Protein 8RHE (pdb70)

Structure (mmCIF, N/CA/C/O backbone):
data_8RHE
#
_entry.id   8RHE
#
_cell.length_a   45.224
_cell.length_b   113.408
_cell.length_c   116.858
_cell.angle_alpha   90.000
_cell.angle_beta   90.000
_cell.angle_gamma   90.000
#
_symmetry.space_group_name_H-M   'P 21 21 21'
#
loop_
_entity.id
_entity.type
_entity.pdbx_description
1 polymer 'LysM peptidoglycan-binding domain-containing protein'
2 non-polymer 4-O-(4-O-SULFONYL-N-ACETYLGLUCOSAMININYL)-5-METHYLHYDROXY-L-PROLINE-TAURINE
3 non-polymer 'ZINC ION'
4 water water
#
loop_
_atom_site.group_PDB
_atom_site.id
_atom_site.type_symbol
_atom_site.label_atom_id
_atom_site.label_alt_id
_atom_site.label_comp_id
_atom_site.label_asym_id
_atom_site.label_entity_id
_atom_site.label_seq_id
_atom_site.pdbx_PDB_ins_code
_atom_site.Cartn_x
_atom_site.Cartn_y
_atom_site.Cartn_z
_atom_site.occupancy
_atom_site.B_iso_or_equiv
_atom_site.auth_seq_id
_atom_site.auth_comp_id
_atom_site.auth_asym_id
_atom_site.auth_atom_id
_atom_site.pdbx_PDB_model_num
ATOM 1 N N . HIS A 1 7 ? -2.949 13.679 21.478 1.000 54.454 62 HIS A N 1
ATOM 2 C CA . HIS A 1 7 ? -2.060 12.928 20.547 1.000 51.595 62 HIS A CA 1
ATOM 3 C C . HIS A 1 7 ? -2.672 11.570 20.212 1.000 47.177 62 HIS A C 1
ATOM 4 O O . HIS A 1 7 ? -3.506 11.057 20.952 1.000 50.129 62 HIS A O 1
ATOM 11 N N . HIS A 1 8 ? -2.249 11.007 19.077 1.000 41.234 63 HIS A N 1
ATOM 12 C CA . HIS A 1 8 ? -2.447 9.598 18.785 1.000 39.645 63 HIS A CA 1
ATOM 13 C C . HIS A 1 8 ? -1.113 9.034 18.308 1.000 36.110 63 HIS A C 1
ATOM 14 O O . HIS A 1 8 ? -0.148 9.773 18.111 1.000 35.911 63 HIS A O 1
ATOM 21 N N . HIS A 1 9 ? -1.084 7.715 18.125 1.000 35.201 64 HIS A N 1
ATOM 22 C CA . HIS A 1 9 ? 0.088 7.003 17.654 1.000 35.338 64 HIS A CA 1
ATOM 23 C C . HIS A 1 9 ? -0.324 6.165 16.449 1.000 35.844 64 HIS A C 1
ATOM 24 O O . HIS A 1 9 ? -1.480 5.760 16.343 1.000 34.788 64 HIS A O 1
ATOM 31 N N . HIS A 1 10 ? 0.626 5.911 15.550 1.000 35.593 65 HIS A N 1
ATOM 32 C CA . HIS A 1 10 ? 0.473 4.914 14.504 1.000 38.363 65 HIS A CA 1
ATOM 33 C C . HIS A 1 10 ? 1.657 3.962 14.598 1.000 42.759 65 HIS A C 1
ATOM 34 O O . HIS A 1 10 ? 2.781 4.418 14.795 1.000 41.392 65 HIS A O 1
ATOM 41 N N . SER A 1 11 ? 1.395 2.663 14.398 1.000 47.335 66 SER A N 1
ATOM 42 C CA . SER A 1 11 ? 2.434 1.645 14.350 1.000 53.912 66 SER A CA 1
ATOM 43 C C . SER A 1 11 ? 3.145 1.682 13.000 1.000 57.717 66 SER A C 1
ATOM 44 O O . SER A 1 11 ? 2.693 2.358 12.076 1.000 61.713 66 SER A O 1
ATOM 47 N N . SER A 1 12 ? 4.241 0.915 12.908 1.000 59.408 67 SER A N 1
ATOM 48 C CA . SER A 1 12 ? 4.997 0.739 11.678 1.000 63.808 67 SER A CA 1
ATOM 49 C C . SER A 1 12 ? 4.060 0.436 10.513 1.000 64.757 67 SER A C 1
ATOM 50 O O . SER A 1 12 ? 4.165 1.062 9.460 1.000 69.665 67 SER A O 1
ATOM 53 N N . GLY A 1 13 ? 3.162 -0.535 10.719 1.000 60.474 68 GLY A N 1
ATOM 54 C CA . GLY A 1 13 ? 2.243 -0.975 9.684 1.000 61.120 68 GLY A CA 1
ATOM 55 C C . GLY A 1 13 ? 1.404 0.174 9.128 1.000 59.519 68 GLY A C 1
ATOM 56 O O . GLY A 1 13 ? 1.357 0.370 7.909 1.000 58.419 68 GLY A O 1
ATOM 57 N N . GLU A 1 14 ? 0.750 0.920 10.032 1.000 51.448 69 GLU A N 1
ATOM 58 C CA . GLU A 1 14 ? -0.163 1.977 9.623 1.000 49.552 69 GLU A CA 1
ATOM 59 C C . GLU A 1 14 ? 0.604 3.100 8.924 1.000 44.789 69 GLU A C 1
ATOM 60 O O . GLU A 1 14 ? 0.099 3.685 7.969 1.000 42.670 69 GLU A O 1
ATOM 66 N N . ASN A 1 15 ? 1.827 3.381 9.397 1.000 43.585 70 ASN A N 1
ATOM 67 C CA . ASN A 1 15 ? 2.610 4.499 8.887 1.000 44.104 70 ASN A CA 1
ATOM 68 C C . ASN A 1 15 ? 2.922 4.321 7.402 1.000 42.727 70 ASN A C 1
ATOM 69 O O . ASN A 1 15 ? 3.114 5.312 6.706 1.000 38.379 70 ASN A O 1
ATOM 74 N N . LEU A 1 16 ? 2.977 3.061 6.944 1.000 42.564 71 LEU A N 1
ATOM 75 C CA . LEU A 1 16 ? 3.281 2.727 5.559 1.000 43.901 71 LEU A CA 1
ATOM 76 C C . LEU A 1 16 ? 2.205 3.262 4.619 1.000 41.357 71 LEU A C 1
ATOM 77 O O . LEU A 1 16 ? 2.476 3.425 3.431 1.000 39.932 71 LEU A O 1
ATOM 82 N N . TYR A 1 17 ? 0.987 3.489 5.142 1.000 39.606 72 TYR A N 1
ATOM 83 C CA . TYR A 1 17 ? -0.176 3.737 4.303 1.000 40.736 72 TYR A CA 1
ATOM 84 C C . TYR A 1 17 ? -0.316 5.211 3.921 1.000 37.178 72 TYR A C 1
ATOM 85 O O . TYR A 1 17 ? -1.104 5.524 3.039 1.000 35.350 72 TYR A O 1
ATOM 94 N N . PHE A 1 18 ? 0.442 6.117 4.558 1.000 32.913 73 PHE A N 1
ATOM 95 C CA . PHE A 1 18 ? 0.469 7.507 4.122 1.000 33.150 73 PHE A CA 1
ATOM 96 C C . PHE A 1 18 ? 1.010 7.578 2.692 1.000 32.914 73 PHE A C 1
ATOM 97 O O . PHE A 1 18 ? 1.960 6.880 2.359 1.000 32.606 73 PHE A O 1
ATOM 105 N N . GLN A 1 19 ? 0.406 8.440 1.869 1.000 36.380 74 GLN A N 1
ATOM 106 C CA . GLN A 1 19 ? 0.665 8.450 0.439 1.000 43.708 74 GLN A CA 1
ATOM 107 C C . GLN A 1 19 ? 2.052 9.028 0.173 1.000 41.733 74 GLN A C 1
ATOM 108 O O . GLN A 1 19 ? 2.788 8.532 -0.672 1.000 52.682 74 GLN A O 1
ATOM 114 N N . GLY A 1 20 ? 2.407 10.072 0.919 1.000 33.966 75 GLY A N 1
ATOM 115 C CA . GLY A 1 20 ? 3.696 10.731 0.795 1.000 30.483 75 GLY A CA 1
ATOM 116 C C . GLY A 1 20 ? 4.178 11.247 2.148 1.000 28.579 75 GLY A C 1
ATOM 117 O O . GLY A 1 20 ? 3.423 11.233 3.106 1.000 26.459 75 GLY A O 1
ATOM 118 N N . ILE A 1 21 ? 5.426 11.722 2.209 1.000 26.922 76 ILE A N 1
ATOM 119 C CA . ILE A 1 21 ? 6.031 12.131 3.461 1.000 28.397 76 ILE A CA 1
ATOM 120 C C . ILE A 1 21 ? 5.314 13.349 4.043 1.000 24.969 76 ILE A C 1
ATOM 121 O O . ILE A 1 21 ? 5.272 13.505 5.260 1.000 24.020 76 ILE A O 1
ATOM 126 N N . TRP A 1 22 ? 4.779 14.229 3.187 1.000 23.938 77 TRP A N 1
ATOM 127 C CA . TRP A 1 22 ? 4.131 15.443 3.664 1.000 24.752 77 TRP A CA 1
ATOM 128 C C . TRP A 1 22 ? 2.883 15.112 4.487 1.000 24.042 77 TRP A C 1
ATOM 129 O O . TRP A 1 22 ? 2.678 15.671 5.558 1.000 22.444 77 TRP A O 1
ATOM 140 N N . ASP A 1 23 ? 2.047 14.212 3.974 1.000 23.844 78 ASP A N 1
ATOM 141 C CA . ASP A 1 23 ? 0.872 13.746 4.701 1.000 24.960 78 ASP A CA 1
ATOM 142 C C . ASP A 1 23 ? 1.281 13.050 5.997 1.000 24.571 78 ASP A C 1
ATOM 143 O O . ASP A 1 23 ? 0.662 13.265 7.028 1.000 23.200 78 ASP A O 1
ATOM 148 N N . ARG A 1 24 ? 2.340 12.245 5.951 1.000 22.982 79 ARG A N 1
ATOM 149 C CA . ARG A 1 24 ? 2.795 11.537 7.137 1.000 23.757 79 ARG A CA 1
ATOM 150 C C . ARG A 1 24 ? 3.249 12.527 8.200 1.000 23.640 79 ARG A C 1
ATOM 151 O O . ARG A 1 24 ? 2.899 12.406 9.372 1.000 23.064 79 ARG A O 1
ATOM 159 N N . MET A 1 25 ? 3.987 13.540 7.757 1.000 24.093 80 MET A N 1
ATOM 160 C CA . MET A 1 25 ? 4.450 14.591 8.645 1.000 26.217 80 MET A CA 1
ATOM 161 C C . MET A 1 25 ? 3.262 15.364 9.236 1.000 25.149 80 MET A C 1
ATOM 162 O O . MET A 1 25 ? 3.185 15.567 10.450 1.000 25.722 80 MET A O 1
ATOM 167 N N . ARG A 1 26 ? 2.311 15.772 8.386 1.000 24.553 81 ARG A N 1
ATOM 168 C CA . ARG A 1 26 ? 1.154 16.547 8.827 1.000 25.265 81 ARG A CA 1
ATOM 169 C C . ARG A 1 26 ? 0.356 15.799 9.896 1.000 24.497 81 ARG A C 1
ATOM 170 O O . ARG A 1 26 ? -0.168 16.415 10.821 1.000 23.968 81 ARG A O 1
ATOM 178 N N . ASP A 1 27 ? 0.277 14.472 9.765 1.000 24.005 82 ASP A N 1
ATOM 179 C CA . ASP A 1 27 ? -0.479 13.650 10.695 1.000 24.491 82 ASP A CA 1
ATOM 180 C C . ASP A 1 27 ? -0.009 13.891 12.130 1.000 24.655 82 ASP A C 1
ATOM 181 O O . ASP A 1 27 ? -0.830 13.899 13.046 1.000 25.449 82 ASP A O 1
ATOM 186 N N . GLY A 1 28 ? 1.308 14.077 12.322 1.000 24.845 83 GLY A N 1
ATOM 187 C CA . GLY A 1 28 ? 1.880 14.186 13.656 1.000 24.541 83 GLY A CA 1
ATOM 188 C C . GLY A 1 28 ? 2.139 15.618 14.123 1.000 25.301 83 GLY A C 1
ATOM 189 O O . GLY A 1 28 ? 2.802 15.808 15.141 1.000 26.183 83 GLY A O 1
ATOM 190 N N . PHE A 1 29 ? 1.643 16.633 13.403 1.000 25.601 84 PHE A N 1
ATOM 191 C CA . PHE A 1 29 ? 1.753 18.006 13.877 1.000 26.680 84 PHE A CA 1
ATOM 192 C C . PHE A 1 29 ? 1.026 18.128 15.219 1.000 29.416 84 PHE A C 1
ATOM 193 O O . PHE A 1 29 ? -0.042 17.551 15.399 1.000 31.473 84 PHE A O 1
ATOM 201 N N . GLN A 1 30 ? 1.626 18.849 16.174 1.000 29.138 85 GLN A N 1
ATOM 202 C CA . GLN A 1 30 ? 1.095 18.952 17.530 1.000 30.615 85 GLN A CA 1
ATOM 203 C C . GLN A 1 30 ? 0.957 20.410 17.972 1.000 31.027 85 GLN A C 1
ATOM 204 O O . GLN A 1 30 ? 0.460 20.652 19.062 1.000 34.037 85 GLN A O 1
ATOM 210 N N . LEU A 1 31 ? 1.401 21.378 17.158 1.000 32.357 86 LEU A N 1
ATOM 211 C CA . LEU A 1 31 ? 1.530 22.759 17.609 1.000 35.112 86 LEU A CA 1
ATOM 212 C C . LEU A 1 31 ? 0.526 23.680 16.911 1.000 37.291 86 LEU A C 1
ATOM 213 O O . LEU A 1 31 ? 0.507 24.878 17.189 1.000 41.491 86 LEU A O 1
ATOM 218 N N . GLN A 1 32 ? -0.292 23.145 15.999 1.000 41.226 87 GLN A N 1
ATOM 219 C CA . GLN A 1 32 ? -1.099 23.977 15.113 1.000 44.984 87 GLN A CA 1
ATOM 220 C C . GLN A 1 32 ? -2.254 24.618 15.880 1.000 53.108 87 GLN A C 1
ATOM 221 O O . GLN A 1 32 ? -2.539 25.792 15.686 1.000 55.598 87 GLN A O 1
ATOM 227 N N . ASP A 1 33 ? -2.911 23.842 16.749 1.000 62.094 88 ASP A N 1
ATOM 228 C CA . ASP A 1 33 ? -4.088 24.304 17.471 1.000 72.356 88 ASP A CA 1
ATOM 229 C C . ASP A 1 33 ? -3.714 25.434 18.431 1.000 74.430 88 ASP A C 1
ATOM 230 O O . ASP A 1 33 ? -4.569 26.246 18.778 1.000 79.598 88 ASP A O 1
ATOM 235 N N . ALA A 1 34 ? -2.442 25.479 18.851 1.000 75.885 89 ALA A N 1
ATOM 236 C CA . ALA A 1 34 ? -1.973 26.469 19.808 1.000 78.343 89 ALA A CA 1
ATOM 237 C C . ALA A 1 34 ? -1.669 27.808 19.132 1.000 79.856 89 ALA A C 1
ATOM 238 O O . ALA A 1 34 ? -1.714 28.843 19.790 1.000 83.584 89 ALA A O 1
ATOM 240 N N . ILE A 1 35 ? -1.366 27.794 17.826 1.000 80.189 90 ILE A N 1
ATOM 241 C CA . ILE A 1 35 ? -0.987 29.004 17.102 1.000 79.032 90 ILE A CA 1
ATOM 242 C C . ILE A 1 35 ? -2.162 29.980 17.108 1.000 81.046 90 ILE A C 1
ATOM 243 O O . ILE A 1 35 ? -3.311 29.566 16.970 1.000 84.757 90 ILE A O 1
ATOM 248 N N . SER A 1 36 ? -1.865 31.274 17.271 1.000 82.371 91 SER A N 1
ATOM 249 C CA . SER A 1 36 ? -2.859 32.329 17.119 1.000 85.565 91 SER A CA 1
ATOM 250 C C . SER A 1 36 ? -2.393 33.294 16.030 1.000 84.250 91 SER A C 1
ATOM 251 O O . SER A 1 36 ? -1.351 33.082 15.407 1.000 82.897 91 SER A O 1
ATOM 254 N N . THR A 1 37 ? -3.201 34.333 15.796 1.000 82.904 92 THR A N 1
ATOM 255 C CA . THR A 1 37 ? -2.834 35.427 14.914 1.000 78.908 92 THR A CA 1
ATOM 256 C C . THR A 1 37 ? -1.806 36.303 15.623 1.000 70.815 92 THR A C 1
ATOM 257 O O . THR A 1 37 ? -2.166 37.114 16.471 1.000 74.402 92 THR A O 1
ATOM 261 N N . ASN A 1 38 ? -0.525 36.097 15.300 1.000 63.344 93 ASN A N 1
ATOM 262 C CA . ASN A 1 38 ? 0.544 36.962 15.770 1.000 56.143 93 ASN A CA 1
ATOM 263 C C . ASN A 1 38 ? 1.142 37.666 14.555 1.000 49.521 93 ASN A C 1
ATOM 264 O O . ASN A 1 38 ? 1.369 37.035 13.523 1.000 50.402 93 ASN A O 1
ATOM 269 N N . PRO A 1 39 ? 1.415 38.987 14.624 1.000 45.562 94 PRO A N 1
ATOM 270 C CA . PRO A 1 39 ? 2.155 39.677 13.564 1.000 43.472 94 PRO A CA 1
ATOM 271 C C . PRO A 1 39 ? 3.530 39.070 13.282 1.000 39.852 94 PRO A C 1
ATOM 272 O O . PRO A 1 39 ? 4.014 39.105 12.153 1.000 36.698 94 PRO A O 1
ATOM 276 N N . ARG A 1 40 ? 4.149 38.509 14.325 1.000 35.425 95 ARG A N 1
ATOM 277 C CA . ARG A 1 40 ? 5.482 37.937 14.217 1.000 34.124 95 ARG A CA 1
ATOM 278 C C . ARG A 1 40 ? 5.447 36.709 13.310 1.000 32.341 95 ARG A C 1
ATOM 279 O O . ARG A 1 40 ? 6.391 36.454 12.575 1.000 30.441 95 ARG A O 1
ATOM 287 N N . ILE A 1 41 ? 4.340 35.963 13.353 1.000 33.802 96 ILE A N 1
ATOM 288 C CA . ILE A 1 41 ? 4.184 34.770 12.535 1.000 34.108 96 ILE A CA 1
ATOM 289 C C . ILE A 1 41 ? 3.906 35.194 11.093 1.000 33.447 96 ILE A C 1
ATOM 290 O O . ILE A 1 41 ? 4.479 34.642 10.155 1.000 30.805 96 ILE A O 1
ATOM 295 N N . GLU A 1 42 ? 3.028 36.187 10.923 1.000 33.692 97 GLU A N 1
ATOM 296 C CA . GLU A 1 42 ? 2.680 36.700 9.609 1.000 35.342 97 GLU A CA 1
ATOM 297 C C . GLU A 1 42 ? 3.922 37.178 8.862 1.000 33.041 97 GLU A C 1
ATOM 298 O O . GLU A 1 42 ? 4.097 36.894 7.681 1.000 34.519 97 GLU A O 1
ATOM 304 N N . ARG A 1 43 ? 4.797 37.901 9.556 1.000 34.111 98 ARG A N 1
ATOM 305 C CA . ARG A 1 43 ? 6.016 38.423 8.957 1.000 35.999 98 ARG A CA 1
ATOM 306 C C . ARG A 1 43 ? 6.845 37.277 8.381 1.000 32.130 98 ARG A C 1
ATOM 307 O O . ARG A 1 43 ? 7.387 37.384 7.284 1.000 29.117 98 ARG A O 1
ATOM 315 N N . GLN A 1 44 ? 6.941 36.170 9.122 1.000 29.949 99 GLN A N 1
ATOM 316 C CA . GLN A 1 44 ? 7.754 35.052 8.676 1.000 29.205 99 GLN A CA 1
ATOM 317 C C . GLN A 1 44 ? 7.058 34.311 7.533 1.000 28.618 99 GLN A C 1
ATOM 318 O O . GLN A 1 44 ? 7.709 33.835 6.612 1.000 29.031 99 GLN A O 1
ATOM 324 N N . ARG A 1 45 ? 5.731 34.236 7.580 1.000 30.998 100 ARG A N 1
ATOM 325 C CA . ARG A 1 45 ? 4.960 33.612 6.517 1.000 32.470 100 ARG A CA 1
ATOM 326 C C . ARG A 1 45 ? 5.193 34.373 5.209 1.000 32.237 100 ARG A C 1
ATOM 327 O O . ARG A 1 45 ? 5.411 33.760 4.167 1.000 29.951 100 ARG A O 1
ATOM 335 N N . LEU A 1 46 ? 5.211 35.715 5.268 1.000 31.066 101 LEU A N 1
ATOM 336 C CA . LEU A 1 46 ? 5.469 36.511 4.075 1.000 31.282 101 LEU A CA 1
ATOM 337 C C . LEU A 1 46 ? 6.848 36.204 3.493 1.000 31.130 101 LEU A C 1
ATOM 338 O O . LEU A 1 46 ? 7.013 36.182 2.273 1.000 31.858 101 LEU A O 1
ATOM 343 N N . TRP A 1 47 ? 7.858 36.006 4.348 1.000 28.972 102 TRP A N 1
ATOM 344 C CA . TRP A 1 47 ? 9.207 35.735 3.871 1.000 29.143 102 TRP A CA 1
ATOM 345 C C . TRP A 1 47 ? 9.225 34.450 3.038 1.000 27.844 102 TRP A C 1
ATOM 346 O O . TRP A 1 47 ? 9.811 34.423 1.952 1.000 27.947 102 TRP A O 1
ATOM 357 N N . PHE A 1 48 ? 8.569 33.399 3.539 1.000 27.779 103 PHE A N 1
ATOM 358 C CA . PHE A 1 48 ? 8.543 32.122 2.835 1.000 28.692 103 PHE A CA 1
ATOM 359 C C . PHE A 1 48 ? 7.861 32.274 1.473 1.000 31.032 103 PHE A C 1
ATOM 360 O O . PHE A 1 48 ? 8.330 31.708 0.499 1.000 33.694 103 PHE A O 1
ATOM 368 N N . LEU A 1 49 ? 6.776 33.054 1.390 1.000 33.694 104 LEU A N 1
ATOM 369 C CA . LEU A 1 49 ? 6.037 33.208 0.138 1.000 34.878 104 LEU A CA 1
ATOM 370 C C . LEU A 1 49 ? 6.876 33.949 -0.896 1.000 34.495 104 LEU A C 1
ATOM 371 O O . LEU A 1 49 ? 6.878 33.587 -2.072 1.000 36.988 104 LEU A O 1
ATOM 376 N N . SER A 1 50 ? 7.600 34.974 -0.450 1.000 33.507 105 SER A N 1
ATOM 377 C CA . SER A 1 50 ? 8.367 35.816 -1.354 1.000 35.621 105 SER A CA 1
ATOM 378 C C . SER A 1 50 ? 9.754 35.228 -1.626 1.000 35.025 105 SER A C 1
ATOM 379 O O . SER A 1 50 ? 10.519 35.800 -2.396 1.000 37.795 105 SER A O 1
ATOM 382 N N . ASN A 1 51 ? 10.099 34.109 -0.977 1.000 35.927 106 ASN A N 1
ATOM 383 C CA . ASN A 1 51 ? 11.344 33.401 -1.254 1.000 35.848 106 ASN A CA 1
ATOM 384 C C . ASN A 1 51 ? 11.038 31.921 -1.449 1.000 36.619 106 ASN A C 1
ATOM 385 O O . ASN A 1 51 ? 11.511 31.086 -0.682 1.000 36.333 106 ASN A O 1
ATOM 390 N N . GLN A 1 52 ? 10.251 31.599 -2.483 1.000 35.510 107 GLN A N 1
ATOM 391 C CA . GLN A 1 52 ? 9.633 30.285 -2.611 1.000 36.828 107 GLN A CA 1
ATOM 392 C C . GLN A 1 52 ? 10.652 29.206 -2.991 1.000 35.845 107 GLN A C 1
ATOM 393 O O . GLN A 1 52 ? 10.437 28.011 -2.736 1.000 34.999 107 GLN A O 1
ATOM 399 N N . SER A 1 53 ? 11.759 29.625 -3.611 1.000 33.833 108 SER A N 1
ATOM 400 C CA . SER A 1 53 ? 12.805 28.706 -4.025 1.000 34.188 108 SER A CA 1
ATOM 401 C C . SER A 1 53 ? 13.511 28.127 -2.805 1.000 33.155 108 SER A C 1
ATOM 402 O O . SER A 1 53 ? 14.094 27.055 -2.888 1.000 33.847 108 SER A O 1
ATOM 405 N N . PHE A 1 54 ? 13.466 28.851 -1.684 1.000 28.483 109 PHE A N 1
ATOM 406 C CA . PHE A 1 54 ? 14.069 28.416 -0.448 1.000 32.193 109 PHE A CA 1
ATOM 407 C C . PHE A 1 54 ? 13.500 27.065 0.006 1.000 31.568 109 PHE A C 1
ATOM 408 O O . PHE A 1 54 ? 14.258 26.133 0.253 1.000 31.425 109 PHE A O 1
ATOM 416 N N . LEU A 1 55 ? 12.173 26.966 0.140 1.000 31.347 110 LEU A N 1
ATOM 417 C CA . LEU A 1 55 ? 11.551 25.731 0.596 1.000 32.321 110 LEU A CA 1
ATOM 418 C C . LEU A 1 55 ? 11.718 24.632 -0.458 1.000 29.356 110 LEU A C 1
ATOM 419 O O . LEU A 1 55 ? 11.930 23.479 -0.106 1.000 29.688 110 LEU A O 1
ATOM 424 N N A GLU A 1 56 ? 11.639 25.000 -1.738 0.500 29.780 111 GLU A N 1
ATOM 425 N N B GLU A 1 56 ? 11.639 25.002 -1.740 0.500 30.698 111 GLU A N 1
ATOM 426 C CA A GLU A 1 56 ? 11.758 24.036 -2.821 0.500 30.046 111 GLU A CA 1
ATOM 427 C CA B GLU A 1 56 ? 11.752 24.041 -2.828 0.500 31.698 111 GLU A CA 1
ATOM 428 C C A GLU A 1 56 ? 13.135 23.375 -2.797 0.500 28.166 111 GLU A C 1
ATOM 429 C C B GLU A 1 56 ? 13.132 23.378 -2.800 0.500 28.994 111 GLU A C 1
ATOM 430 O O A GLU A 1 56 ? 13.228 22.155 -2.886 0.500 27.181 111 GLU A O 1
ATOM 431 O O B GLU A 1 56 ? 13.225 22.157 -2.886 0.500 27.906 111 GLU A O 1
ATOM 442 N N . GLN A 1 57 ? 14.191 24.189 -2.666 1.000 27.308 112 GLN A N 1
ATOM 443 C CA . GLN A 1 57 ? 15.554 23.685 -2.598 1.000 28.966 112 GLN A CA 1
ATOM 444 C C . GLN A 1 57 ? 15.762 22.890 -1.311 1.000 27.207 112 GLN A C 1
ATOM 445 O O . GLN A 1 57 ? 16.431 21.857 -1.331 1.000 25.782 112 GLN A O 1
ATOM 451 N N . SER A 1 58 ? 15.212 23.386 -0.192 1.000 25.727 113 SER A N 1
ATOM 452 C CA . SER A 1 58 ? 15.335 22.704 1.087 1.000 25.435 113 SER A CA 1
ATOM 453 C C . SER A 1 58 ? 14.664 21.340 1.011 1.000 24.817 113 SER A C 1
ATOM 454 O O . SER A 1 58 ? 15.192 20.377 1.545 1.000 24.394 113 SER A O 1
ATOM 457 N N . SER A 1 59 ? 13.497 21.280 0.358 1.000 25.171 114 SER A N 1
ATOM 458 C CA . SER A 1 59 ? 12.725 20.053 0.239 1.000 26.864 114 SER A CA 1
ATOM 459 C C . SER A 1 59 ? 13.432 19.041 -0.655 1.000 27.563 114 SER A C 1
ATOM 460 O O . SER A 1 59 ? 13.375 17.844 -0.377 1.000 27.427 114 SER A O 1
ATOM 463 N N . ALA A 1 60 ? 14.069 19.511 -1.736 1.000 26.739 115 ALA A N 1
ATOM 464 C CA . ALA A 1 60 ? 14.775 18.610 -2.640 1.000 26.537 115 ALA A CA 1
ATOM 465 C C . ALA A 1 60 ? 15.945 17.936 -1.915 1.000 26.272 115 ALA A C 1
ATOM 466 O O . ALA A 1 60 ? 16.089 16.722 -1.977 1.000 27.139 115 ALA A O 1
ATOM 468 N N . ARG A 1 61 ? 16.754 18.716 -1.195 1.000 26.487 116 ARG A N 1
ATOM 469 C CA . ARG A 1 61 ? 17.843 18.184 -0.387 1.000 29.293 116 ARG A CA 1
ATOM 470 C C . ARG A 1 61 ? 17.288 17.321 0.735 1.000 27.201 116 ARG A C 1
ATOM 471 O O . ARG A 1 61 ? 17.817 16.253 1.012 1.000 28.170 116 ARG A O 1
ATOM 479 N N . GLY A 1 62 ? 16.228 17.811 1.374 1.000 27.533 117 GLY A N 1
ATOM 480 C CA . GLY A 1 62 ? 15.631 17.160 2.528 1.000 28.553 117 GLY A CA 1
ATOM 481 C C . GLY A 1 62 ? 15.046 15.790 2.199 1.000 27.499 117 GLY A C 1
ATOM 482 O O . GLY A 1 62 ? 14.881 14.960 3.088 1.000 25.800 117 GLY A O 1
ATOM 483 N N . SER A 1 63 ? 14.764 15.549 0.915 1.000 25.934 118 SER A N 1
ATOM 484 C CA . SER A 1 63 ? 14.198 14.278 0.498 1.000 26.553 118 SER A CA 1
ATOM 485 C C . SER A 1 63 ? 15.124 13.105 0.829 1.000 25.869 118 SER A C 1
ATOM 486 O O . SER A 1 63 ? 14.634 11.983 0.957 1.000 26.278 118 SER A O 1
ATOM 489 N N . LEU A 1 64 ? 16.433 13.357 0.984 1.000 23.936 119 LEU A N 1
ATOM 490 C CA . LEU A 1 64 ? 17.384 12.321 1.383 1.000 25.944 119 LEU A CA 1
ATOM 491 C C . LEU A 1 64 ? 17.184 11.909 2.839 1.000 22.817 119 LEU A C 1
ATOM 492 O O . LEU A 1 64 ? 17.529 10.787 3.201 1.000 23.172 119 LEU A O 1
ATOM 497 N N . TYR A 1 65 ? 16.697 12.832 3.678 1.000 21.297 120 TYR A N 1
ATOM 498 C CA . TYR A 1 65 ? 16.800 12.693 5.121 1.000 22.358 120 TYR A CA 1
ATOM 499 C C . TYR A 1 65 ? 15.433 12.670 5.805 1.000 23.084 120 TYR A C 1
ATOM 500 O O . TYR A 1 65 ? 15.337 12.208 6.937 1.000 23.224 120 TYR A O 1
ATOM 509 N N . MET A 1 66 ? 14.387 13.174 5.136 1.000 22.349 121 MET A N 1
ATOM 510 C CA . MET A 1 66 ? 13.150 13.485 5.831 1.000 25.170 121 MET A CA 1
ATOM 511 C C . MET A 1 66 ? 12.457 12.235 6.367 1.000 22.724 121 MET A C 1
ATOM 512 O O . MET A 1 66 ? 11.924 12.278 7.463 1.000 20.518 121 MET A O 1
ATOM 517 N N . HIS A 1 67 ? 12.496 11.127 5.631 1.000 22.844 122 HIS A N 1
ATOM 518 C CA . HIS A 1 67 ? 11.874 9.901 6.105 1.000 23.508 122 HIS A CA 1
ATOM 519 C C . HIS A 1 67 ? 12.470 9.480 7.451 1.000 22.703 122 HIS A C 1
ATOM 520 O O . HIS A 1 67 ? 11.732 9.126 8.370 1.000 22.180 122 HIS A O 1
ATOM 527 N N . TYR A 1 68 ? 13.804 9.501 7.555 1.000 22.489 123 TYR A N 1
ATOM 528 C CA . TYR A 1 68 ? 14.505 9.107 8.768 1.000 22.849 123 TYR A CA 1
ATOM 529 C C . TYR A 1 68 ? 14.105 10.022 9.928 1.000 22.060 123 TYR A C 1
ATOM 530 O O . TYR A 1 68 ? 13.814 9.548 11.020 1.000 22.870 123 TYR A O 1
ATOM 539 N N . VAL A 1 69 ? 14.126 11.336 9.695 1.000 21.927 124 VAL A N 1
ATOM 540 C CA . VAL A 1 69 ? 13.818 12.320 10.725 1.000 22.132 124 VAL A CA 1
ATOM 541 C C . VAL A 1 69 ? 12.386 12.092 11.210 1.000 21.959 124 VAL A C 1
ATOM 542 O O . VAL A 1 69 ? 12.132 12.040 12.409 1.000 21.844 124 VAL A O 1
ATOM 546 N N . VAL A 1 70 ? 11.457 11.927 10.269 1.000 21.665 125 VAL A N 1
ATOM 547 C CA . VAL A 1 70 ? 10.054 11.722 10.594 1.000 22.764 125 VAL A CA 1
ATOM 548 C C . VAL A 1 70 ? 9.888 10.460 11.441 1.000 23.071 125 VAL A C 1
ATOM 549 O O . VAL A 1 70 ? 9.145 10.481 12.423 1.000 23.194 125 VAL A O 1
ATOM 553 N N . GLU A 1 71 ? 10.593 9.379 11.082 1.000 23.370 126 GLU A N 1
ATOM 554 C CA . GLU A 1 71 ? 10.451 8.125 11.812 1.000 26.078 126 GLU A CA 1
ATOM 555 C C . GLU A 1 71 ? 10.949 8.288 13.243 1.000 24.863 126 GLU A C 1
ATOM 556 O O . GLU A 1 71 ? 10.326 7.749 14.150 1.000 24.201 126 GLU A O 1
ATOM 562 N N . ARG A 1 72 ? 12.054 9.025 13.446 1.000 23.977 127 ARG A N 1
ATOM 563 C CA . ARG A 1 72 ? 12.599 9.208 14.784 1.000 25.425 127 ARG A CA 1
ATOM 564 C C . ARG A 1 72 ? 11.640 10.038 15.626 1.000 25.499 127 ARG A C 1
ATOM 565 O O . ARG A 1 72 ? 11.436 9.746 16.803 1.000 26.238 127 ARG A O 1
ATOM 573 N N . LEU A 1 73 ? 11.034 11.063 15.019 1.000 24.658 128 LEU A N 1
ATOM 574 C CA . LEU A 1 73 ? 10.096 11.906 15.740 1.000 23.827 128 LEU A CA 1
ATOM 575 C C . LEU A 1 73 ? 8.871 11.092 16.150 1.000 25.322 128 LEU A C 1
ATOM 576 O O . LEU A 1 73 ? 8.416 11.213 17.291 1.000 24.046 128 LEU A O 1
ATOM 581 N N . GLU A 1 74 ? 8.363 10.263 15.231 1.000 24.017 129 GLU A N 1
ATOM 582 C CA . GLU A 1 74 ? 7.190 9.443 15.507 1.000 26.390 129 GLU A CA 1
ATOM 583 C C . GLU A 1 74 ? 7.443 8.497 16.684 1.000 27.317 129 GLU A C 1
ATOM 584 O O . GLU A 1 74 ? 6.614 8.424 17.579 1.000 28.097 129 GLU A O 1
ATOM 590 N N . GLU A 1 75 ? 8.575 7.779 16.674 1.000 28.772 130 GLU A N 1
ATOM 591 C CA . GLU A 1 75 ? 8.949 6.842 17.731 1.000 31.245 130 GLU A CA 1
ATOM 592 C C . GLU A 1 75 ? 8.939 7.476 19.123 1.000 30.143 130 GLU A C 1
ATOM 593 O O . GLU A 1 75 ? 8.684 6.791 20.117 1.000 29.328 130 GLU A O 1
ATOM 599 N N . ARG A 1 76 ? 9.286 8.767 19.189 1.000 27.182 131 ARG A N 1
ATOM 600 C CA . ARG A 1 76 ? 9.373 9.476 20.460 1.000 27.758 131 ARG A CA 1
ATOM 601 C C . ARG A 1 76 ? 8.108 10.286 20.742 1.000 26.567 131 ARG A C 1
ATOM 602 O O . ARG A 1 76 ? 8.010 10.932 21.781 1.000 26.679 131 ARG A O 1
ATOM 610 N N . ASN A 1 77 ? 7.152 10.244 19.816 1.000 26.231 132 ASN A N 1
ATOM 611 C CA . ASN A 1 77 ? 5.903 10.976 19.934 1.000 28.645 132 ASN A CA 1
ATOM 612 C C . ASN A 1 77 ? 6.176 12.469 20.095 1.000 26.951 132 ASN A C 1
ATOM 613 O O . ASN A 1 77 ? 5.516 13.139 20.876 1.000 27.590 132 ASN A O 1
ATOM 618 N N . MET A 1 78 ? 7.142 12.987 19.334 1.000 25.025 133 MET A N 1
ATOM 619 C CA . MET A 1 78 ? 7.471 14.397 19.383 1.000 25.561 133 MET A CA 1
ATOM 620 C C . MET A 1 78 ? 6.758 15.125 18.241 1.000 24.922 133 MET A C 1
ATOM 621 O O . MET A 1 78 ? 6.382 14.502 17.254 1.000 24.815 133 MET A O 1
ATOM 626 N N . PRO A 1 79 ? 6.541 16.456 18.348 1.000 24.388 134 PRO A N 1
ATOM 627 C CA . PRO A 1 79 ? 5.846 17.218 17.303 1.000 24.505 134 PRO A CA 1
ATOM 628 C C . PRO A 1 79 ? 6.520 17.061 15.940 1.000 23.494 134 PRO A C 1
ATOM 629 O O . PRO A 1 79 ? 7.719 17.287 15.810 1.000 24.130 134 PRO A O 1
ATOM 633 N N . LEU A 1 80 ? 5.755 16.666 14.920 1.000 23.576 135 LEU A N 1
ATOM 634 C CA . LEU A 1 80 ? 6.343 16.429 13.605 1.000 23.946 135 LEU A CA 1
ATOM 635 C C . LEU A 1 80 ? 6.720 17.740 12.923 1.000 22.301 135 LEU A C 1
ATOM 636 O O . LEU A 1 80 ? 7.394 17.709 11.903 1.000 24.619 135 LEU A O 1
ATOM 641 N N . GLU A 1 81 ? 6.286 18.881 13.463 1.000 23.135 136 GLU A N 1
ATOM 642 C CA . GLU A 1 81 ? 6.754 20.169 12.970 1.000 22.861 136 GLU A CA 1
ATOM 643 C C . GLU A 1 81 ? 8.272 20.257 13.086 1.000 22.793 136 GLU A C 1
ATOM 644 O O . GLU A 1 81 ? 8.895 21.021 12.342 1.000 22.517 136 GLU A O 1
ATOM 650 N N . LEU A 1 82 ? 8.866 19.480 14.012 1.000 21.222 137 LEU A N 1
ATOM 651 C CA . LEU A 1 82 ? 10.310 19.498 14.195 1.000 21.957 137 LEU A CA 1
ATOM 652 C C . LEU A 1 82 ? 11.039 18.912 12.987 1.000 21.166 137 LEU A C 1
ATOM 653 O O . LEU A 1 82 ? 12.228 19.175 12.827 1.000 20.794 137 LEU A O 1
ATOM 658 N N . ALA A 1 83 ? 10.350 18.155 12.129 1.000 21.676 138 ALA A N 1
ATOM 659 C CA . ALA A 1 83 ? 10.958 17.675 10.893 1.000 21.986 138 ALA A CA 1
ATOM 660 C C . ALA A 1 83 ? 11.248 18.828 9.925 1.000 22.523 138 ALA A C 1
ATOM 661 O O . ALA A 1 83 ? 11.958 18.650 8.934 1.000 24.008 138 ALA A O 1
ATOM 663 N N . LEU A 1 84 ? 10.663 20.002 10.188 1.000 22.380 139 LEU A N 1
ATOM 664 C CA . LEU A 1 84 ? 10.931 21.205 9.410 1.000 22.228 139 LEU A CA 1
ATOM 665 C C . LEU A 1 84 ? 12.042 22.041 10.040 1.000 21.581 139 LEU A C 1
ATOM 666 O O . LEU A 1 84 ? 12.479 23.018 9.432 1.000 20.513 139 LEU A O 1
ATOM 671 N N . LEU A 1 85 ? 12.498 21.690 11.253 1.000 21.761 140 LEU A N 1
ATOM 672 C CA . LEU A 1 85 ? 13.500 22.517 11.920 1.000 23.782 140 LEU A CA 1
ATOM 673 C C . LEU A 1 85 ? 14.783 22.601 11.084 1.000 23.274 140 LEU A C 1
ATOM 674 O O . LEU A 1 85 ? 15.389 23.669 11.018 1.000 24.124 140 LEU A O 1
ATOM 679 N N . PRO A 1 86 ? 15.276 21.522 10.436 1.000 21.716 141 PRO A N 1
ATOM 680 C CA . PRO A 1 86 ? 16.477 21.631 9.600 1.000 21.726 141 PRO A CA 1
ATOM 681 C C . PRO A 1 86 ? 16.306 22.553 8.394 1.000 22.638 141 PRO A C 1
ATOM 682 O O . PRO A 1 86 ? 17.291 23.095 7.880 1.000 23.174 141 PRO A O 1
ATOM 686 N N . VAL A 1 87 ? 15.058 22.760 7.955 1.000 22.204 142 VAL A N 1
ATOM 687 C CA . VAL A 1 87 ? 14.803 23.751 6.917 1.000 23.244 142 VAL A CA 1
ATOM 688 C C . VAL A 1 87 ? 15.255 25.113 7.433 1.000 23.512 142 VAL A C 1
ATOM 689 O O . VAL A 1 87 ? 16.029 25.780 6.762 1.000 23.951 142 VAL A O 1
ATOM 693 N N A ILE A 1 88 ? 14.765 25.499 8.619 0.500 23.702 143 ILE A N 1
ATOM 694 N N B ILE A 1 88 ? 14.788 25.514 8.617 0.500 24.362 143 ILE A N 1
ATOM 695 C CA A ILE A 1 88 ? 15.069 26.782 9.241 0.500 25.498 143 ILE A CA 1
ATOM 696 C CA B ILE A 1 88 ? 15.116 26.847 9.098 0.500 26.704 143 ILE A CA 1
ATOM 697 C C A ILE A 1 88 ? 16.557 26.871 9.577 0.500 26.076 143 ILE A C 1
ATOM 698 C C B ILE A 1 88 ? 16.564 26.891 9.594 0.500 26.714 143 ILE A C 1
ATOM 699 O O A ILE A 1 88 ? 17.190 27.906 9.379 0.500 26.049 143 ILE A O 1
ATOM 700 O O B ILE A 1 88 ? 17.212 27.920 9.440 0.500 26.544 143 ILE A O 1
ATOM 709 N N . GLU A 1 89 ? 17.097 25.777 10.122 1.000 24.940 144 GLU A N 1
ATOM 710 C CA . GLU A 1 89 ? 18.459 25.767 10.645 1.000 25.954 144 GLU A CA 1
ATOM 711 C C . GLU A 1 89 ? 19.513 25.750 9.531 1.000 25.085 144 GLU A C 1
ATOM 712 O O . GLU A 1 89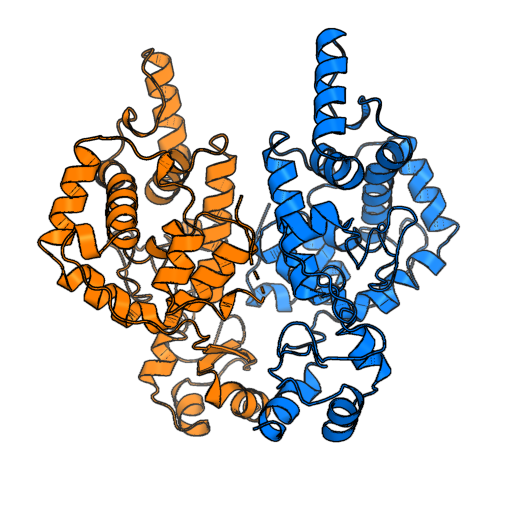 ? 20.515 26.447 9.629 1.000 23.203 144 GLU A O 1
ATOM 718 N N . SER A 1 90 ? 19.326 24.898 8.517 1.000 24.390 145 SER A N 1
ATOM 719 C CA . SER A 1 90 ? 20.392 24.581 7.580 1.000 23.162 145 SER A CA 1
ATOM 720 C C . SER A 1 90 ? 19.920 24.464 6.129 1.000 22.532 145 SER A C 1
ATOM 721 O O . SER A 1 90 ? 20.725 24.138 5.269 1.000 21.621 145 SER A O 1
ATOM 724 N N . ALA A 1 91 ? 18.642 24.731 5.842 1.000 23.014 146 ALA A N 1
ATOM 725 C CA . ALA A 1 91 ? 18.054 24.444 4.537 1.000 22.772 146 ALA A CA 1
ATOM 726 C C . ALA A 1 91 ? 18.265 22.977 4.153 1.000 21.686 146 ALA A C 1
ATOM 727 O O . ALA A 1 91 ? 18.374 22.633 2.971 1.000 21.627 146 ALA A O 1
ATOM 729 N N . TYR A 1 92 ? 18.286 22.102 5.163 1.000 20.872 147 TYR A N 1
ATOM 730 C CA . TYR A 1 92 ? 18.539 20.676 4.994 1.000 21.062 147 TYR A CA 1
ATOM 731 C C . TYR A 1 92 ? 19.874 20.416 4.295 1.000 21.194 147 TYR A C 1
ATOM 732 O O . TYR A 1 92 ? 20.043 19.373 3.671 1.000 21.607 147 TYR A O 1
ATOM 741 N N . ASN A 1 93 ? 20.841 21.336 4.462 1.000 22.716 148 ASN A N 1
ATOM 742 C CA . ASN A 1 93 ? 22.200 21.166 3.975 1.000 21.936 148 ASN A CA 1
ATOM 743 C C . ASN A 1 93 ? 23.087 20.774 5.150 1.000 21.495 148 ASN A C 1
ATOM 744 O O . ASN A 1 93 ? 23.394 21.611 5.995 1.000 21.545 148 ASN A O 1
ATOM 749 N N . PRO A 1 94 ? 23.530 19.503 5.258 1.000 22.196 149 PRO A N 1
ATOM 750 C CA . PRO A 1 94 ? 24.309 19.075 6.427 1.000 22.716 149 PRO A CA 1
ATOM 751 C C . PRO A 1 94 ? 25.723 19.651 6.461 1.000 22.015 149 PRO A C 1
ATOM 752 O O . PRO A 1 94 ? 26.396 19.537 7.477 1.000 22.232 149 PRO A O 1
ATOM 756 N N . PHE A 1 95 ? 26.155 20.285 5.359 1.000 21.679 150 PHE A N 1
ATOM 757 C CA . PHE A 1 95 ? 27.457 20.936 5.296 1.000 22.695 150 PHE A CA 1
ATOM 758 C C . PHE A 1 95 ? 27.379 22.394 5.753 1.000 23.324 150 PHE A C 1
ATOM 759 O O . PHE A 1 95 ? 28.404 23.067 5.802 1.000 23.656 150 PHE A O 1
ATOM 767 N N . ALA A 1 96 ? 26.177 22.900 6.067 1.000 22.816 151 ALA A N 1
ATOM 768 C CA . ALA A 1 96 ? 26.040 24.296 6.451 1.000 24.137 151 ALA A CA 1
ATOM 769 C C . ALA A 1 96 ? 26.828 24.559 7.728 1.000 26.348 151 ALA A C 1
ATOM 770 O O . ALA A 1 96 ? 26.772 23.764 8.657 1.000 25.934 151 ALA A O 1
ATOM 772 N N . LEU A 1 97 ? 27.563 25.679 7.757 1.000 26.981 152 LEU A N 1
ATOM 773 C CA . LEU A 1 97 ? 28.306 26.089 8.938 1.000 29.449 152 LEU A CA 1
ATOM 774 C C . LEU A 1 97 ? 28.049 27.569 9.213 1.000 29.770 152 LEU A C 1
ATOM 775 O O . LEU A 1 97 ? 28.352 28.407 8.378 1.000 28.616 152 LEU A O 1
ATOM 780 N N . SER A 1 98 ? 27.470 27.875 10.380 1.000 29.580 153 SER A N 1
ATOM 781 C CA . SER A 1 98 ? 27.098 29.236 10.735 1.000 29.576 153 SER A CA 1
ATOM 782 C C . SER A 1 98 ? 28.327 30.011 11.203 1.000 31.501 153 SER A C 1
ATOM 783 O O . SER A 1 98 ? 29.377 29.421 11.451 1.000 30.316 153 SER A O 1
ATOM 786 N N . ARG A 1 99 ? 28.142 31.318 11.439 1.000 36.761 154 ARG A N 1
ATOM 787 C CA . ARG A 1 99 ? 29.191 32.182 11.963 1.000 40.270 154 ARG A CA 1
ATOM 788 C C . ARG A 1 99 ? 29.545 31.823 13.407 1.000 41.907 154 ARG A C 1
ATOM 789 O O . ARG A 1 99 ? 30.615 32.200 13.887 1.000 41.253 154 ARG A O 1
ATOM 797 N N . SER A 1 100 ? 28.652 31.089 14.089 1.000 38.431 155 SER A N 1
ATOM 798 C CA . SER A 1 100 ? 28.910 30.595 15.434 1.000 39.484 155 SER A CA 1
ATOM 799 C C . SER A 1 100 ? 29.504 29.187 15.403 1.000 35.606 155 SER A C 1
ATOM 800 O O . SER A 1 100 ? 29.611 28.543 16.443 1.000 35.624 155 SER A O 1
ATOM 803 N N . ASN A 1 101 ? 29.850 28.704 14.205 1.000 33.525 156 ASN A N 1
ATOM 804 C CA . ASN A 1 101 ? 30.361 27.359 14.005 1.000 33.503 156 ASN A CA 1
ATOM 805 C C . ASN A 1 101 ? 29.312 26.304 14.365 1.000 30.437 156 ASN A C 1
ATOM 806 O O . ASN A 1 101 ? 29.682 25.216 14.780 1.000 32.182 156 ASN A O 1
ATOM 811 N N . ALA A 1 102 ? 28.021 26.599 14.173 1.000 28.302 157 ALA A N 1
ATOM 812 C CA . ALA A 1 102 ? 26.981 25.580 14.263 1.000 27.058 157 ALA A CA 1
ATOM 813 C C . ALA A 1 102 ? 27.018 24.717 13.003 1.000 26.334 157 ALA A C 1
ATOM 814 O O . ALA A 1 102 ? 27.111 25.261 11.903 1.000 26.586 157 ALA A O 1
ATOM 816 N N . ALA A 1 103 ? 26.957 23.386 13.165 1.000 23.275 158 ALA A N 1
ATOM 817 C CA . ALA A 1 103 ? 27.176 22.469 12.055 1.000 23.269 158 ALA A CA 1
ATOM 818 C C . ALA A 1 103 ? 26.065 21.423 11.944 1.000 22.052 158 ALA A C 1
ATOM 819 O O . ALA A 1 103 ? 25.418 21.069 12.932 1.000 22.332 158 ALA A O 1
ATOM 821 N N . GLY A 1 104 ? 25.887 20.921 10.715 1.000 22.835 159 GLY A N 1
ATOM 822 C CA . GLY A 1 104 ? 24.964 19.840 10.398 1.000 22.541 159 GLY A CA 1
ATOM 823 C C . GLY A 1 104 ? 23.527 20.322 10.198 1.000 22.370 159 GLY A C 1
ATOM 824 O O . GLY A 1 104 ? 23.221 21.500 10.384 1.000 21.892 159 GLY A O 1
ATOM 825 N N . LEU A 1 105 ? 22.645 19.372 9.862 1.000 21.936 160 LEU A N 1
ATOM 826 C CA . LEU A 1 105 ? 21.222 19.627 9.693 1.000 21.399 160 LEU A CA 1
ATOM 827 C C . LEU A 1 105 ? 20.652 20.424 10.865 1.000 21.549 160 LEU A C 1
ATOM 828 O O . LEU A 1 105 ? 19.818 21.308 10.654 1.000 21.705 160 LEU A O 1
ATOM 833 N N . TRP A 1 106 ? 21.094 20.077 12.082 1.000 21.434 161 TRP A N 1
ATOM 834 C CA . TRP A 1 106 ? 20.493 20.534 13.324 1.000 21.289 161 TRP A CA 1
ATOM 835 C C . TRP A 1 106 ? 21.270 21.697 13.945 1.000 23.032 161 TRP A C 1
ATOM 836 O O . TRP A 1 106 ? 20.847 22.249 14.952 1.000 23.766 161 TRP A O 1
ATOM 847 N N . GLN A 1 107 ? 22.393 22.080 13.326 1.000 24.047 162 GLN A N 1
ATOM 848 C CA . GLN A 1 107 ? 23.155 23.265 13.698 1.000 23.543 162 GLN A CA 1
ATOM 849 C C . GLN A 1 107 ? 23.564 23.223 15.178 1.000 24.633 162 GLN A C 1
ATOM 850 O O . GLN A 1 107 ? 23.243 24.111 15.965 1.000 23.736 162 GLN A O 1
ATOM 856 N N . PHE A 1 108 ? 24.347 22.202 15.530 1.000 24.570 163 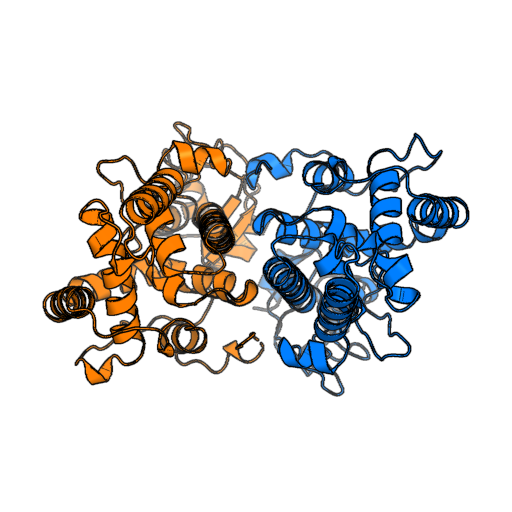PHE A N 1
ATOM 857 C CA . PHE A 1 108 ? 24.989 22.112 16.832 1.000 25.223 163 PHE A CA 1
ATOM 858 C C . PHE A 1 108 ? 26.250 22.970 16.851 1.000 25.732 163 PHE A C 1
ATOM 859 O O . PHE A 1 108 ? 27.088 22.824 15.968 1.000 25.081 163 PHE A O 1
ATOM 867 N N . ILE A 1 109 ? 26.403 23.821 17.874 1.000 25.906 164 ILE A N 1
ATOM 868 C CA . ILE A 1 109 ? 27.681 24.492 18.081 1.000 27.919 164 ILE A CA 1
ATOM 869 C C . ILE A 1 109 ? 28.658 23.480 18.682 1.000 27.951 164 ILE A C 1
ATOM 870 O O . ILE A 1 109 ? 28.239 22.423 19.147 1.000 27.176 164 ILE A O 1
ATOM 875 N N . PRO A 1 110 ? 29.991 23.712 18.627 1.000 28.695 165 PRO A N 1
ATOM 876 C CA . PRO A 1 110 ? 30.963 22.712 19.081 1.000 30.169 165 PRO A CA 1
ATOM 877 C C . PRO A 1 110 ? 30.730 22.216 20.507 1.000 30.370 165 PRO A C 1
ATOM 878 O O . PRO A 1 110 ? 30.751 21.010 20.750 1.000 30.425 165 PRO A O 1
ATOM 882 N N . ALA A 1 111 ? 30.470 23.149 21.432 1.000 32.258 166 ALA A N 1
ATOM 883 C CA . ALA A 1 111 ? 30.333 22.820 22.846 1.000 34.250 166 ALA A CA 1
ATOM 884 C C . ALA A 1 111 ? 29.101 21.948 23.083 1.000 32.893 166 ALA A C 1
ATOM 885 O O . ALA A 1 111 ? 29.166 20.967 23.818 1.000 31.075 166 ALA A O 1
ATOM 887 N N . THR A 1 112 ? 27.979 22.291 22.444 1.000 31.617 167 THR A N 1
ATOM 888 C CA . THR A 1 112 ? 26.764 21.502 22.585 1.000 30.395 167 THR A CA 1
ATOM 889 C C . THR A 1 112 ? 26.976 20.140 21.929 1.000 29.950 167 THR A C 1
ATOM 890 O O . T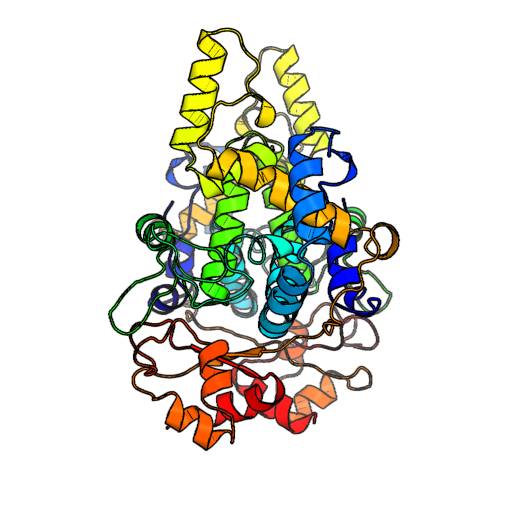HR A 1 112 ? 26.535 19.133 22.463 1.000 28.486 167 THR A O 1
ATOM 894 N N . GLY A 1 113 ? 27.649 20.120 20.769 1.000 30.738 168 GLY A N 1
ATOM 895 C CA . GLY A 1 113 ? 28.030 18.879 20.117 1.000 30.953 168 GLY A CA 1
ATOM 896 C C . GLY A 1 113 ? 28.828 17.970 21.049 1.000 33.759 168 GLY A C 1
ATOM 897 O O . GLY A 1 113 ? 28.547 16.781 21.129 1.000 34.099 168 GLY A O 1
ATOM 898 N N . GLN A 1 114 ? 29.814 18.541 21.751 1.000 35.787 169 GLN A N 1
ATOM 899 C CA . GLN A 1 114 ? 30.659 17.776 22.657 1.000 40.111 169 GLN A CA 1
ATOM 900 C C . GLN A 1 114 ? 29.831 17.227 23.820 1.000 37.554 169 GLN A C 1
ATOM 901 O O . GLN A 1 114 ? 30.037 16.093 24.237 1.000 37.856 169 GLN A O 1
ATOM 907 N N . HIS A 1 115 ? 28.882 18.024 24.325 1.000 37.545 170 HIS A N 1
ATOM 908 C CA . HIS A 1 115 ? 27.993 17.582 25.391 1.000 38.871 170 HIS A CA 1
ATOM 909 C C . HIS A 1 115 ? 27.301 16.282 24.998 1.000 36.560 170 HIS A C 1
ATOM 910 O O . HIS A 1 115 ? 27.151 15.394 25.826 1.000 37.671 170 HIS A O 1
ATOM 917 N N . PHE A 1 116 ? 26.890 16.179 23.728 1.000 35.167 171 PHE A N 1
ATOM 918 C CA . PHE A 1 116 ? 26.213 14.997 23.209 1.000 35.628 171 PHE A CA 1
ATOM 919 C C . PHE A 1 116 ? 27.198 13.979 22.632 1.000 36.212 171 PHE A C 1
ATOM 920 O O . PHE A 1 116 ? 26.773 13.077 21.920 1.000 36.360 171 PHE A O 1
ATOM 928 N N . ASN A 1 117 ? 28.500 14.136 22.916 1.000 40.452 172 ASN A N 1
ATOM 929 C CA . ASN A 1 117 ? 29.525 13.205 22.450 1.000 44.359 172 ASN A CA 1
ATOM 930 C C . ASN A 1 117 ? 29.509 13.055 20.925 1.000 40.901 172 ASN A C 1
ATOM 931 O O . ASN A 1 117 ? 29.787 11.979 20.397 1.000 41.159 172 ASN A O 1
ATOM 936 N N . LEU A 1 118 ? 29.196 14.142 20.215 1.000 36.561 173 LEU A N 1
ATOM 937 C CA . LEU A 1 118 ? 29.396 14.195 18.777 1.000 35.834 173 LEU A CA 1
ATOM 938 C C . LEU A 1 118 ? 30.846 14.607 18.525 1.000 36.724 173 LEU A C 1
ATOM 939 O O . LEU A 1 118 ? 31.198 15.777 18.663 1.000 37.648 173 LEU A O 1
ATOM 944 N N . ARG A 1 119 ? 31.674 13.615 18.191 1.000 37.455 174 ARG A N 1
ATOM 945 C CA . ARG A 1 119 ? 33.115 13.782 18.089 1.000 41.923 174 ARG A CA 1
ATOM 946 C C . ARG A 1 119 ? 33.469 14.658 16.889 1.000 38.089 174 ARG A C 1
ATOM 947 O O . ARG A 1 119 ? 32.847 14.560 15.834 1.000 32.550 174 ARG A O 1
ATOM 955 N N . GLN A 1 120 ? 34.481 15.509 17.076 1.000 37.055 175 GLN A N 1
ATOM 956 C CA . GLN A 1 120 ? 34.944 16.432 16.057 1.000 38.035 175 GLN A CA 1
ATOM 957 C C . GLN A 1 120 ? 36.451 16.223 15.908 1.000 39.662 175 GLN A C 1
ATOM 958 O O . GLN A 1 120 ? 37.215 16.667 16.761 1.000 41.547 175 GLN A O 1
ATOM 964 N N . THR A 1 121 ? 36.869 15.517 14.845 1.000 36.022 176 THR A N 1
ATOM 965 C CA . THR A 1 121 ? 38.284 15.390 14.515 1.000 35.533 176 THR A CA 1
ATOM 966 C C . THR A 1 121 ? 38.595 16.249 13.292 1.000 35.117 176 THR A C 1
ATOM 967 O O . THR A 1 121 ? 37.737 16.975 12.798 1.000 34.685 176 THR A O 1
ATOM 971 N N . ASN A 1 122 ? 39.813 16.109 12.767 1.000 34.683 177 ASN A N 1
ATOM 972 C CA . ASN A 1 122 ? 40.194 16.783 11.539 1.000 36.526 177 ASN A CA 1
ATOM 973 C C . ASN A 1 122 ? 39.466 16.166 10.343 1.000 34.955 177 ASN A C 1
ATOM 974 O O . ASN A 1 122 ? 39.371 16.823 9.310 1.000 40.198 177 ASN A O 1
ATOM 979 N N . PHE A 1 123 ? 38.974 14.919 10.457 1.000 33.757 178 PHE A N 1
ATOM 980 C CA . PHE A 1 123 ? 38.360 14.237 9.321 1.000 32.947 178 PHE A CA 1
ATOM 981 C C . PHE A 1 123 ? 36.922 13.770 9.572 1.000 33.624 178 PHE A C 1
ATOM 982 O O . PHE A 1 123 ? 36.270 13.263 8.650 1.000 34.310 178 PHE A O 1
ATOM 990 N N . TYR A 1 124 ? 36.416 13.906 10.804 1.000 32.760 179 TYR A N 1
ATOM 991 C CA . TYR A 1 124 ? 35.062 13.461 11.112 1.000 31.352 179 TYR A CA 1
ATOM 992 C C . TYR A 1 124 ? 34.401 14.480 12.030 1.000 30.708 179 TYR A C 1
ATOM 993 O O . TYR A 1 124 ? 34.990 14.919 13.020 1.000 29.684 179 TYR A O 1
ATOM 1002 N N . ASP A 1 125 ? 33.164 14.852 11.683 1.000 29.198 180 ASP A N 1
ATOM 1003 C CA . ASP A 1 125 ? 32.375 15.716 12.541 1.000 29.449 180 ASP A CA 1
ATOM 1004 C C . ASP A 1 125 ? 31.021 15.053 12.759 1.000 28.405 180 ASP A C 1
ATOM 1005 O O . ASP A 1 125 ? 30.206 14.997 11.855 1.000 27.387 180 ASP A O 1
ATOM 1010 N N . GLY A 1 126 ? 30.814 14.528 13.967 1.000 26.952 181 GLY A N 1
ATOM 1011 C CA . GLY A 1 126 ? 29.590 13.831 14.318 1.000 27.222 181 GLY A CA 1
ATOM 1012 C C . GLY A 1 126 ? 28.363 14.749 14.294 1.000 25.495 181 GLY A C 1
ATOM 1013 O O . GLY A 1 126 ? 27.240 14.267 14.218 1.000 25.834 181 GLY A O 1
ATOM 1014 N N . ARG A 1 127 ? 28.573 16.070 14.330 1.000 24.860 182 ARG A N 1
ATOM 1015 C CA . ARG A 1 127 ? 27.475 17.011 14.195 1.000 24.794 182 ARG A CA 1
ATOM 1016 C C . ARG A 1 127 ? 26.851 16.920 12.801 1.000 25.749 182 ARG A C 1
ATOM 1017 O O . ARG A 1 127 ? 25.667 17.181 12.651 1.000 24.428 182 ARG A O 1
ATOM 1025 N N A ARG A 1 128 ? 27.652 16.555 11.794 0.500 25.048 183 ARG A N 1
ATOM 1026 N N B ARG A 1 128 ? 27.649 16.554 11.794 0.500 26.010 183 ARG A N 1
ATOM 1027 C CA A ARG A 1 128 ? 27.164 16.432 10.429 0.500 25.188 183 ARG A CA 1
ATOM 1028 C CA B ARG A 1 128 ? 27.147 16.434 10.435 0.500 26.905 183 ARG A CA 1
ATOM 1029 C C A ARG A 1 128 ? 26.511 15.065 10.214 0.500 25.213 183 ARG A C 1
ATOM 1030 C C B ARG A 1 128 ? 26.504 15.065 10.217 0.500 26.129 183 ARG A C 1
ATOM 1031 O O A ARG A 1 128 ? 25.639 14.929 9.363 0.500 25.609 183 ARG A O 1
ATOM 1032 O O B ARG A 1 128 ? 25.636 14.926 9.362 0.500 26.476 183 ARG A O 1
ATOM 1047 N N . ASP A 1 129 ? 26.960 14.056 10.972 1.000 25.804 184 ASP A N 1
ATOM 1048 C CA . ASP A 1 129 ? 26.445 12.699 10.878 1.000 26.640 184 ASP A CA 1
ATOM 1049 C C . ASP A 1 129 ? 24.919 12.712 11.010 1.000 24.967 184 ASP A C 1
ATOM 1050 O O . ASP A 1 129 ? 24.389 13.187 12.010 1.000 24.609 184 ASP A O 1
ATOM 1055 N N . ILE A 1 130 ? 24.213 12.167 10.012 1.000 25.110 185 ILE A N 1
ATOM 1056 C CA . ILE A 1 130 ? 22.760 12.288 9.947 1.000 25.923 185 ILE A CA 1
ATOM 1057 C C . ILE A 1 130 ? 22.094 11.610 11.152 1.000 25.758 185 ILE A C 1
ATOM 1058 O O . ILE A 1 130 ? 21.236 12.207 11.793 1.000 27.338 185 ILE A O 1
ATOM 1063 N N . THR A 1 131 ? 22.458 10.361 11.449 1.000 27.568 186 THR A N 1
ATOM 1064 C CA . THR A 1 131 ? 21.774 9.593 12.481 1.000 27.542 186 THR A CA 1
ATOM 1065 C C . THR A 1 131 ? 22.165 10.075 13.884 1.000 26.054 186 THR A C 1
ATOM 1066 O O . THR A 1 131 ? 21.297 10.244 14.741 1.000 26.351 186 THR A O 1
ATOM 1070 N N . ALA A 1 132 ? 23.461 10.308 14.111 1.000 24.410 187 ALA A N 1
ATOM 1071 C CA . ALA A 1 132 ? 23.948 10.750 15.408 1.000 24.784 187 ALA A CA 1
ATOM 1072 C C . ALA A 1 132 ? 23.405 12.140 15.754 1.000 24.321 187 ALA A C 1
ATOM 1073 O O . ALA A 1 132 ? 22.997 12.377 16.889 1.000 23.939 187 ALA A O 1
ATOM 1075 N N . SER A 1 133 ? 23.454 13.079 14.800 1.000 22.828 188 SER A N 1
ATOM 1076 C CA . SER A 1 133 ? 23.024 14.440 15.074 1.000 22.633 188 SER A CA 1
ATOM 1077 C C . SER A 1 133 ? 21.504 14.490 15.262 1.000 22.366 188 SER A C 1
ATOM 1078 O O . SER A 1 133 ? 21.018 15.233 16.112 1.000 21.729 188 SER A O 1
ATOM 1081 N N . THR A 1 134 ? 20.754 13.683 14.496 1.000 22.688 189 THR A N 1
ATOM 1082 C CA . THR A 1 134 ? 19.298 13.658 14.616 1.000 22.637 189 THR A CA 1
ATOM 1083 C C . THR A 1 134 ? 18.877 13.176 16.003 1.000 23.034 189 THR A C 1
ATOM 1084 O O . THR A 1 134 ? 18.051 13.815 16.657 1.000 21.608 189 THR A O 1
ATOM 1088 N N . ASN A 1 135 ? 19.470 12.070 16.465 1.000 22.938 190 ASN A N 1
ATOM 1089 C CA . ASN A 1 135 ? 19.102 11.518 17.759 1.000 25.292 190 ASN A CA 1
ATOM 1090 C C . ASN A 1 135 ? 19.497 12.485 18.875 1.000 24.465 190 ASN A C 1
ATOM 1091 O O . ASN A 1 135 ? 18.751 12.659 19.828 1.000 23.886 190 ASN A O 1
ATOM 1096 N N . ALA A 1 136 ? 20.640 13.161 18.726 1.000 24.689 191 ALA A N 1
ATOM 1097 C CA . ALA A 1 136 ? 21.085 14.113 19.728 1.000 24.345 191 ALA A CA 1
ATOM 1098 C C . ALA A 1 136 ? 20.161 15.335 19.775 1.000 23.933 191 ALA A C 1
ATOM 1099 O O . ALA A 1 136 ? 19.824 15.818 20.855 1.000 22.360 191 ALA A O 1
ATOM 1101 N N . ALA A 1 137 ? 19.767 15.846 18.598 1.000 22.686 192 ALA A N 1
ATOM 1102 C CA . ALA A 1 137 ? 18.899 17.014 18.528 1.000 22.773 192 ALA A CA 1
ATOM 1103 C C . ALA A 1 137 ? 17.539 16.733 19.176 1.000 21.984 192 ALA A C 1
ATOM 1104 O O . ALA A 1 137 ? 17.027 17.566 19.928 1.000 21.423 192 ALA A O 1
ATOM 1106 N N . LEU A 1 138 ? 16.950 15.566 18.888 1.000 21.785 193 LEU A N 1
ATOM 1107 C CA . LEU A 1 138 ? 15.653 15.230 19.453 1.000 22.958 193 LEU A CA 1
ATOM 1108 C C . LEU A 1 138 ? 15.761 15.075 20.974 1.000 23.212 193 LEU A C 1
ATOM 1109 O O . LEU A 1 138 ? 14.869 15.495 21.695 1.000 23.297 193 LEU A O 1
ATOM 1114 N N . THR A 1 139 ? 16.837 14.457 21.460 1.000 23.118 194 THR A N 1
ATOM 1115 C CA . THR A 1 139 ? 17.054 14.346 22.895 1.000 24.414 194 THR A CA 1
ATOM 1116 C C . THR A 1 139 ? 17.183 15.727 23.535 1.000 23.557 194 THR A C 1
ATOM 1117 O O . THR A 1 139 ? 16.620 15.967 24.603 1.000 24.637 194 THR A O 1
ATOM 1121 N N . TYR A 1 140 ? 17.946 16.627 22.901 1.000 22.553 195 TYR A N 1
ATOM 1122 C CA . TYR A 1 140 ? 18.156 17.958 23.446 1.000 23.051 195 TYR A CA 1
ATOM 1123 C C . TYR A 1 140 ? 16.821 18.698 23.533 1.000 23.114 195 TYR A C 1
ATOM 1124 O O . TYR A 1 140 ? 16.490 19.282 24.570 1.000 22.394 195 TYR A O 1
ATOM 1133 N N . LEU A 1 141 ? 16.053 18.653 22.438 1.000 22.685 196 LEU A N 1
ATOM 1134 C CA . LEU A 1 141 ? 14.740 19.279 22.396 1.000 23.131 196 LEU A CA 1
ATOM 1135 C C . LEU A 1 141 ? 13.811 18.680 23.458 1.000 24.165 196 LEU A C 1
ATOM 1136 O O . LEU A 1 141 ? 13.125 19.420 24.153 1.000 23.574 196 LEU A O 1
ATOM 1141 N N . GLU A 1 142 ? 13.771 17.347 23.590 1.000 25.282 197 GLU A N 1
ATOM 1142 C CA . GLU A 1 142 ? 12.926 16.720 24.610 1.000 27.658 197 GLU A CA 1
ATOM 1143 C C . GLU A 1 142 ? 13.343 17.209 26.001 1.000 27.741 197 GLU A C 1
ATOM 1144 O O . GLU A 1 142 ? 12.494 17.545 26.823 1.000 26.981 197 GLU A O 1
ATOM 1150 N N . ARG A 1 143 ? 14.652 17.248 26.271 1.000 28.314 198 ARG A N 1
ATOM 1151 C CA . ARG A 1 143 ? 15.130 17.647 27.585 1.000 31.220 198 ARG A CA 1
ATOM 1152 C C . ARG A 1 143 ? 14.767 19.107 27.854 1.000 27.913 198 ARG A C 1
ATOM 1153 O O . ARG A 1 143 ? 14.403 19.453 28.973 1.000 27.059 198 ARG A O 1
ATOM 1161 N N . LEU A 1 144 ? 14.864 19.964 26.834 1.000 27.082 199 LEU A N 1
ATOM 1162 C CA . LEU A 1 144 ? 14.545 21.370 27.013 1.000 27.237 199 LEU A CA 1
ATOM 1163 C C . LEU A 1 144 ? 13.059 21.541 27.294 1.000 26.733 199 LEU A C 1
ATOM 1164 O O . LEU A 1 144 ? 12.681 22.307 28.176 1.000 27.461 199 LEU A O 1
ATOM 1169 N N . HIS A 1 145 ? 12.232 20.803 26.553 1.000 26.770 200 HIS A N 1
ATOM 1170 C CA . HIS A 1 145 ? 10.792 20.779 26.750 1.000 28.263 200 HIS A CA 1
ATOM 1171 C C . HIS A 1 145 ? 10.463 20.403 28.197 1.000 27.861 200 HIS A C 1
ATOM 1172 O O . HIS A 1 145 ? 9.597 21.030 28.800 1.000 26.578 200 HIS A O 1
ATOM 1179 N N . ASP A 1 146 ? 11.157 19.395 28.749 1.000 26.951 201 ASP A N 1
ATOM 1180 C CA . ASP A 1 146 ? 10.914 18.935 30.110 1.000 28.516 201 ASP A CA 1
ATOM 1181 C C . ASP A 1 146 ? 11.362 19.993 31.117 1.000 30.762 201 ASP A C 1
ATOM 1182 O O . ASP A 1 146 ? 10.729 20.189 32.150 1.000 32.306 201 ASP A O 1
ATOM 1187 N N . MET A 1 147 ? 12.443 20.701 30.790 1.000 32.707 202 MET A N 1
ATOM 1188 C CA . MET A 1 147 ? 12.978 21.728 31.662 1.000 36.100 202 MET A CA 1
ATOM 1189 C C . MET A 1 147 ? 12.023 22.924 31.749 1.000 36.399 202 MET A C 1
ATOM 1190 O O . MET A 1 147 ? 11.974 23.593 32.778 1.000 35.856 202 MET A O 1
ATOM 1195 N N . PHE A 1 148 ? 11.254 23.197 30.686 1.000 33.987 203 PHE A N 1
ATOM 1196 C CA . PHE A 1 148 ? 10.323 24.320 30.677 1.000 35.701 203 PHE A CA 1
ATOM 1197 C C . PHE A 1 148 ? 8.877 23.825 30.742 1.000 37.874 203 PHE A C 1
ATOM 1198 O O . PHE A 1 148 ? 8.005 24.336 30.034 1.000 37.339 203 PHE A O 1
ATOM 1206 N N . ASN A 1 149 ? 8.638 22.815 31.590 1.000 39.537 204 ASN A N 1
ATOM 1207 C CA . ASN A 1 149 ? 7.295 22.405 31.968 1.000 43.484 204 ASN A CA 1
ATOM 1208 C C . ASN A 1 149 ? 6.456 22.040 30.739 1.000 41.128 204 ASN A C 1
ATOM 1209 O O . ASN A 1 149 ? 5.271 22.357 30.679 1.000 38.925 204 ASN A O 1
ATOM 1214 N N . GLY A 1 150 ? 7.066 21.353 29.763 1.000 36.677 205 GLY A N 1
ATOM 1215 C CA . GLY A 1 150 ? 6.329 20.770 28.652 1.000 34.044 205 GLY A CA 1
ATOM 1216 C C . GLY A 1 150 ? 6.023 21.760 27.527 1.000 32.537 205 GLY A C 1
ATOM 1217 O O . GLY A 1 150 ? 5.244 21.449 26.637 1.000 34.301 205 GLY A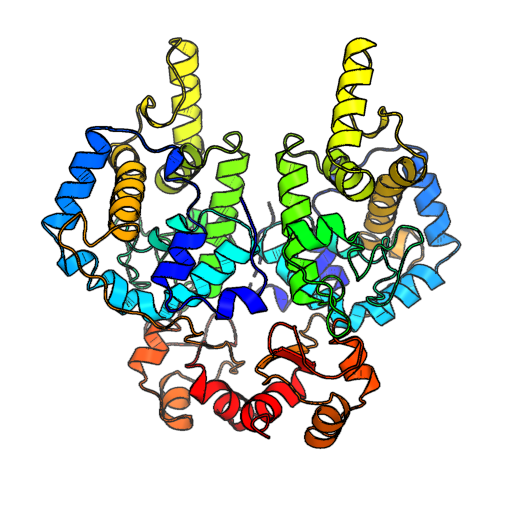 O 1
ATOM 1218 N N . ASP A 1 151 ? 6.665 22.933 27.533 1.000 31.854 206 ASP A N 1
ATOM 1219 C CA . ASP A 1 151 ? 6.341 23.990 26.588 1.000 31.224 206 ASP A CA 1
ATOM 1220 C C . ASP A 1 151 ? 7.328 23.944 25.423 1.000 28.273 206 ASP A C 1
ATOM 1221 O O . ASP A 1 151 ? 8.497 24.285 25.586 1.000 27.001 206 ASP A O 1
ATOM 1226 N N . TRP A 1 152 ? 6.846 23.552 24.243 1.000 27.460 207 TRP A N 1
ATOM 1227 C CA . TRP A 1 152 ? 7.699 23.388 23.070 1.000 28.239 207 TRP A CA 1
ATOM 1228 C C . TRP A 1 152 ? 8.232 24.725 22.553 1.000 28.750 207 TRP A C 1
ATOM 1229 O O . TRP A 1 152 ? 9.277 24.752 21.910 1.000 26.575 207 TRP A O 1
ATOM 1240 N N . MET A 1 153 ? 7.508 25.818 22.807 1.000 29.972 208 MET A N 1
ATOM 1241 C CA . MET A 1 153 ? 7.933 27.130 22.343 1.000 32.656 208 MET A CA 1
ATOM 1242 C C . MET A 1 153 ? 9.208 27.539 23.074 1.000 30.752 208 MET A C 1
ATOM 1243 O O . MET A 1 153 ? 10.162 28.003 22.461 1.000 30.475 208 MET A O 1
ATOM 1248 N N . LEU A 1 154 ? 9.195 27.377 24.400 1.000 29.506 209 LEU A N 1
ATOM 1249 C CA . LEU A 1 154 ? 10.340 27.695 25.230 1.000 29.727 209 LEU A CA 1
ATOM 1250 C C . LEU A 1 154 ? 11.485 26.739 24.910 1.000 27.873 209 LEU A C 1
ATOM 1251 O O . LEU A 1 154 ? 12.636 27.155 24.909 1.000 26.645 209 LEU A O 1
ATOM 1256 N N . ALA A 1 155 ? 11.159 25.476 24.607 1.000 25.633 210 ALA A N 1
ATOM 1257 C CA . ALA A 1 155 ? 12.168 24.490 24.260 1.000 25.639 210 ALA A CA 1
ATOM 1258 C C . ALA A 1 155 ? 12.914 24.924 22.995 1.000 25.768 210 ALA A C 1
ATOM 1259 O O . ALA A 1 155 ? 14.141 24.922 22.963 1.000 25.150 210 ALA A O 1
ATOM 1261 N N . LEU A 1 156 ? 12.153 25.326 21.971 1.000 24.982 211 LEU A N 1
ATOM 1262 C CA . LEU A 1 156 ? 12.718 25.840 20.734 1.000 25.542 211 LEU A CA 1
ATOM 1263 C C . LEU A 1 156 ? 13.571 27.082 20.992 1.000 25.735 211 LEU A C 1
ATOM 1264 O O . LEU A 1 156 ? 14.669 27.202 20.459 1.000 25.148 211 LEU A O 1
ATOM 1269 N N . ALA A 1 157 ? 13.069 28.012 21.807 1.000 27.623 212 ALA A N 1
ATOM 1270 C CA . ALA A 1 157 ? 13.817 29.218 22.116 1.000 28.117 212 ALA A CA 1
ATOM 1271 C C . ALA A 1 157 ? 15.155 28.852 22.762 1.000 27.418 212 ALA A C 1
ATOM 1272 O O . ALA A 1 157 ? 16.189 29.419 22.416 1.000 27.920 212 ALA A O 1
ATOM 1274 N N . ALA A 1 158 ? 15.132 27.900 23.698 1.000 25.976 213 ALA A N 1
ATOM 1275 C CA . ALA A 1 158 ? 16.338 27.494 24.397 1.000 26.429 213 ALA A CA 1
ATOM 1276 C C . ALA A 1 158 ? 17.280 26.742 23.455 1.000 25.858 213 ALA A C 1
ATOM 1277 O O . ALA A 1 158 ? 18.498 26.835 23.604 1.000 25.404 213 ALA A O 1
ATOM 1279 N N . TYR A 1 159 ? 16.724 25.998 22.491 1.000 24.409 214 TYR A N 1
ATOM 1280 C CA . TYR A 1 159 ? 17.549 25.323 21.500 1.000 25.222 214 TYR A CA 1
ATOM 1281 C C . TYR A 1 159 ? 18.404 26.353 20.759 1.000 23.663 214 TYR A C 1
ATOM 1282 O O . TYR A 1 159 ? 19.576 26.103 20.506 1.000 24.066 214 TYR A O 1
ATOM 1291 N N . ASN A 1 160 ? 17.814 27.513 20.461 1.000 24.617 215 ASN A N 1
ATOM 1292 C CA . ASN A 1 160 ? 18.466 28.546 19.668 1.000 25.671 215 ASN A CA 1
ATOM 1293 C C . ASN A 1 160 ? 19.368 29.414 20.555 1.000 26.202 215 ASN A C 1
ATOM 1294 O O . ASN A 1 160 ? 20.473 29.747 20.155 1.000 25.401 215 ASN A O 1
ATOM 1299 N N . ALA A 1 161 ? 18.902 29.771 21.758 1.000 27.882 216 ALA A N 1
ATOM 1300 C CA . ALA A 1 161 ? 19.542 30.802 22.568 1.000 30.151 216 ALA A CA 1
ATOM 1301 C C . ALA A 1 161 ? 20.272 30.232 23.780 1.000 32.511 216 ALA A C 1
ATOM 1302 O O . ALA A 1 161 ? 21.072 30.939 24.396 1.000 33.363 216 ALA A O 1
ATOM 1304 N N . GLY A 1 162 ? 19.967 28.979 24.154 1.000 32.197 217 GLY A N 1
ATOM 1305 C CA . GLY A 1 162 ? 20.515 28.376 25.357 1.000 31.370 217 GLY A CA 1
ATOM 1306 C C . GLY A 1 162 ? 19.522 28.454 26.514 1.000 33.348 217 GLY A C 1
ATOM 1307 O O . GLY A 1 162 ? 18.779 29.428 26.647 1.000 32.202 217 GLY A O 1
ATOM 1308 N N . GLU A 1 163 ? 19.519 27.407 27.343 1.000 35.816 218 GLU A N 1
ATOM 1309 C CA . GLU A 1 163 ? 18.566 27.280 28.433 1.000 39.090 218 GLU A CA 1
ATOM 1310 C C . GLU A 1 163 ? 18.796 28.381 29.470 1.000 38.625 218 GLU A C 1
ATOM 1311 O O . GLU A 1 163 ? 17.837 28.856 30.072 1.000 37.727 218 GLU A O 1
ATOM 1317 N N . GLY A 1 164 ? 20.051 28.806 29.643 1.000 39.485 219 GLY A N 1
ATOM 1318 C CA . GLY A 1 164 ? 20.391 29.879 30.567 1.000 39.856 219 GLY A CA 1
ATOM 1319 C C . GLY A 1 164 ? 19.733 31.202 30.182 1.000 40.750 219 GLY A C 1
ATOM 1320 O O . GLY A 1 164 ? 19.111 31.862 31.010 1.000 42.314 219 GLY A O 1
ATOM 1321 N N . THR A 1 165 ? 19.856 31.563 28.903 1.000 38.261 220 THR A N 1
ATOM 1322 C CA . THR A 1 165 ? 19.273 32.792 28.397 1.000 37.301 220 THR A CA 1
ATOM 1323 C C . THR A 1 165 ? 17.765 32.793 28.642 1.000 36.071 220 THR A C 1
ATOM 1324 O O . THR A 1 165 ? 17.203 33.784 29.104 1.000 35.913 220 THR A O 1
ATOM 1328 N N . VAL A 1 166 ? 17.099 31.678 28.339 1.000 35.149 221 VAL A N 1
ATOM 1329 C CA . VAL A 1 166 ? 15.651 31.634 28.444 1.000 33.998 221 VAL A CA 1
ATOM 1330 C C . VAL A 1 166 ? 15.241 31.680 29.919 1.000 36.389 221 VAL A C 1
ATOM 1331 O O . VAL A 1 166 ? 14.297 32.389 30.272 1.000 35.785 221 VAL A O 1
ATOM 1335 N N . SER A 1 167 ? 15.945 30.915 30.765 1.000 38.430 222 SER A N 1
ATOM 1336 C CA . SER A 1 167 ? 15.674 30.876 32.194 1.000 42.019 222 SER A CA 1
ATOM 1337 C C . SER A 1 167 ? 15.810 32.266 32.802 1.000 43.994 222 SER A C 1
ATOM 1338 O O . SER A 1 167 ? 14.947 32.682 33.565 1.000 43.767 222 SER A O 1
ATOM 1341 N N . ARG A 1 168 ? 16.895 32.969 32.460 1.000 47.084 223 ARG A N 1
ATOM 1342 C CA . ARG A 1 168 ? 17.136 34.296 32.998 1.000 49.649 223 ARG A CA 1
ATOM 1343 C C . ARG A 1 168 ? 16.041 35.254 32.536 1.000 48.790 223 ARG A C 1
ATOM 1344 O O . ARG A 1 168 ? 15.627 36.120 33.304 1.000 47.155 223 ARG A O 1
ATOM 1352 N N . ALA A 1 169 ? 15.558 35.089 31.295 1.000 44.285 224 ALA A N 1
ATOM 1353 C CA . ALA A 1 169 ? 14.501 35.945 30.775 1.000 43.036 224 ALA A CA 1
ATOM 1354 C C . ALA A 1 169 ? 13.194 35.689 31.528 1.000 43.507 224 ALA A C 1
ATOM 1355 O O . ALA A 1 169 ? 12.438 36.621 31.798 1.000 43.803 224 ALA A O 1
ATOM 1357 N N . ILE A 1 170 ? 12.938 34.421 31.872 1.000 40.955 225 ILE A N 1
ATOM 1358 C CA . ILE A 1 170 ? 11.761 34.061 32.645 1.000 42.264 225 ILE A CA 1
ATOM 1359 C C . ILE A 1 170 ? 11.858 34.698 34.033 1.000 46.416 225 ILE A C 1
ATOM 1360 O O . ILE A 1 170 ? 10.907 35.331 34.477 1.000 42.434 225 ILE A O 1
ATOM 1365 N N . GLU A 1 171 ? 13.007 34.531 34.699 1.000 50.252 226 GLU A N 1
ATOM 1366 C CA . GLU A 1 171 ? 13.217 35.058 36.042 1.000 58.509 226 GLU A CA 1
ATOM 1367 C C . GLU A 1 171 ? 13.036 36.571 36.038 1.000 59.514 226 GLU A C 1
ATOM 1368 O O . GLU A 1 171 ? 12.418 37.121 36.943 1.000 65.614 226 GLU A O 1
ATOM 1374 N N . ARG A 1 172 ? 13.562 37.220 34.993 1.000 59.985 227 ARG A N 1
ATOM 1375 C CA . ARG A 1 172 ? 13.518 38.664 34.858 1.000 61.558 227 ARG A CA 1
ATOM 1376 C C . ARG A 1 172 ? 12.068 39.134 34.750 1.000 61.780 227 ARG A C 1
ATOM 1377 O O . ARG A 1 172 ? 11.700 40.122 35.381 1.000 67.285 227 ARG A O 1
ATOM 1385 N N . ASN A 1 173 ? 11.244 38.438 33.958 1.000 56.333 228 ASN A N 1
ATOM 1386 C CA . ASN A 1 173 ? 9.857 38.845 33.795 1.000 55.931 228 ASN A CA 1
ATOM 1387 C C . ASN A 1 173 ? 9.078 38.587 35.084 1.000 59.859 228 ASN A C 1
ATOM 1388 O O . ASN A 1 173 ? 8.226 39.393 35.443 1.000 60.865 228 ASN A O 1
ATOM 1393 N N . GLU A 1 174 ? 9.377 37.472 35.767 1.000 60.201 229 GLU A N 1
ATOM 1394 C CA . GLU A 1 174 ? 8.720 37.122 37.018 1.000 64.845 229 GLU A CA 1
ATOM 1395 C C . GLU A 1 174 ? 8.875 38.243 38.042 1.000 66.605 229 GLU A C 1
ATOM 1396 O O . GLU A 1 174 ? 7.900 38.609 38.694 1.000 67.511 229 GLU A O 1
ATOM 1402 N N . LYS A 1 175 ? 10.093 38.790 38.169 1.000 68.962 230 LYS A N 1
ATOM 1403 C CA . LYS A 1 175 ? 10.358 39.810 39.173 1.000 73.364 230 LYS A CA 1
ATOM 1404 C C . LYS A 1 175 ? 9.598 41.092 38.828 1.000 73.421 230 LYS A C 1
ATOM 1405 O O . LYS A 1 175 ? 9.212 41.826 39.731 1.000 76.934 230 LYS A O 1
ATOM 1411 N N . LEU A 1 176 ? 9.375 41.345 37.531 1.000 68.063 231 LEU A N 1
ATOM 1412 C CA . LEU A 1 176 ? 8.645 42.519 37.073 1.000 67.377 231 LEU A CA 1
ATOM 1413 C C . LEU A 1 176 ? 7.135 42.265 37.082 1.000 67.563 231 LEU A C 1
ATOM 1414 O O . LEU A 1 176 ? 6.359 43.182 36.827 1.000 69.902 231 LEU A O 1
ATOM 1419 N N . GLY A 1 177 ? 6.720 41.024 37.361 1.000 67.483 232 GLY A N 1
ATOM 1420 C CA . GLY A 1 177 ? 5.311 40.660 37.359 1.000 66.309 232 GLY A CA 1
ATOM 1421 C C . GLY A 1 177 ? 4.725 40.595 35.948 1.000 66.004 232 GLY A C 1
ATOM 1422 O O . GLY A 1 177 ? 3.533 40.835 35.762 1.000 65.673 232 GLY A O 1
ATOM 1423 N N . LEU A 1 178 ? 5.574 40.259 34.966 1.000 63.361 233 LEU A N 1
ATOM 1424 C CA . LEU A 1 178 ? 5.160 40.105 33.579 1.000 61.682 233 LEU A CA 1
ATOM 1425 C C . LEU A 1 178 ? 4.972 38.623 33.264 1.000 56.548 233 LEU A C 1
ATOM 1426 O O . LEU A 1 178 ? 5.593 37.774 33.899 1.000 57.156 233 LEU A O 1
ATOM 1431 N N . PRO A 1 179 ? 4.137 38.266 32.260 1.000 56.332 234 PRO A N 1
ATOM 1432 C CA . PRO A 1 179 ? 3.983 36.875 31.831 1.000 55.160 234 PRO A CA 1
ATOM 1433 C C . PRO A 1 179 ? 5.293 36.285 31.316 1.000 50.520 234 PRO A C 1
ATOM 1434 O O . PRO A 1 179 ? 6.165 37.017 30.844 1.000 48.725 234 PRO A O 1
ATOM 1438 N N . THR A 1 180 ? 5.408 34.958 31.410 1.000 46.679 235 THR A N 1
ATOM 1439 C CA . THR A 1 180 ? 6.669 34.274 31.175 1.000 45.571 235 THR A CA 1
ATOM 1440 C C . THR A 1 180 ? 6.555 33.306 29.999 1.000 42.510 235 THR A C 1
ATOM 1441 O O . THR A 1 180 ? 7.449 32.489 29.792 1.000 42.116 235 THR A O 1
ATOM 1445 N N . ASP A 1 181 ? 5.464 33.401 29.232 1.000 41.888 236 ASP A N 1
ATOM 1446 C CA . ASP A 1 181 ? 5.325 32.621 28.015 1.000 40.971 236 ASP A CA 1
ATOM 1447 C C . ASP A 1 181 ? 6.340 33.140 26.998 1.000 37.583 236 ASP A C 1
ATOM 1448 O O . ASP A 1 181 ? 6.792 34.279 27.097 1.000 34.330 236 ASP A O 1
ATOM 1453 N N . TYR A 1 182 ? 6.664 32.293 26.012 1.000 32.953 237 TYR A N 1
ATOM 1454 C CA . TYR A 1 182 ? 7.689 32.584 25.024 1.000 30.971 237 TYR A CA 1
ATOM 1455 C C . TYR A 1 182 ? 7.534 33.976 24.411 1.000 30.463 237 TYR A C 1
ATOM 1456 O O . TYR A 1 182 ? 8.516 34.705 24.306 1.000 31.958 237 TYR A O 1
ATOM 1465 N N . TRP A 1 183 ? 6.305 34.312 24.004 1.000 32.358 238 TRP A N 1
ATOM 1466 C CA . TRP A 1 183 ? 6.010 35.498 23.214 1.000 35.284 238 TRP A CA 1
ATOM 1467 C C . TRP A 1 183 ? 6.329 36.784 23.976 1.000 37.981 238 TRP A C 1
ATOM 1468 O O . TRP A 1 183 ? 6.606 37.803 23.347 1.000 37.338 238 TRP A O 1
ATOM 1479 N N . ASN A 1 184 ? 6.316 36.723 25.316 1.000 37.590 239 ASN A N 1
ATOM 1480 C CA . ASN A 1 184 ? 6.518 37.895 26.156 1.000 40.133 239 ASN A CA 1
ATOM 1481 C C . ASN A 1 184 ? 7.963 38.015 26.645 1.000 40.560 239 ASN A C 1
ATOM 1482 O O . ASN A 1 184 ? 8.288 38.961 27.356 1.000 43.330 239 ASN A O 1
ATOM 1487 N N . LEU A 1 185 ? 8.833 37.059 26.295 1.000 38.451 240 LEU A N 1
ATOM 1488 C CA . LEU A 1 185 ? 10.198 37.073 26.793 1.000 38.483 240 LEU A CA 1
ATOM 1489 C C . LEU A 1 185 ? 11.057 37.995 25.934 1.000 39.170 240 LEU A C 1
ATOM 1490 O O . LEU A 1 185 ? 11.003 37.930 24.709 1.000 37.980 240 LEU A O 1
ATOM 1495 N N . PRO A 1 186 ? 11.894 38.856 26.558 1.000 43.518 241 PRO A N 1
ATOM 1496 C CA . PRO A 1 186 ? 12.839 39.698 25.826 1.000 44.643 241 PRO A CA 1
ATOM 1497 C C . PRO A 1 186 ? 14.112 38.926 25.478 1.000 44.585 241 PRO A C 1
ATOM 1498 O O . PRO A 1 186 ? 15.115 38.975 26.190 1.000 49.029 241 PRO A O 1
ATOM 1502 N N . LEU A 1 187 ? 14.055 38.210 24.354 1.000 39.743 242 LEU A N 1
ATOM 1503 C CA . LEU A 1 187 ? 15.139 37.341 23.927 1.000 36.332 242 LEU A CA 1
ATOM 1504 C C . LEU A 1 187 ? 15.900 38.032 22.803 1.000 33.163 242 LEU A C 1
ATOM 1505 O O . LEU A 1 187 ? 15.404 39.001 22.236 1.000 35.657 242 LEU A O 1
ATOM 1510 N N . PRO A 1 188 ? 17.114 37.565 22.430 1.000 32.462 243 PRO A N 1
ATOM 1511 C CA . PRO A 1 188 ? 17.807 38.069 21.242 1.000 33.064 243 PRO A CA 1
ATOM 1512 C C . PRO A 1 188 ? 16.920 37.956 20.005 1.000 32.209 243 PRO A C 1
ATOM 1513 O O . PRO A 1 188 ? 16.090 37.056 19.922 1.000 28.826 243 PRO A O 1
ATOM 1517 N N . GLN A 1 189 ? 17.091 38.879 19.054 1.000 31.684 244 GLN A N 1
ATOM 1518 C CA . GLN A 1 189 ? 16.199 38.981 17.907 1.000 33.640 244 GLN A CA 1
ATOM 1519 C C . GLN A 1 189 ? 16.162 37.662 17.131 1.000 31.822 244 GLN A C 1
ATOM 1520 O O . GLN A 1 189 ? 15.121 37.286 16.611 1.000 30.309 244 GLN A O 1
ATOM 1526 N N . GLU A 1 190 ? 17.308 36.983 17.025 1.000 32.436 245 GLU A N 1
ATOM 1527 C CA . GLU A 1 190 ? 17.366 35.717 16.310 1.000 34.437 245 GLU A CA 1
ATOM 1528 C C . GLU A 1 190 ? 16.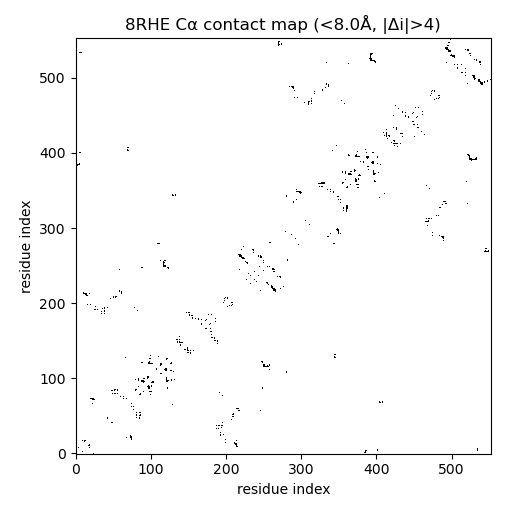386 34.730 16.950 1.000 31.553 245 GLU A C 1
ATOM 1529 O O . GLU A 1 190 ? 15.720 33.976 16.249 1.000 29.898 245 GLU A O 1
ATOM 1535 N N . THR A 1 191 ? 16.296 34.750 18.287 1.000 29.064 246 THR A N 1
ATOM 1536 C CA . THR A 1 191 ? 15.433 33.828 19.009 1.000 29.250 246 THR A CA 1
ATOM 1537 C C . THR A 1 191 ? 13.968 34.256 18.931 1.000 29.826 246 THR A C 1
ATOM 1538 O O . THR A 1 191 ? 13.068 33.417 18.939 1.000 28.421 246 THR A O 1
ATOM 1542 N N . GLN A 1 192 ? 13.741 35.570 18.862 1.000 30.905 247 GLN A N 1
ATOM 1543 C CA . GLN A 1 192 ? 12.411 36.131 18.681 1.000 32.262 247 GLN A CA 1
ATOM 1544 C C . GLN A 1 192 ? 11.812 35.717 17.341 1.000 29.980 247 GLN A C 1
ATOM 1545 O O . GLN A 1 192 ? 10.604 35.549 17.242 1.000 29.663 247 GLN A O 1
ATOM 1551 N N . ASP A 1 193 ? 12.657 35.576 16.319 1.000 28.903 248 ASP A N 1
ATOM 1552 C CA . ASP A 1 193 ? 12.212 35.217 14.978 1.000 29.664 248 ASP A CA 1
ATOM 1553 C C . ASP A 1 193 ? 12.147 33.692 14.807 1.000 27.929 248 ASP A C 1
ATOM 1554 O O . ASP A 1 193 ? 11.427 33.200 13.952 1.000 27.458 248 ASP A O 1
ATOM 1559 N N . TYR A 1 194 ? 12.901 32.956 15.625 1.000 27.806 249 TYR A N 1
ATOM 1560 C CA . TYR A 1 194 ? 13.109 31.523 15.453 1.000 28.032 249 TYR A CA 1
ATOM 1561 C C . TYR A 1 194 ? 11.792 30.749 15.507 1.000 27.190 249 TYR A C 1
ATOM 1562 O O . TYR A 1 194 ? 11.465 29.992 14.591 1.000 26.093 249 TYR A O 1
ATOM 1571 N N . VAL A 1 195 ? 11.036 30.936 16.591 1.000 26.059 250 VAL A N 1
ATOM 1572 C CA . VAL A 1 195 ? 9.820 30.172 16.814 1.000 27.328 250 VAL A CA 1
ATOM 1573 C C . VAL A 1 195 ? 8.767 30.532 15.769 1.000 27.064 250 VAL A C 1
ATOM 1574 O O . VAL A 1 195 ? 8.212 29.631 15.139 1.000 26.368 250 VAL A O 1
ATOM 1578 N N . PRO A 1 196 ? 8.443 31.826 15.538 1.000 27.148 251 PRO A N 1
ATOM 1579 C CA . PRO A 1 196 ? 7.504 32.191 14.478 1.000 27.606 251 PRO A CA 1
ATOM 1580 C C . PRO A 1 196 ? 7.896 31.686 13.089 1.000 27.081 251 PRO A C 1
ATOM 1581 O O . PRO A 1 196 ? 7.015 31.384 12.299 1.000 26.862 251 PRO A O 1
ATOM 1585 N N . LYS A 1 197 ? 9.197 31.606 12.782 1.000 28.173 252 LYS A N 1
ATOM 1586 C CA . LYS A 1 197 ? 9.641 31.022 11.521 1.000 29.441 252 LYS A CA 1
ATOM 1587 C C . LYS A 1 197 ? 9.142 29.583 11.385 1.000 26.217 252 LYS A C 1
ATOM 1588 O O . LYS A 1 197 ? 8.643 29.201 10.336 1.000 23.789 252 LYS A O 1
ATOM 1594 N N . LEU A 1 198 ? 9.291 28.778 12.443 1.000 26.421 253 LEU A N 1
ATOM 1595 C CA . LEU A 1 198 ? 8.905 27.378 12.364 1.000 25.761 253 LEU A CA 1
ATOM 1596 C C . LEU A 1 198 ? 7.387 27.257 12.276 1.000 25.632 253 LEU A C 1
ATOM 1597 O O . LEU A 1 198 ? 6.863 26.461 11.496 1.000 25.473 253 LEU A O 1
ATOM 1602 N N . LEU A 1 199 ? 6.682 28.031 13.097 1.000 25.588 254 LEU A N 1
ATOM 1603 C CA . LEU A 1 199 ? 5.233 28.024 13.078 1.000 27.481 254 LEU A CA 1
ATOM 1604 C C . LEU A 1 199 ? 4.729 28.445 11.698 1.000 26.877 254 LEU A C 1
ATOM 1605 O O . LEU A 1 199 ? 3.875 27.768 11.139 1.000 26.489 254 LEU A O 1
ATOM 1610 N N . ALA A 1 200 ? 5.279 29.538 11.146 1.000 26.196 255 ALA A N 1
ATOM 1611 C CA . ALA A 1 200 ? 4.865 30.017 9.836 1.000 26.649 255 ALA A CA 1
ATOM 1612 C C . ALA A 1 200 ? 5.064 28.917 8.793 1.000 26.447 255 ALA A C 1
ATOM 1613 O O . ALA A 1 200 ? 4.159 28.621 8.015 1.000 26.471 255 ALA A O 1
ATOM 1615 N N . LEU A 1 201 ? 6.256 28.307 8.791 1.000 25.892 256 LEU A N 1
ATOM 1616 C CA . LEU A 1 201 ? 6.572 27.275 7.819 1.000 25.557 256 LEU A CA 1
ATOM 1617 C C . LEU A 1 201 ? 5.606 26.103 7.965 1.000 24.847 256 LEU A C 1
ATOM 1618 O O . LEU A 1 201 ? 5.169 25.554 6.958 1.000 24.504 256 LEU A O 1
ATOM 1623 N N . SER A 1 202 ? 5.281 25.727 9.206 1.000 24.958 257 SER A N 1
ATOM 1624 C CA . SER A 1 202 ? 4.420 24.584 9.458 1.000 26.011 257 SER A CA 1
ATOM 1625 C C . SER A 1 202 ? 2.998 24.855 8.952 1.000 26.997 257 SER A C 1
ATOM 1626 O O . SER A 1 202 ? 2.325 23.941 8.470 1.000 26.148 257 SER A O 1
ATOM 1629 N N . GLN A 1 203 ? 2.548 26.116 9.034 1.000 26.900 258 GLN A N 1
ATOM 1630 C CA . GLN A 1 203 ? 1.236 26.485 8.524 1.000 28.907 258 GLN A CA 1
ATOM 1631 C C . GLN A 1 203 ? 1.185 26.338 7.004 1.000 26.572 258 GLN A C 1
ATOM 1632 O O . GLN A 1 203 ? 0.183 25.884 6.467 1.000 28.301 258 GLN A O 1
ATOM 1638 N N . ILE A 1 204 ? 2.262 26.721 6.316 1.000 26.185 259 ILE A N 1
ATOM 1639 C CA . ILE A 1 204 ? 2.329 26.596 4.869 1.000 27.836 259 ILE A CA 1
ATOM 1640 C C . ILE A 1 204 ? 2.361 25.118 4.474 1.000 27.418 259 ILE A C 1
ATOM 1641 O O . ILE A 1 204 ? 1.707 24.715 3.514 1.000 27.797 259 ILE A O 1
ATOM 1646 N N . VAL A 1 205 ? 3.117 24.312 5.215 1.000 25.751 260 VAL A N 1
ATOM 1647 C CA . VAL A 1 205 ? 3.229 22.899 4.910 1.000 27.170 260 VAL A CA 1
ATOM 1648 C C . VAL A 1 205 ? 1.887 22.212 5.153 1.000 27.358 260 VAL A C 1
ATOM 1649 O O . VAL A 1 205 ? 1.557 21.264 4.441 1.000 25.081 260 VAL A O 1
ATOM 1653 N N . MET A 1 206 ? 1.112 22.699 6.134 1.000 29.081 261 MET A N 1
ATOM 1654 C CA . MET A 1 206 ? -0.160 22.074 6.461 1.000 31.964 261 MET A CA 1
ATOM 1655 C C . MET A 1 206 ? -1.164 22.272 5.319 1.000 32.052 261 MET A C 1
ATOM 1656 O O . MET A 1 206 ? -1.902 21.348 4.999 1.000 31.991 261 MET A O 1
ATOM 1661 N N . ALA A 1 207 ? -1.199 23.471 4.725 1.000 29.802 262 ALA A N 1
ATOM 1662 C CA . ALA A 1 207 ? -2.193 23.820 3.720 1.000 28.025 262 ALA A CA 1
ATOM 1663 C C . ALA A 1 207 ? -1.551 24.667 2.626 1.000 27.556 262 ALA A C 1
ATOM 1664 O O . ALA A 1 207 ? -1.851 25.856 2.504 1.000 27.113 262 ALA A O 1
ATOM 1666 N N . PRO A 1 208 ? -0.672 24.092 1.781 1.000 27.859 263 PRO A N 1
ATOM 1667 C CA . PRO A 1 208 ? 0.101 24.894 0.827 1.000 29.072 263 PRO A CA 1
ATOM 1668 C C . PRO A 1 208 ? -0.754 25.581 -0.243 1.000 29.866 263 PRO A C 1
ATOM 1669 O O . PRO A 1 208 ? -0.461 26.716 -0.620 1.000 27.058 263 PRO A O 1
ATOM 1673 N N . ASP A 1 209 ? -1.820 24.909 -0.708 1.000 30.878 264 ASP A N 1
ATOM 1674 C CA . ASP A 1 209 ? -2.766 25.504 -1.647 1.000 33.530 264 ASP A CA 1
ATOM 1675 C C . ASP A 1 209 ? -3.264 26.867 -1.157 1.000 30.261 264 ASP A C 1
ATOM 1676 O O . ASP A 1 209 ? -3.392 27.795 -1.951 1.000 30.780 264 ASP A O 1
ATOM 1681 N N A SER A 1 210 ? -3.533 26.981 0.148 0.500 28.157 265 SER A N 1
ATOM 1682 N N B SER A 1 210 ? -3.533 26.984 0.147 0.500 28.421 265 SER A N 1
ATOM 1683 C CA A SER A 1 210 ? -4.106 28.192 0.714 0.500 29.441 265 SER A CA 1
ATOM 1684 C CA B SER A 1 210 ? -4.122 28.197 0.687 0.500 29.954 265 SER A CA 1
ATOM 1685 C C A SER A 1 210 ? -3.148 29.381 0.605 0.500 29.097 265 SER A C 1
ATOM 1686 C C B SER A 1 210 ? -3.151 29.380 0.605 0.500 29.354 265 SER A C 1
ATOM 1687 O O A SER A 1 210 ? -3.556 30.511 0.837 0.500 28.566 265 SER A O 1
ATOM 1688 O O B SER A 1 210 ? -3.555 30.509 0.844 0.500 28.801 265 SER A O 1
ATOM 1693 N N . TYR A 1 211 ? -1.877 29.115 0.267 1.000 28.637 266 TYR A N 1
ATOM 1694 C CA . TYR A 1 211 ? -0.859 30.149 0.128 1.000 29.271 266 TYR A CA 1
ATOM 1695 C C . TYR A 1 211 ? -0.353 30.234 -1.308 1.000 30.733 266 TYR A C 1
ATOM 1696 O O . TYR A 1 211 ? 0.559 31.004 -1.579 1.000 34.149 266 TYR A O 1
ATOM 1705 N N . GLY A 1 212 ? -0.950 29.462 -2.220 1.000 33.023 267 GLY A N 1
ATOM 1706 C CA . GLY A 1 212 ? -0.539 29.436 -3.617 1.000 36.160 267 GLY A CA 1
ATOM 1707 C C . GLY A 1 212 ? 0.799 28.721 -3.823 1.000 40.776 267 GLY A C 1
ATOM 1708 O O . GLY A 1 212 ? 1.553 29.081 -4.724 1.000 43.163 267 GLY A O 1
ATOM 1709 N N . ILE A 1 213 ? 1.089 27.731 -2.966 1.000 40.721 268 ILE A N 1
ATOM 1710 C CA . ILE A 1 213 ? 2.358 27.010 -2.956 1.000 40.731 268 ILE A CA 1
ATOM 1711 C C . ILE A 1 213 ? 2.074 25.562 -3.347 1.000 40.260 268 ILE A C 1
ATOM 1712 O O . ILE A 1 213 ? 1.036 25.018 -2.962 1.000 37.309 268 ILE A O 1
ATOM 1717 N N . SER A 1 214 ? 2.995 24.952 -4.109 1.000 40.042 269 SER A N 1
ATOM 1718 C CA . SER A 1 214 ? 3.004 23.518 -4.354 1.000 42.897 269 SER A CA 1
ATOM 1719 C C . SER A 1 214 ? 4.294 22.918 -3.801 1.000 40.065 269 SER A C 1
ATOM 1720 O O . SER A 1 214 ? 5.369 23.408 -4.116 1.000 45.412 269 SER A O 1
ATOM 1723 N N . LEU A 1 215 ? 4.178 21.848 -3.007 1.000 35.660 270 LEU A N 1
ATOM 1724 C CA . LEU A 1 215 ? 5.346 21.149 -2.493 1.000 35.282 270 LEU A CA 1
ATOM 1725 C C . LEU A 1 215 ? 5.714 20.021 -3.458 1.000 34.039 270 LEU A C 1
ATOM 1726 O O . LEU A 1 215 ? 4.834 19.341 -3.970 1.000 35.491 270 LEU A O 1
ATOM 1731 N N . ASN A 1 216 ? 7.018 19.807 -3.651 1.000 35.633 271 ASN A N 1
ATOM 1732 C CA . ASN A 1 216 ? 7.541 18.663 -4.384 1.000 39.057 271 ASN A CA 1
ATOM 1733 C C . ASN A 1 216 ? 7.062 17.376 -3.714 1.000 34.555 271 ASN A C 1
ATOM 1734 O O . ASN A 1 216 ? 7.317 17.164 -2.530 1.000 28.753 271 ASN A O 1
ATOM 1739 N N . PRO A 1 217 ? 6.361 16.465 -4.421 1.000 38.391 272 PRO A N 1
ATOM 1740 C CA . PRO A 1 217 ? 5.998 15.167 -3.846 1.000 40.596 272 PRO A CA 1
ATOM 1741 C C . PRO A 1 217 ? 7.227 14.350 -3.459 1.000 35.920 272 PRO A C 1
ATOM 1742 O O . PRO A 1 217 ? 8.208 14.305 -4.198 1.000 38.591 272 PRO A O 1
ATOM 1746 N N . ILE A 1 218 ? 7.174 13.745 -2.270 1.000 33.966 273 ILE A N 1
ATOM 1747 C CA . ILE A 1 218 ? 8.230 12.876 -1.769 1.000 33.394 273 ILE A CA 1
ATOM 1748 C C . ILE A 1 218 ? 7.582 11.572 -1.297 1.000 33.591 273 ILE A C 1
ATOM 1749 O O . ILE A 1 218 ? 6.695 11.604 -0.454 1.000 32.732 273 ILE A O 1
ATOM 1754 N N A ASN A 1 219 ? 8.039 10.440 -1.849 0.500 33.397 274 ASN A N 1
ATOM 1755 N N B ASN A 1 219 ? 8.027 10.439 -1.851 0.500 32.505 274 ASN A N 1
ATOM 1756 C CA A ASN A 1 219 ? 7.472 9.128 -1.568 0.500 34.396 274 ASN A CA 1
ATOM 1757 C CA B ASN A 1 219 ? 7.399 9.159 -1.560 0.500 32.807 274 ASN A CA 1
ATOM 1758 C C A ASN A 1 219 ? 7.649 8.833 -0.079 0.500 34.097 274 ASN A C 1
ATOM 1759 C C B ASN A 1 219 ? 7.639 8.831 -0.089 0.500 33.222 274 ASN A C 1
ATOM 1760 O O A ASN A 1 219 ? 8.641 9.245 0.519 0.500 34.327 274 ASN A O 1
ATOM 1761 O O B ASN A 1 219 ? 8.651 9.226 0.486 0.500 33.439 274 ASN A O 1
ATOM 1770 N N . ASN A 1 220 ? 6.671 8.139 0.513 1.000 32.321 275 ASN A N 1
ATOM 1771 C CA . ASN A 1 220 ? 6.752 7.714 1.904 1.000 31.801 275 ASN A CA 1
ATOM 1772 C C . ASN A 1 220 ? 7.450 6.360 1.962 1.000 31.036 275 ASN A C 1
ATOM 1773 O O . ASN A 1 220 ? 6.814 5.336 2.196 1.000 31.399 275 ASN A O 1
ATOM 1778 N N . GLU A 1 221 ? 8.762 6.382 1.722 1.000 29.340 276 GLU A N 1
ATOM 1779 C CA . GLU A 1 221 ? 9.584 5.184 1.700 1.000 31.101 276 GLU A CA 1
ATOM 1780 C C . GLU A 1 221 ? 10.939 5.538 2.299 1.000 27.914 276 GLU A C 1
ATOM 1781 O O . GLU A 1 221 ? 11.391 6.663 2.128 1.000 25.867 276 GLU A O 1
ATOM 1787 N N . PRO A 1 222 ? 11.663 4.586 2.925 1.000 28.252 277 PRO A N 1
ATOM 1788 C CA . PRO A 1 222 ? 13.048 4.831 3.311 1.000 29.228 277 PRO A CA 1
ATOM 1789 C C . PRO A 1 222 ? 13.905 5.204 2.106 1.000 28.320 277 PRO A C 1
ATOM 1790 O O . PRO A 1 222 ? 13.687 4.700 1.015 1.000 29.095 277 PRO A O 1
ATOM 1794 N N . TYR A 1 223 ? 14.859 6.115 2.321 1.000 28.452 278 TYR A N 1
ATOM 1795 C CA . TYR A 1 223 ? 15.817 6.481 1.292 1.000 28.672 278 TYR A CA 1
ATOM 1796 C C . TYR A 1 223 ? 17.094 5.655 1.449 1.000 27.667 278 TYR A C 1
ATOM 1797 O O . TYR A 1 223 ? 17.637 5.175 0.458 1.000 27.892 278 TYR A O 1
ATOM 1806 N N . PHE A 1 224 ? 17.574 5.497 2.692 1.000 25.741 279 PHE A N 1
ATOM 1807 C CA . PHE A 1 224 ? 18.859 4.869 2.934 1.000 25.029 279 PHE A CA 1
ATOM 1808 C C . PHE A 1 224 ? 18.755 3.765 3.979 1.000 26.265 279 PHE A C 1
ATOM 1809 O O . PHE A 1 224 ? 17.761 3.657 4.683 1.000 24.284 279 PHE A O 1
ATOM 1817 N N . GLN A 1 225 ? 19.839 2.985 4.079 1.000 29.868 280 GLN A N 1
ATOM 1818 C CA . GLN A 1 225 ? 20.032 1.989 5.117 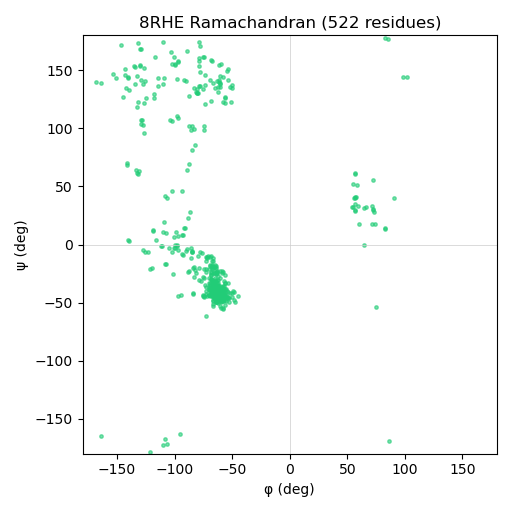1.000 31.593 280 GLN A CA 1
ATOM 1819 C C . GLN A 1 225 ? 21.497 2.021 5.544 1.000 31.149 280 GLN A C 1
ATOM 1820 O O . GLN A 1 225 ? 22.383 2.222 4.713 1.000 30.798 280 GLN A O 1
ATOM 1826 N N . ALA A 1 226 ? 21.749 1.808 6.843 1.000 31.065 281 ALA A N 1
ATOM 1827 C CA . ALA A 1 226 ? 23.108 1.738 7.356 1.000 31.435 281 ALA A CA 1
ATOM 1828 C C . ALA A 1 226 ? 23.707 0.376 7.010 1.000 31.765 281 ALA A C 1
ATOM 1829 O O . ALA A 1 226 ? 23.032 -0.639 7.136 1.000 33.431 281 ALA A O 1
ATOM 1831 N N A VAL A 1 227 ? 24.967 0.375 6.558 0.500 32.422 282 VAL A N 1
ATOM 1832 N N B VAL A 1 227 ? 24.969 0.376 6.562 0.500 32.268 282 VAL A N 1
ATOM 1833 C CA A VAL A 1 227 ? 25.698 -0.856 6.304 0.500 34.888 282 VAL A CA 1
ATOM 1834 C CA B VAL A 1 227 ? 25.702 -0.851 6.290 0.500 34.611 282 VAL A CA 1
ATOM 1835 C C A VAL A 1 227 ? 27.090 -0.719 6.911 0.500 35.815 282 VAL A C 1
ATOM 1836 C C B VAL A 1 227 ? 27.092 -0.720 6.905 0.500 35.662 282 VAL A C 1
ATOM 1837 O O A VAL A 1 227 ? 27.665 0.368 6.918 0.500 33.946 282 VAL A O 1
ATOM 1838 O O B VAL A 1 227 ? 27.667 0.368 6.917 0.500 33.809 282 VAL A O 1
ATOM 1845 N N . ARG A 1 228 ? 27.618 -1.837 7.421 1.000 38.464 283 ARG A N 1
ATOM 1846 C CA . ARG A 1 228 ? 28.947 -1.876 8.014 1.000 41.887 283 ARG A CA 1
ATOM 1847 C C . ARG A 1 228 ? 30.000 -1.789 6.912 1.000 40.639 283 ARG A C 1
ATOM 1848 O O . ARG A 1 228 ? 29.863 -2.430 5.879 1.000 38.890 283 ARG A O 1
ATOM 1856 N N . VAL A 1 229 ? 31.032 -0.966 7.135 1.000 39.692 284 VAL A N 1
ATOM 1857 C CA . VAL A 1 229 ? 32.128 -0.814 6.196 1.000 43.485 284 VAL A CA 1
ATOM 1858 C C . VAL A 1 229 ? 33.399 -0.597 7.009 1.000 48.347 284 VAL A C 1
ATOM 1859 O O . VAL A 1 229 ? 33.425 0.287 7.863 1.000 45.643 284 VAL A O 1
ATOM 1863 N N . LYS A 1 230 ? 34.429 -1.410 6.742 1.000 53.123 285 LYS A N 1
ATOM 1864 C CA . LYS A 1 230 ? 35.674 -1.359 7.495 1.000 59.235 285 LYS A CA 1
ATOM 1865 C C . LYS A 1 230 ? 36.517 -0.185 7.004 1.000 62.703 285 LYS A C 1
ATOM 1866 O O . LYS A 1 230 ? 36.352 0.280 5.878 1.000 61.543 285 LYS A O 1
ATOM 1872 N N . ARG A 1 231 ? 37.433 0.264 7.870 1.000 69.910 286 ARG A N 1
ATOM 1873 C CA . ARG A 1 231 ? 37.950 1.624 7.831 1.000 73.308 286 ARG A CA 1
ATOM 1874 C C . ARG A 1 231 ? 38.902 1.848 6.658 1.000 71.250 286 ARG A C 1
ATOM 1875 O O . ARG A 1 231 ? 39.194 2.997 6.320 1.000 71.573 286 ARG A O 1
ATOM 1883 N N . GLY A 1 232 ? 39.367 0.762 6.028 1.000 70.397 287 GLY A N 1
ATOM 1884 C CA . GLY A 1 232 ? 40.294 0.868 4.913 1.000 74.566 287 GLY A CA 1
ATOM 1885 C C . GLY A 1 232 ? 39.618 1.005 3.548 1.000 75.276 287 GLY A C 1
ATOM 1886 O O . GLY A 1 232 ? 40.251 0.693 2.542 1.000 77.911 287 GLY A O 1
ATOM 1887 N N . ILE A 1 233 ? 38.360 1.478 3.511 1.000 74.261 288 ILE A N 1
ATOM 1888 C CA . ILE A 1 233 ? 37.598 1.573 2.273 1.000 70.080 288 ILE A CA 1
ATOM 1889 C C . ILE A 1 233 ? 37.079 3.001 2.124 1.000 64.134 288 ILE A C 1
ATOM 1890 O O . ILE A 1 233 ? 36.357 3.487 2.984 1.000 66.075 288 ILE A O 1
ATOM 1895 N N . ASP A 1 234 ? 37.445 3.656 1.014 1.000 58.302 289 ASP A N 1
ATOM 1896 C CA . ASP A 1 234 ? 37.048 5.030 0.753 1.000 55.429 289 ASP A CA 1
ATOM 1897 C C . ASP A 1 234 ? 35.710 5.041 0.013 1.000 51.445 289 ASP A C 1
ATOM 1898 O O . ASP A 1 234 ? 35.247 4.010 -0.468 1.000 47.451 289 ASP A O 1
ATOM 1903 N N . LEU A 1 235 ? 35.094 6.229 -0.036 1.000 48.389 290 LEU A N 1
ATOM 1904 C CA . LEU A 1 235 ? 33.787 6.442 -0.637 1.000 47.186 290 LEU A CA 1
ATOM 1905 C C . LEU A 1 235 ? 33.779 6.069 -2.118 1.000 46.146 290 LEU A C 1
ATOM 1906 O O . LEU A 1 235 ? 32.801 5.493 -2.594 1.000 47.014 290 LEU A O 1
ATOM 1911 N N . SER A 1 236 ? 34.858 6.418 -2.834 1.000 44.979 291 SER A N 1
ATOM 1912 C CA . SER A 1 236 ? 34.967 6.147 -4.261 1.000 45.790 291 SER A CA 1
ATOM 1913 C C . SER A 1 236 ? 34.897 4.645 -4.542 1.000 43.257 291 SER A C 1
ATOM 1914 O O . SER A 1 236 ? 34.280 4.221 -5.519 1.000 44.711 291 SER A O 1
ATOM 1917 N N . SER A 1 237 ? 35.546 3.851 -3.682 1.000 42.679 292 SER A N 1
ATOM 1918 C CA . SER A 1 237 ? 35.598 2.405 -3.838 1.000 44.406 292 SER A CA 1
ATOM 1919 C C . SER A 1 237 ? 34.219 1.795 -3.610 1.000 41.716 292 SER A C 1
ATOM 1920 O O . SER A 1 237 ? 33.847 0.854 -4.305 1.000 38.194 292 SER A O 1
ATOM 1923 N N . VAL A 1 238 ? 33.488 2.326 -2.618 1.000 40.573 293 VAL A N 1
ATOM 1924 C CA . VAL A 1 238 ? 32.148 1.862 -2.295 1.000 39.092 293 VAL A CA 1
ATOM 1925 C C . VAL A 1 238 ? 31.211 2.184 -3.454 1.000 38.326 293 VAL A C 1
ATOM 1926 O O . VAL A 1 238 ? 30.387 1.352 -3.838 1.000 36.788 293 VAL A O 1
ATOM 1930 N N . ALA A 1 239 ? 31.347 3.399 -3.999 1.000 39.822 294 ALA A N 1
ATOM 1931 C CA . ALA A 1 239 ? 30.514 3.839 -5.104 1.000 39.748 294 ALA A CA 1
ATOM 1932 C C . ALA A 1 239 ? 30.745 2.950 -6.324 1.000 42.372 294 ALA A C 1
ATOM 1933 O O . ALA A 1 239 ? 29.793 2.589 -7.011 1.000 43.198 294 ALA A O 1
ATOM 1935 N N . ALA A 1 240 ? 32.013 2.607 -6.585 1.000 44.461 295 ALA A N 1
ATOM 1936 C CA . ALA A 1 240 ? 32.371 1.775 -7.724 1.000 45.755 295 ALA A CA 1
ATOM 1937 C C . ALA A 1 240 ? 31.773 0.375 -7.572 1.000 46.806 295 ALA A C 1
ATOM 1938 O O . ALA A 1 240 ? 31.158 -0.143 -8.503 1.000 48.548 295 ALA A O 1
ATOM 1940 N N . LEU A 1 241 ? 31.939 -0.202 -6.375 1.000 46.391 296 LEU A N 1
ATOM 1941 C CA . LEU A 1 241 ? 31.522 -1.561 -6.075 1.000 46.436 296 LEU A CA 1
ATOM 1942 C C . LEU A 1 241 ? 30.024 -1.747 -6.319 1.000 47.460 296 LEU A C 1
ATOM 1943 O O . LEU A 1 241 ? 29.620 -2.768 -6.867 1.000 47.042 296 LEU A O 1
ATOM 1948 N N . ALA A 1 242 ? 29.205 -0.754 -5.935 1.000 44.259 297 ALA A N 1
ATOM 1949 C CA . ALA A 1 242 ? 27.756 -0.895 -6.009 1.000 43.472 297 ALA A CA 1
ATOM 1950 C C . ALA A 1 242 ? 27.152 -0.007 -7.094 1.000 41.507 297 ALA A C 1
ATOM 1951 O O . ALA A 1 242 ? 25.931 0.145 -7.130 1.000 43.431 297 ALA A O 1
ATOM 1953 N N . ASN A 1 243 ? 27.992 0.585 -7.954 1.000 40.110 298 ASN A N 1
ATOM 1954 C CA . ASN A 1 243 ? 27.519 1.451 -9.024 1.000 41.387 298 ASN A CA 1
ATOM 1955 C C . ASN A 1 243 ? 26.644 2.570 -8.454 1.000 40.709 298 ASN A C 1
ATOM 1956 O O . ASN A 1 243 ? 25.521 2.786 -8.909 1.000 39.391 298 ASN A O 1
ATOM 1961 N N . LEU A 1 244 ? 27.180 3.278 -7.451 1.000 40.221 299 LEU A N 1
ATOM 1962 C CA . LEU A 1 244 ? 26.502 4.411 -6.834 1.000 43.721 299 LEU A CA 1
ATOM 1963 C C . LEU A 1 244 ? 27.116 5.703 -7.359 1.000 44.224 299 LEU A C 1
ATOM 1964 O O . LEU A 1 244 ? 28.274 5.731 -7.769 1.000 44.345 299 LEU A O 1
ATOM 1969 N N . ASP A 1 245 ? 26.326 6.778 -7.320 1.000 45.128 300 ASP A N 1
ATOM 1970 C CA . ASP A 1 245 ? 26.849 8.122 -7.489 1.000 45.679 300 ASP A CA 1
ATOM 1971 C C . ASP A 1 245 ? 27.597 8.501 -6.215 1.000 41.919 300 ASP A C 1
ATOM 1972 O O . ASP A 1 245 ? 27.000 8.472 -5.143 1.000 38.169 300 ASP A O 1
ATOM 1977 N N . GLU A 1 246 ? 28.893 8.822 -6.345 1.000 40.779 301 GLU A N 1
ATOM 1978 C CA . GLU A 1 246 ? 29.734 9.164 -5.208 1.000 41.299 301 GLU A CA 1
ATOM 1979 C C . GLU A 1 246 ? 29.194 10.399 -4.489 1.000 36.840 301 GLU A C 1
ATOM 1980 O O . GLU A 1 246 ? 29.287 10.492 -3.271 1.000 35.235 301 GLU A O 1
ATOM 1986 N N . ASP A 1 247 ? 28.643 11.344 -5.253 1.000 35.235 302 ASP A N 1
ATOM 1987 C CA . ASP A 1 247 ? 28.156 12.600 -4.700 1.000 36.201 302 ASP A CA 1
ATOM 1988 C C . ASP A 1 247 ? 26.977 12.343 -3.759 1.000 32.875 302 ASP A C 1
ATOM 1989 O O . ASP A 1 247 ? 26.909 12.924 -2.677 1.000 31.345 302 ASP A O 1
ATOM 1994 N N . GLU A 1 248 ? 26.050 11.477 -4.179 1.000 31.275 303 GLU A N 1
ATOM 1995 C CA . GLU A 1 248 ? 24.893 11.132 -3.369 1.000 32.659 303 GLU A CA 1
ATOM 1996 C C . GLU A 1 248 ? 25.359 10.447 -2.088 1.000 30.024 303 GLU A C 1
ATOM 1997 O O . GLU A 1 248 ? 24.837 10.719 -1.019 1.000 29.003 303 GLU A O 1
ATOM 2003 N N . LEU A 1 249 ? 26.346 9.559 -2.219 1.000 29.129 304 LEU A N 1
ATOM 2004 C CA . LEU A 1 249 ? 26.907 8.857 -1.081 1.000 30.471 304 LEU A CA 1
ATOM 2005 C C . LEU A 1 249 ? 27.543 9.840 -0.099 1.000 28.701 304 LEU A C 1
ATOM 2006 O O . LEU A 1 249 ? 27.485 9.629 1.108 1.000 26.560 304 LEU A O 1
ATOM 2011 N N . TYR A 1 250 ? 28.167 10.910 -0.611 1.000 28.370 305 TYR A N 1
ATOM 2012 C CA . TYR A 1 250 ? 28.744 11.922 0.267 1.000 28.176 305 TYR A CA 1
ATOM 2013 C C . TYR A 1 250 ? 27.629 12.695 0.982 1.000 25.669 305 TYR A C 1
ATOM 2014 O O . TYR A 1 250 ? 27.733 13.030 2.164 1.000 24.577 305 TYR A O 1
ATOM 2023 N N . GLN A 1 251 ? 26.556 12.988 0.248 1.000 26.256 306 GLN A N 1
ATOM 2024 C CA . GLN A 1 251 ? 25.412 13.681 0.823 1.000 26.949 306 GLN A CA 1
ATOM 2025 C C . GLN A 1 251 ? 24.765 12.855 1.936 1.000 24.362 306 GLN A C 1
ATOM 2026 O O . GLN A 1 251 ? 24.246 13.430 2.878 1.000 22.867 306 GLN A O 1
ATOM 2032 N N . LEU A 1 252 ? 24.840 11.525 1.845 1.000 24.410 307 LEU A N 1
ATOM 2033 C CA . LEU A 1 252 ? 24.298 10.636 2.868 1.000 24.569 307 LEU A CA 1
ATOM 2034 C C . LEU A 1 252 ? 25.279 10.464 4.029 1.000 24.215 307 LEU A C 1
ATOM 2035 O O . LEU A 1 252 ? 24.875 10.042 5.110 1.000 25.264 307 LEU A O 1
ATOM 2040 N N . ASN A 1 253 ? 26.567 10.768 3.810 1.000 24.647 308 ASN A N 1
ATOM 2041 C CA . ASN A 1 253 ? 27.587 10.571 4.827 1.000 24.309 308 ASN A CA 1
ATOM 2042 C C . ASN A 1 253 ? 28.439 11.830 4.962 1.000 24.620 308 ASN A C 1
ATOM 2043 O O . ASN A 1 253 ? 29.652 11.796 4.745 1.000 23.343 308 ASN A O 1
ATOM 2048 N N . PRO A 1 254 ? 27.836 12.982 5.334 1.000 24.337 309 PRO A N 1
ATOM 2049 C CA . PRO A 1 254 ? 28.554 14.257 5.311 1.000 24.823 309 PRO A CA 1
ATOM 2050 C C . PRO A 1 254 ? 29.543 14.490 6.450 1.000 25.199 309 PRO A C 1
ATOM 2051 O O . PRO A 1 254 ? 30.315 15.439 6.383 1.000 25.180 309 PRO A O 1
ATOM 2055 N N . ALA A 1 255 ? 29.568 13.592 7.444 1.000 24.664 310 ALA A N 1
ATOM 2056 C CA . ALA A 1 255 ? 30.484 13.721 8.569 1.000 26.555 310 ALA A CA 1
ATOM 2057 C C . ALA A 1 255 ? 31.949 13.636 8.117 1.000 28.392 310 ALA A C 1
ATOM 2058 O O . ALA A 1 255 ? 32.837 14.116 8.810 1.000 28.113 310 ALA A O 1
ATOM 2060 N N . TYR A 1 256 ? 32.191 13.003 6.969 1.000 30.625 311 TYR A N 1
ATOM 2061 C CA . TYR A 1 256 ? 33.541 12.715 6.497 1.000 34.832 311 TYR A CA 1
ATOM 2062 C C . TYR A 1 256 ? 34.079 13.897 5.692 1.000 36.500 311 TYR A C 1
ATOM 2063 O O . TYR A 1 256 ? 33.723 14.051 4.527 1.000 38.598 311 TYR A O 1
ATOM 2072 N N . LYS A 1 257 ? 34.953 14.708 6.306 1.000 38.877 312 LYS A N 1
ATOM 2073 C CA . LYS A 1 257 ? 35.525 15.871 5.630 1.000 44.402 312 LYS A CA 1
ATOM 2074 C C . LYS A 1 257 ? 36.408 15.453 4.457 1.000 44.380 312 LYS A C 1
ATOM 2075 O O . LYS A 1 257 ? 37.217 14.538 4.580 1.000 43.614 312 LYS A O 1
ATOM 2081 N N . ARG A 1 258 ? 36.233 16.144 3.323 1.000 47.449 313 ARG A N 1
ATOM 2082 C CA . ARG A 1 258 ? 36.962 15.878 2.090 1.000 53.134 313 ARG A CA 1
ATOM 2083 C C . ARG A 1 258 ? 36.708 14.455 1.590 1.000 48.811 313 ARG A C 1
ATOM 2084 O O . ARG A 1 258 ? 37.470 13.945 0.770 1.000 49.376 313 ARG A O 1
ATOM 2092 N N . ARG A 1 259 ? 35.640 13.822 2.095 1.000 45.658 314 ARG A N 1
ATOM 2093 C CA . ARG A 1 259 ? 35.264 12.461 1.732 1.000 43.895 314 ARG A CA 1
ATOM 2094 C C . ARG A 1 259 ? 36.241 11.444 2.322 1.000 42.957 314 ARG A C 1
ATOM 2095 O O . ARG A 1 259 ? 36.255 10.286 1.909 1.000 46.035 314 ARG A O 1
ATOM 2103 N N . VAL A 1 260 ? 37.021 11.864 3.318 1.000 41.491 315 VAL A N 1
ATOM 2104 C CA . VAL A 1 260 ? 37.961 10.966 3.969 1.000 41.920 315 VAL A CA 1
ATOM 2105 C C . VAL A 1 260 ? 37.233 10.256 5.107 1.000 38.519 315 VAL A C 1
ATOM 2106 O O . VAL A 1 260 ? 36.643 10.913 5.964 1.000 35.146 315 VAL A O 1
ATOM 2110 N N . THR A 1 261 ? 37.330 8.918 5.113 1.000 38.360 316 THR A N 1
ATOM 2111 C CA . THR A 1 261 ? 36.531 8.069 5.981 1.000 40.293 316 THR A CA 1
ATOM 2112 C C . THR A 1 261 ? 37.367 7.399 7.074 1.000 41.075 316 THR A C 1
ATOM 2113 O O . THR A 1 261 ? 36.953 6.383 7.624 1.000 40.950 316 THR A O 1
ATOM 2117 N N A MET A 1 262 ? 38.540 7.967 7.381 0.500 40.581 317 MET A N 1
ATOM 2118 N N B MET A 1 262 ? 38.512 7.999 7.403 0.500 42.274 317 MET A N 1
ATOM 2119 C CA A MET A 1 262 ? 39.481 7.340 8.297 0.500 39.692 317 MET A CA 1
ATOM 2120 C CA B MET A 1 262 ? 39.478 7.367 8.282 0.500 42.481 317 MET A CA 1
ATOM 2121 C C A MET A 1 262 ? 39.018 7.449 9.749 0.500 38.874 317 MET A C 1
ATOM 2122 C C B MET A 1 262 ? 39.029 7.459 9.740 0.500 40.352 317 MET A C 1
ATOM 2123 O O A MET A 1 262 ? 39.454 6.651 10.578 0.500 38.413 317 MET A O 1
ATOM 2124 O O B MET A 1 262 ? 39.471 6.657 10.561 0.500 39.855 317 MET A O 1
ATOM 2133 N N . ASP A 1 263 ? 38.180 8.443 10.063 1.000 35.891 318 ASP A N 1
ATOM 2134 C CA . ASP A 1 263 ? 37.717 8.639 11.434 1.000 36.230 318 ASP A CA 1
ATOM 2135 C C . ASP A 1 263 ? 36.236 8.277 11.470 1.000 38.518 318 ASP A C 1
ATOM 2136 O O . ASP A 1 263 ? 35.644 8.025 10.425 1.000 45.331 318 ASP A O 1
ATOM 2141 N N . GLY A 1 264 ? 35.650 8.199 12.667 1.000 38.220 319 GLY A N 1
ATOM 2142 C CA . GLY A 1 264 ? 34.211 8.006 12.794 1.000 41.327 319 GLY A CA 1
ATOM 2143 C C . GLY A 1 264 ? 33.805 6.532 12.754 1.000 40.779 319 GLY A C 1
ATOM 2144 O O . GLY A 1 264 ? 34.654 5.646 12.774 1.000 37.329 319 GLY A O 1
ATOM 2145 N N . PRO A 1 265 ? 32.492 6.226 12.633 1.000 41.176 320 PRO A N 1
ATOM 2146 C CA . PRO A 1 265 ? 31.997 4.859 12.785 1.000 41.924 320 PRO A CA 1
ATOM 2147 C C . PRO A 1 265 ? 32.247 4.031 11.524 1.000 41.716 320 PRO A C 1
ATOM 2148 O O . PRO A 1 265 ? 32.377 4.572 10.431 1.000 46.249 320 PRO A O 1
ATOM 2152 N N . GLN A 1 266 ? 32.350 2.720 11.691 1.000 44.558 321 GLN A N 1
ATOM 2153 C CA . GLN A 1 266 ? 32.647 1.840 10.580 1.000 46.353 321 GLN A CA 1
ATOM 2154 C C . GLN A 1 266 ? 31.318 1.477 9.940 1.000 45.751 321 GLN A C 1
ATOM 2155 O O . GLN A 1 266 ? 30.873 0.335 10.012 1.000 42.286 321 GLN A O 1
ATOM 2161 N N . GLN A 1 267 ? 30.704 2.482 9.313 1.000 45.473 322 GLN A N 1
ATOM 2162 C CA . GLN A 1 267 ? 29.333 2.381 8.853 1.000 45.666 322 GLN A CA 1
ATOM 2163 C C . GLN A 1 267 ? 29.052 3.504 7.854 1.000 41.161 322 GLN A C 1
ATOM 2164 O O . GLN A 1 267 ? 29.514 4.630 8.047 1.000 42.186 322 GLN A O 1
ATOM 2170 N N . LEU A 1 268 ? 28.321 3.173 6.785 1.000 35.003 323 LEU A N 1
ATOM 2171 C CA . LEU A 1 268 ? 27.894 4.146 5.794 1.000 33.613 323 LEU A CA 1
ATOM 2172 C C . LEU A 1 268 ? 26.391 3.996 5.582 1.000 30.248 323 LEU A C 1
ATOM 2173 O O . LEU A 1 268 ? 25.870 2.878 5.571 1.000 28.443 323 LEU A O 1
ATOM 2178 N N . LEU A 1 269 ? 25.715 5.137 5.404 1.000 27.470 324 LEU A N 1
ATOM 2179 C CA . LEU A 1 269 ? 24.358 5.167 4.887 1.000 27.331 324 LEU A CA 1
ATOM 2180 C C . LEU A 1 269 ? 24.428 5.017 3.370 1.000 26.754 324 LEU A C 1
ATOM 2181 O O . LEU A 1 269 ? 25.208 5.706 2.715 1.000 26.477 324 LEU A O 1
ATOM 2186 N N . VAL A 1 270 ? 23.630 4.100 2.820 1.000 26.727 325 VAL A N 1
ATOM 2187 C CA . VAL A 1 270 ? 23.659 3.848 1.390 1.000 28.402 325 VAL A CA 1
ATOM 2188 C C . VAL A 1 270 ? 22.221 3.768 0.894 1.000 28.791 325 VAL A C 1
ATOM 2189 O O . VAL A 1 270 ? 21.320 3.448 1.668 1.000 28.106 325 VAL A O 1
ATOM 2193 N N . PRO A 1 271 ? 21.962 4.075 -0.397 1.000 28.150 326 PRO A N 1
ATOM 2194 C CA . PRO A 1 271 ? 20.624 3.926 -0.954 1.000 27.939 326 PRO A CA 1
ATOM 2195 C C . PRO A 1 271 ? 20.086 2.538 -0.642 1.000 28.363 326 PRO A C 1
ATOM 2196 O O . PRO A 1 271 ? 20.799 1.550 -0.786 1.000 28.114 326 PRO A O 1
ATOM 2200 N N . MET A 1 272 ? 18.826 2.501 -0.203 1.000 30.505 327 MET A N 1
ATOM 2201 C CA . MET A 1 272 ? 18.139 1.297 0.243 1.000 35.211 327 MET A CA 1
ATOM 2202 C C . MET A 1 272 ? 18.282 0.187 -0.796 1.000 33.787 327 MET A C 1
ATOM 2203 O O . MET A 1 272 ? 18.536 -0.957 -0.435 1.000 35.210 327 MET A O 1
ATOM 2208 N N . GLU A 1 273 ? 18.149 0.540 -2.080 1.000 33.862 328 GLU A N 1
ATOM 2209 C CA . GLU A 1 273 ? 18.090 -0.440 -3.156 1.000 37.487 328 GLU A CA 1
ATOM 2210 C C . GLU A 1 273 ? 19.417 -1.175 -3.344 1.000 37.581 328 GLU A C 1
ATOM 2211 O O . GLU A 1 273 ? 19.423 -2.258 -3.929 1.000 38.615 328 GLU A O 1
ATOM 2217 N N . LYS A 1 274 ? 20.529 -0.598 -2.867 1.000 35.788 329 LYS A N 1
ATOM 2218 C CA . LYS A 1 274 ? 21.842 -1.200 -3.053 1.000 36.439 329 LYS A CA 1
ATOM 2219 C C . LYS A 1 274 ? 22.369 -1.850 -1.772 1.000 35.952 329 LYS A C 1
ATOM 2220 O O . LYS A 1 274 ? 23.439 -2.457 -1.792 1.000 33.705 329 LYS A O 1
ATOM 2226 N N . ALA A 1 275 ? 21.630 -1.741 -0.663 1.000 35.388 330 ALA A N 1
ATOM 2227 C CA . ALA A 1 275 ? 22.187 -2.052 0.652 1.000 36.936 330 ALA A CA 1
ATOM 2228 C C . ALA A 1 275 ? 22.488 -3.546 0.771 1.000 36.557 330 ALA A C 1
ATOM 2229 O O . ALA A 1 275 ? 23.544 -3.932 1.267 1.000 37.769 330 ALA A O 1
ATOM 2231 N N . ALA A 1 276 ? 21.547 -4.378 0.311 1.000 38.497 331 ALA A N 1
ATOM 2232 C CA . ALA A 1 276 ? 21.693 -5.823 0.399 1.000 39.819 331 ALA A CA 1
ATOM 2233 C C . ALA A 1 276 ? 22.938 -6.266 -0.365 1.000 39.353 331 ALA A C 1
ATOM 2234 O O . ALA A 1 276 ? 23.756 -7.002 0.176 1.000 40.676 331 ALA A O 1
ATOM 2236 N N . PHE A 1 277 ? 23.085 -5.787 -1.606 1.000 38.111 332 PHE A N 1
ATOM 2237 C CA . PHE A 1 277 ? 24.219 -6.144 -2.441 1.000 37.952 332 PHE A CA 1
ATOM 2238 C C . PHE A 1 277 ? 25.532 -5.721 -1.788 1.000 38.139 332 PHE A C 1
ATOM 2239 O O . PHE A 1 277 ? 26.501 -6.474 -1.819 1.000 35.795 332 PHE A O 1
ATOM 2247 N N . LEU A 1 278 ? 25.577 -4.496 -1.246 1.000 36.665 333 LEU A N 1
ATOM 2248 C CA . LEU A 1 278 ? 26.796 -3.983 -0.642 1.000 39.382 333 LEU A CA 1
ATOM 2249 C C . LEU A 1 278 ? 27.172 -4.817 0.583 1.000 38.518 333 LEU A C 1
ATOM 2250 O O . LEU A 1 278 ? 28.345 -5.149 0.776 1.000 41.550 333 LEU A O 1
ATOM 2255 N N . THR A 1 279 ? 26.172 -5.149 1.402 1.000 37.617 334 THR A N 1
ATOM 2256 C CA . THR A 1 279 ? 26.410 -5.954 2.588 1.000 41.007 334 THR A CA 1
ATOM 2257 C C . THR A 1 279 ? 27.081 -7.264 2.180 1.000 43.119 334 THR A C 1
ATOM 2258 O O . THR A 1 279 ? 28.082 -7.660 2.764 1.000 45.616 334 THR A O 1
ATOM 2262 N N . ALA A 1 280 ? 26.529 -7.913 1.153 1.000 44.349 335 ALA A N 1
ATOM 2263 C CA . ALA A 1 280 ? 27.011 -9.209 0.697 1.000 46.544 335 ALA A CA 1
ATOM 2264 C C . ALA A 1 280 ? 28.413 -9.102 0.100 1.000 48.743 335 ALA A C 1
ATOM 2265 O O . ALA A 1 280 ? 29.234 -9.982 0.331 1.000 48.615 335 ALA A O 1
ATOM 2267 N N . SER A 1 281 ? 28.685 -8.027 -0.653 1.000 50.392 336 SER A N 1
ATOM 2268 C CA . SER A 1 281 ? 29.934 -7.866 -1.384 1.000 55.468 336 SER A CA 1
ATOM 2269 C C . SER A 1 281 ? 31.099 -7.505 -0.465 1.000 59.348 336 SER A C 1
ATOM 2270 O O . SER A 1 281 ? 32.248 -7.761 -0.809 1.000 63.356 336 SER A O 1
ATOM 2273 N N . LEU A 1 282 ? 30.800 -6.841 0.655 1.000 61.863 337 LEU A N 1
ATOM 2274 C CA . LEU A 1 282 ? 31.820 -6.418 1.598 1.000 63.418 337 LEU A CA 1
ATOM 2275 C C . LEU A 1 282 ? 32.268 -7.581 2.484 1.000 68.981 337 LEU A C 1
ATOM 2276 O O . LEU A 1 282 ? 33.368 -7.532 3.029 1.000 71.961 337 LEU A O 1
ATOM 2281 N N . ASP A 1 283 ? 31.449 -8.635 2.599 1.000 71.586 338 ASP A N 1
ATOM 2282 C CA . ASP A 1 283 ? 31.887 -9.862 3.248 1.000 76.250 338 ASP A CA 1
ATOM 2283 C C . ASP A 1 283 ? 32.999 -10.489 2.398 1.000 76.934 338 ASP A C 1
ATOM 2284 O O . ASP A 1 283 ? 33.115 -11.722 2.430 1.000 79.236 338 ASP A O 1
ATOM 2289 N N . HIS B 1 7 ? 25.136 14.512 33.222 1.000 86.859 62 HIS B N 1
ATOM 2290 C CA . HIS B 1 7 ? 24.621 13.717 32.072 1.000 85.770 62 HIS B CA 1
ATOM 2291 C C . HIS B 1 7 ? 25.725 12.812 31.533 1.000 84.861 62 HIS B C 1
ATOM 2292 O O . HIS B 1 7 ? 26.912 13.111 31.653 1.000 85.153 62 HIS B O 1
ATOM 2299 N N . HIS B 1 8 ? 25.304 11.689 30.948 1.000 80.435 63 HIS B N 1
ATOM 2300 C CA . HIS B 1 8 ? 26.152 10.882 30.090 1.000 78.837 63 HIS B CA 1
ATOM 2301 C C . HIS B 1 8 ? 25.378 10.646 28.797 1.000 70.461 63 HIS B C 1
ATOM 2302 O O . HIS B 1 8 ? 24.431 9.868 28.779 1.000 69.871 63 HIS B O 1
ATOM 2309 N N . HIS B 1 9 ? 25.754 11.375 27.743 1.000 63.927 64 HIS B N 1
ATOM 2310 C CA . HIS B 1 9 ? 25.235 11.122 26.411 1.000 58.811 64 HIS B CA 1
ATOM 2311 C C . HIS B 1 9 ? 26.259 10.284 25.655 1.000 64.207 64 HIS B C 1
ATOM 2312 O O . HIS B 1 9 ? 27.461 10.497 25.801 1.000 66.288 64 HIS B O 1
ATOM 2319 N N . HIS B 1 10 ? 25.768 9.342 24.839 1.000 67.112 65 HIS B N 1
ATOM 2320 C CA . HIS B 1 10 ? 26.619 8.404 24.124 1.000 69.622 65 HIS B CA 1
ATOM 2321 C C . HIS B 1 10 ? 26.607 8.721 22.622 1.000 66.756 65 HIS B C 1
ATOM 2322 O O . HIS B 1 10 ? 25.479 8.882 22.124 1.000 64.371 65 HIS B O 1
ATOM 2329 N N . GLY B 1 13 ? 30.571 5.415 18.841 1.000 96.691 68 GLY B N 1
ATOM 2330 C CA . GLY B 1 13 ? 32.041 5.554 18.838 1.000 99.223 68 GLY B CA 1
ATOM 2331 C C . GLY B 1 13 ? 32.671 4.882 20.053 1.000 101.543 68 GLY B C 1
ATOM 2332 O O . GLY B 1 13 ? 33.549 4.034 19.917 1.000 101.473 68 GLY B O 1
ATOM 2333 N N . GLU B 1 14 ? 32.185 5.258 21.242 1.000 104.007 69 GLU B N 1
ATOM 2334 C CA . GLU B 1 14 ? 32.697 4.729 22.497 1.000 107.370 69 GLU B CA 1
ATOM 2335 C C . GLU B 1 14 ? 32.119 3.342 22.790 1.000 106.996 69 GLU B C 1
ATOM 2336 O O . GLU B 1 14 ? 32.597 2.681 23.708 1.000 103.358 69 GLU B O 1
ATOM 2342 N N . ASN B 1 15 ? 31.117 2.895 22.017 1.000 106.608 70 ASN B N 1
ATOM 2343 C CA . ASN B 1 15 ? 30.444 1.623 22.252 1.000 107.603 70 ASN B CA 1
ATOM 2344 C C . ASN B 1 15 ? 31.427 0.457 22.164 1.000 109.757 70 ASN B C 1
ATOM 2345 O O . ASN B 1 15 ? 31.224 -0.568 22.816 1.000 109.820 70 ASN B O 1
ATOM 2350 N N . LEU B 1 16 ? 32.484 0.630 21.360 1.000 109.987 71 LEU B N 1
ATOM 2351 C CA . LEU B 1 16 ? 33.487 -0.398 21.128 1.000 112.264 71 LEU B CA 1
ATOM 2352 C C . LEU B 1 16 ? 34.273 -0.694 22.407 1.000 110.452 71 LEU B C 1
ATOM 2353 O O . LEU B 1 16 ? 34.884 -1.751 22.515 1.000 110.208 71 LEU B O 1
ATOM 2358 N N . TYR B 1 17 ? 34.245 0.234 23.374 1.000 104.266 72 TYR B N 1
ATOM 2359 C CA . TYR B 1 17 ? 34.976 0.103 24.626 1.000 98.924 72 TYR B CA 1
ATOM 2360 C C . TYR B 1 17 ? 34.103 -0.508 25.723 1.000 91.809 72 TYR B C 1
ATOM 2361 O O . TYR B 1 17 ? 34.097 -0.002 26.846 1.000 94.370 72 TYR B O 1
ATOM 2370 N N . PHE B 1 18 ? 33.368 -1.588 25.428 1.000 82.985 73 PHE B N 1
ATOM 2371 C CA . PHE B 1 18 ? 32.629 -2.287 26.471 1.000 77.128 73 PHE B CA 1
ATOM 2372 C C . PHE B 1 18 ? 32.830 -3.791 26.336 1.000 78.158 73 PHE B C 1
ATOM 2373 O O . PHE B 1 18 ? 32.784 -4.323 25.232 1.000 75.669 73 PHE B O 1
ATOM 2381 N N . GLN B 1 19 ? 33.028 -4.457 27.485 1.000 83.139 74 GLN B N 1
ATOM 2382 C CA . GLN B 1 19 ? 33.267 -5.893 27.548 1.000 89.094 74 GLN B CA 1
ATOM 2383 C C . GLN B 1 19 ? 32.025 -6.644 27.070 1.000 85.976 74 GLN B C 1
ATOM 2384 O O . GLN B 1 19 ? 32.126 -7.629 26.339 1.000 89.780 74 GLN B O 1
ATOM 2390 N N . GLY B 1 20 ? 30.860 -6.173 27.519 1.000 77.093 75 GLY B N 1
ATOM 2391 C CA . GLY B 1 20 ? 29.583 -6.654 27.031 1.000 71.301 75 GLY B CA 1
ATOM 2392 C C . GLY B 1 20 ? 28.475 -5.679 27.414 1.000 63.955 75 GLY B C 1
ATOM 2393 O O . GLY B 1 20 ? 28.737 -4.539 27.823 1.000 61.086 75 GLY B O 1
ATOM 2394 N N . ILE B 1 21 ? 27.235 -6.166 27.308 1.000 59.378 76 ILE B N 1
ATOM 2395 C CA . ILE B 1 21 ? 26.062 -5.328 27.481 1.000 55.643 76 ILE B CA 1
ATOM 2396 C C . ILE B 1 21 ? 25.980 -4.789 28.908 1.000 52.171 76 ILE B C 1
ATOM 2397 O O . ILE B 1 21 ? 25.454 -3.704 29.109 1.000 49.159 76 ILE B O 1
ATOM 2402 N N . TRP B 1 22 ? 26.473 -5.545 29.896 1.000 51.057 77 TRP B N 1
ATOM 2403 C CA . TRP B 1 22 ? 26.321 -5.166 31.296 1.000 51.748 77 TRP B CA 1
ATOM 2404 C C . TRP B 1 22 ? 27.113 -3.900 31.600 1.000 50.209 77 TRP B C 1
ATOM 2405 O O . TRP B 1 22 ? 26.605 -2.992 32.255 1.000 48.598 77 TRP B O 1
ATOM 2416 N N . ASP B 1 23 ? 28.357 -3.851 31.120 1.000 52.466 78 ASP B N 1
ATOM 2417 C CA . ASP B 1 23 ? 29.198 -2.679 31.295 1.000 56.636 78 ASP B CA 1
ATOM 2418 C C . ASP B 1 23 ? 28.562 -1.483 30.582 1.000 51.781 78 ASP B C 1
ATOM 2419 O O . ASP B 1 23 ? 28.537 -0.367 31.112 1.000 49.656 78 ASP B O 1
ATOM 2424 N N . ARG B 1 24 ? 28.050 -1.723 29.369 1.000 51.246 79 ARG B N 1
ATOM 2425 C CA . ARG B 1 24 ? 27.464 -0.652 28.578 1.000 50.877 79 ARG B CA 1
ATOM 2426 C C . ARG B 1 24 ? 26.242 -0.102 29.317 1.000 50.525 79 ARG B C 1
ATOM 2427 O O . ARG B 1 24 ? 26.047 1.106 29.421 1.000 48.538 79 ARG B O 1
ATOM 2435 N N . MET B 1 25 ? 25.435 -1.020 29.853 1.000 50.697 80 MET B N 1
ATOM 2436 C CA . MET B 1 25 ? 24.219 -0.683 30.566 1.000 48.676 80 MET B CA 1
ATOM 2437 C C . MET B 1 25 ? 24.564 0.118 31.822 1.000 48.999 80 MET B C 1
ATOM 2438 O O . MET B 1 25 ? 23.966 1.166 32.057 1.000 48.049 80 MET B O 1
ATOM 2443 N N . ARG B 1 26 ? 25.544 -0.351 32.606 1.000 50.177 81 ARG B N 1
ATOM 2444 C CA . ARG B 1 26 ? 25.946 0.318 33.838 1.000 52.915 81 ARG B CA 1
ATOM 2445 C C . ARG B 1 26 ? 26.345 1.770 33.583 1.000 52.634 81 ARG B C 1
ATOM 2446 O O . ARG B 1 26 ? 26.076 2.645 34.403 1.000 53.732 81 ARG B O 1
ATOM 2454 N N . ASP B 1 27 ? 27.012 2.016 32.456 1.000 53.525 82 ASP B N 1
ATOM 2455 C CA . ASP B 1 27 ? 27.499 3.347 32.139 1.000 56.364 82 ASP B CA 1
ATOM 2456 C C . ASP B 1 27 ? 26.344 4.356 32.118 1.000 53.799 82 ASP B C 1
ATOM 2457 O O . ASP B 1 27 ? 26.530 5.499 32.523 1.000 53.606 82 ASP B O 1
ATOM 2462 N N . GLY B 1 28 ? 25.158 3.928 31.660 1.000 51.041 83 GLY B N 1
ATOM 2463 C CA . GLY B 1 28 ? 24.008 4.808 31.478 1.000 48.284 83 GLY B CA 1
ATOM 2464 C C . GLY B 1 28 ? 23.006 4.791 32.639 1.000 46.183 83 GLY B C 1
ATOM 2465 O O . GLY B 1 28 ? 21.931 5.373 32.523 1.000 43.931 83 GLY B O 1
ATOM 2466 N N . PHE B 1 29 ? 23.335 4.121 33.754 1.000 44.010 84 PHE B N 1
ATOM 2467 C CA . PHE B 1 29 ? 22.483 4.165 34.933 1.000 43.872 84 PHE B CA 1
ATOM 2468 C C . PHE B 1 29 ? 22.375 5.612 35.412 1.000 43.119 84 PHE B C 1
ATOM 2469 O O . PHE B 1 29 ? 23.367 6.332 35.401 1.000 44.145 84 PHE B O 1
ATOM 2477 N N . GLN B 1 30 ? 21.166 6.028 35.816 1.000 41.264 85 GLN B N 1
ATOM 2478 C CA . GLN B 1 30 ? 20.923 7.401 36.236 1.000 41.009 85 GLN B CA 1
ATOM 2479 C C . GLN B 1 30 ? 20.303 7.489 37.629 1.000 41.388 85 GLN B C 1
ATOM 2480 O O . GLN B 1 30 ? 20.150 8.592 38.140 1.000 42.357 85 GLN B O 1
ATOM 2486 N N . LEU B 1 31 ? 19.931 6.353 38.235 1.000 43.539 86 LEU B N 1
ATOM 2487 C CA . LEU B 1 31 ? 19.068 6.376 39.407 1.000 45.554 86 LEU B CA 1
ATOM 2488 C C . LEU B 1 31 ? 19.805 5.945 40.675 1.000 48.221 86 LEU B C 1
ATOM 2489 O O . LEU B 1 31 ? 19.190 5.922 41.730 1.000 48.984 86 LEU B O 1
ATOM 2494 N N . GLN B 1 32 ? 21.089 5.586 40.580 1.000 51.993 87 GLN B N 1
ATOM 2495 C CA . GLN B 1 32 ? 21.770 4.902 41.672 1.000 55.974 87 GLN B CA 1
ATOM 2496 C C . GLN B 1 32 ? 22.031 5.844 42.847 1.000 60.710 87 GLN B C 1
ATOM 2497 O O . GLN B 1 32 ? 21.797 5.469 43.997 1.000 62.376 87 GLN B O 1
ATOM 2503 N N . ASP B 1 33 ? 22.503 7.063 42.556 1.000 62.091 88 ASP B N 1
ATOM 2504 C CA . ASP B 1 33 ? 22.869 8.011 43.601 1.000 67.579 88 ASP B CA 1
ATOM 2505 C C . ASP B 1 33 ? 21.638 8.448 44.393 1.000 66.985 88 ASP B C 1
ATOM 2506 O O . ASP B 1 33 ? 21.760 8.865 45.541 1.000 69.719 88 ASP B O 1
ATOM 2511 N N . ALA B 1 34 ? 20.458 8.354 43.772 1.000 67.315 89 ALA B N 1
ATOM 2512 C CA . ALA B 1 34 ? 19.219 8.804 44.384 1.000 69.635 89 ALA B CA 1
ATOM 2513 C C . ALA B 1 34 ? 18.646 7.751 45.337 1.000 69.501 89 ALA B C 1
ATOM 2514 O O . ALA B 1 34 ? 17.856 8.110 46.205 1.000 72.118 89 ALA B O 1
ATOM 2516 N N . ILE B 1 35 ? 19.030 6.471 45.175 1.000 68.585 90 ILE B N 1
ATOM 2517 C CA . ILE B 1 35 ? 18.408 5.374 45.905 1.000 68.191 90 ILE B CA 1
ATOM 2518 C C . ILE B 1 35 ? 18.617 5.569 47.405 1.000 72.973 90 ILE B C 1
ATOM 2519 O O . ILE B 1 35 ? 19.685 5.986 47.843 1.000 73.647 90 ILE B O 1
ATOM 2524 N N . SER B 1 36 ? 17.574 5.224 48.171 1.000 79.288 91 SER B N 1
ATOM 2525 C CA . SER B 1 36 ? 17.554 5.368 49.615 1.000 81.215 91 SER B CA 1
ATOM 2526 C C . SER B 1 36 ? 17.642 3.992 50.276 1.000 79.065 91 SER B C 1
ATOM 2527 O O . SER B 1 36 ? 17.943 3.007 49.612 1.000 78.964 91 SER B O 1
ATOM 2530 N N . THR B 1 37 ? 17.378 3.935 51.587 1.000 79.259 92 THR B N 1
ATOM 2531 C CA . THR B 1 37 ? 17.719 2.774 52.394 1.000 79.338 92 THR B CA 1
ATOM 2532 C C . THR B 1 37 ? 16.466 2.005 52.811 1.000 74.274 92 THR B C 1
ATOM 2533 O O . THR B 1 37 ? 16.517 1.195 53.733 1.000 78.626 92 THR B O 1
ATOM 2537 N N . ASN B 1 38 ? 15.357 2.228 52.103 1.000 69.952 93 ASN B N 1
ATOM 2538 C CA . ASN B 1 38 ? 14.075 1.648 52.469 1.000 66.672 93 ASN B CA 1
ATOM 2539 C C . ASN B 1 38 ? 14.238 0.136 52.647 1.000 62.752 93 ASN B C 1
ATOM 2540 O O . ASN B 1 38 ? 14.912 -0.517 51.855 1.000 61.939 93 ASN B O 1
ATOM 2545 N N . PRO B 1 39 ? 13.667 -0.456 53.724 1.000 58.747 94 PRO B N 1
ATOM 2546 C CA . PRO B 1 39 ? 13.632 -1.911 53.889 1.000 56.702 94 PRO B CA 1
ATOM 2547 C C . PRO B 1 39 ? 12.985 -2.657 52.725 1.000 52.918 94 PRO B C 1
ATOM 2548 O O . PRO B 1 39 ? 13.268 -3.833 52.501 1.000 51.784 94 PRO B O 1
ATOM 2552 N N . ARG B 1 40 ? 12.089 -1.966 52.006 1.000 48.607 95 ARG B N 1
ATOM 2553 C CA . ARG B 1 40 ? 11.410 -2.548 50.862 1.000 46.487 95 ARG B CA 1
ATOM 2554 C C . ARG B 1 40 ? 12.403 -2.936 49.768 1.000 41.848 95 ARG B C 1
ATOM 2555 O O . ARG B 1 40 ? 12.180 -3.924 49.074 1.000 41.665 95 ARG B O 1
ATOM 2563 N N . ILE B 1 41 ? 13.496 -2.179 49.632 1.000 41.517 96 ILE B N 1
ATOM 2564 C CA . ILE B 1 41 ? 14.502 -2.471 48.625 1.000 42.249 96 ILE B CA 1
ATOM 2565 C C . ILE B 1 41 ? 15.321 -3.690 49.057 1.000 44.440 96 ILE B C 1
ATOM 2566 O O . ILE B 1 41 ? 15.584 -4.594 48.264 1.000 41.466 96 ILE B O 1
ATOM 2571 N N . GLU B 1 42 ? 15.724 -3.695 50.329 1.000 48.729 97 GLU B N 1
ATOM 2572 C CA . GLU B 1 42 ? 16.511 -4.782 50.893 1.000 50.435 97 GLU B CA 1
ATOM 2573 C C . GLU B 1 42 ? 15.774 -6.111 50.720 1.000 47.010 97 GLU B C 1
ATOM 2574 O O . GLU B 1 42 ? 16.381 -7.104 50.331 1.000 47.547 97 GLU B O 1
ATOM 2580 N N . ARG B 1 43 ? 14.465 -6.117 50.995 1.000 46.572 98 ARG B N 1
ATOM 2581 C CA . ARG B 1 43 ? 13.654 -7.317 50.859 1.000 50.776 98 ARG B CA 1
ATOM 2582 C C . ARG B 1 43 ? 13.773 -7.889 49.446 1.000 48.241 98 ARG B C 1
ATOM 2583 O O . ARG B 1 43 ? 13.940 -9.097 49.275 1.000 46.500 98 ARG B O 1
ATOM 2591 N N . GLN B 1 44 ? 13.701 -7.016 48.430 1.000 46.915 99 GLN B N 1
ATOM 2592 C CA . GLN B 1 44 ? 13.747 -7.461 47.045 1.000 45.884 99 GLN B CA 1
ATOM 2593 C C . GLN B 1 44 ? 15.160 -7.904 46.676 1.000 47.107 99 GLN B C 1
ATOM 2594 O O . GLN B 1 44 ? 15.330 -8.869 45.931 1.000 49.204 99 GLN B O 1
ATOM 2600 N N . ARG B 1 45 ? 16.169 -7.214 47.214 1.000 46.719 100 ARG B N 1
ATOM 2601 C CA . ARG B 1 45 ? 17.553 -7.582 46.972 1.000 49.957 100 ARG B CA 1
ATOM 2602 C C . ARG B 1 45 ? 17.799 -9.003 47.493 1.000 54.124 100 ARG B C 1
ATOM 2603 O O . ARG B 1 45 ? 18.420 -9.812 46.800 1.000 51.757 100 ARG B O 1
ATOM 2611 N N . LEU B 1 46 ? 17.270 -9.328 48.686 1.000 55.106 101 LEU B N 1
ATOM 2612 C CA . LEU B 1 46 ? 17.452 -10.658 49.261 1.000 57.771 101 LEU B CA 1
ATOM 2613 C C . LEU B 1 46 ? 16.857 -11.726 48.339 1.000 58.826 101 LEU B C 1
ATOM 2614 O O . LEU B 1 46 ? 17.441 -12.801 48.179 1.000 58.175 101 LEU B O 1
ATOM 2619 N N . TRP B 1 47 ? 15.686 -11.434 47.751 1.000 58.320 102 TRP B N 1
ATOM 2620 C CA . TRP B 1 47 ? 15.025 -12.403 46.892 1.000 61.387 102 TRP B CA 1
ATOM 2621 C C . TRP B 1 47 ? 15.916 -12.750 45.698 1.000 61.377 102 TRP B C 1
ATOM 2622 O O . TRP B 1 47 ? 16.070 -13.925 45.373 1.000 62.157 102 TRP B O 1
ATOM 2633 N N . PHE B 1 48 ? 16.507 -11.733 45.055 1.000 57.816 103 PHE B N 1
ATOM 2634 C CA . PHE B 1 48 ? 17.336 -11.963 43.880 1.000 57.740 103 PHE B CA 1
ATOM 2635 C C . PHE B 1 48 ? 18.551 -12.823 44.231 1.000 58.473 103 PHE B C 1
ATOM 2636 O O . PHE B 1 48 ? 18.905 -13.719 43.462 1.000 55.949 103 PHE B O 1
ATOM 2644 N N . LEU B 1 49 ? 19.166 -12.571 45.395 1.000 61.594 104 LEU B N 1
ATOM 2645 C CA . LEU B 1 49 ? 20.363 -13.296 45.799 1.000 67.336 104 LEU B CA 1
ATOM 2646 C C . LEU B 1 49 ? 20.038 -14.766 46.059 1.000 70.373 104 LEU B C 1
ATOM 2647 O O . LEU B 1 49 ? 20.813 -15.645 45.697 1.000 77.484 104 LEU B O 1
ATOM 2652 N N . SER B 1 50 ? 18.882 -15.026 46.672 1.000 70.388 105 SER B N 1
ATOM 2653 C CA . SER B 1 50 ? 18.506 -16.377 47.057 1.000 73.859 105 SER B CA 1
ATOM 2654 C C . SER B 1 50 ? 17.834 -17.120 45.899 1.000 75.770 105 SER B C 1
ATOM 2655 O O . SER B 1 50 ? 17.532 -18.301 46.035 1.000 79.552 105 SER B O 1
ATOM 2658 N N . ASN B 1 51 ? 17.558 -16.431 44.780 1.000 72.763 106 ASN B N 1
ATOM 2659 C CA . ASN B 1 51 ? 16.927 -17.057 43.623 1.000 72.105 106 ASN B CA 1
ATOM 2660 C C . ASN B 1 51 ? 17.682 -16.650 42.361 1.000 69.134 106 ASN B C 1
ATOM 2661 O O . ASN B 1 51 ? 17.127 -15.997 41.479 1.000 70.274 106 ASN B O 1
ATOM 2666 N N . GLN B 1 52 ? 18.948 -17.065 42.278 1.000 69.007 107 GLN B N 1
ATOM 2667 C CA . GLN B 1 52 ? 19.866 -16.533 41.285 1.000 70.618 107 GLN B CA 1
ATOM 2668 C C . GLN B 1 52 ? 19.554 -17.051 39.881 1.000 71.913 107 GLN B C 1
ATOM 2669 O O . GLN B 1 52 ? 19.973 -16.432 38.907 1.000 69.172 107 GLN B O 1
ATOM 2675 N N . SER B 1 53 ? 18.844 -18.180 39.774 1.000 71.683 108 SER B N 1
ATOM 2676 C CA . SER B 1 53 ? 18.538 -18.766 38.477 1.000 73.666 108 SER B CA 1
ATOM 2677 C C . SER B 1 53 ? 17.558 -17.885 37.700 1.000 69.404 108 SER B C 1
ATOM 2678 O O . SER B 1 53 ? 17.506 -17.953 36.471 1.000 67.627 108 SER B O 1
ATOM 2681 N N . PHE B 1 54 ? 16.786 -17.064 38.424 1.000 64.736 109 PHE B N 1
ATOM 2682 C CA . PHE B 1 54 ? 15.816 -16.181 37.798 1.000 62.228 109 PHE B CA 1
ATOM 2683 C C . PHE B 1 54 ? 16.498 -15.188 36.847 1.000 60.275 109 PHE B C 1
ATOM 2684 O O . PHE B 1 54 ? 16.111 -15.059 35.683 1.000 55.968 109 PHE B O 1
ATOM 2692 N N . LEU B 1 55 ? 17.510 -14.471 37.353 1.000 57.128 110 LEU B N 1
ATOM 2693 C CA . LEU B 1 55 ? 18.226 -13.495 36.549 1.000 56.916 110 LEU B CA 1
ATOM 2694 C C . LEU B 1 55 ? 19.008 -14.194 35.434 1.000 56.494 110 LEU B C 1
ATOM 2695 O O . LEU B 1 55 ? 19.091 -13.678 34.323 1.000 50.211 110 LEU B O 1
ATOM 2700 N N . GLU B 1 56 ? 19.583 -15.366 35.738 1.000 58.659 111 GLU B N 1
ATOM 2701 C CA . GLU B 1 56 ? 20.386 -16.105 34.777 1.000 61.146 111 GLU B CA 1
ATOM 2702 C C . GLU B 1 56 ? 19.524 -16.508 33.581 1.000 59.529 111 GLU B C 1
ATOM 2703 O O . GLU B 1 56 ? 19.938 -16.336 32.445 1.000 57.744 111 GLU B O 1
ATOM 2709 N N . GLN B 1 57 ? 18.327 -17.048 33.848 1.000 59.560 112 GLN B N 1
ATOM 2710 C CA . GLN B 1 57 ? 17.394 -17.429 32.795 1.000 62.327 112 GLN B CA 1
ATOM 2711 C C . GLN B 1 57 ? 16.893 -16.198 32.033 1.000 59.653 112 GLN B C 1
ATOM 2712 O O . GLN B 1 57 ? 16.765 -16.239 30.810 1.000 58.528 112 GLN B O 1
ATOM 2718 N N . SER B 1 58 ? 16.606 -15.109 32.758 1.000 57.145 113 SER B N 1
ATOM 2719 C CA . SER B 1 58 ? 16.160 -13.868 32.135 1.000 56.116 113 SER B CA 1
ATOM 2720 C C . SER B 1 58 ? 17.236 -13.327 31.196 1.000 54.777 113 SER B C 1
ATOM 2721 O O . SER B 1 58 ? 16.935 -12.850 30.107 1.000 54.990 113 SER B O 1
ATOM 2724 N N . SER B 1 59 ? 18.495 -13.402 31.641 1.000 57.581 114 SER B N 1
ATOM 2725 C CA . SER B 1 59 ? 19.630 -12.899 30.881 1.000 58.062 114 SER B CA 1
ATOM 2726 C C . SER B 1 59 ? 19.879 -13.739 29.626 1.000 57.051 114 SER B C 1
ATOM 2727 O O . SER B 1 59 ? 20.251 -13.202 28.585 1.000 57.855 114 SER B O 1
ATOM 2730 N N . ALA B 1 60 ? 19.693 -15.061 29.729 1.000 57.731 115 ALA B N 1
ATOM 2731 C CA . ALA B 1 60 ? 19.888 -15.945 28.588 1.000 60.339 115 ALA B CA 1
ATOM 2732 C C . ALA B 1 60 ? 18.880 -15.617 27.484 1.000 59.430 115 ALA B C 1
ATOM 2733 O O . ALA B 1 60 ? 19.260 -15.469 26.329 1.000 55.135 115 ALA B O 1
ATOM 2735 N N . ARG B 1 61 ? 17.593 -15.497 27.842 1.000 60.986 116 ARG B N 1
ATOM 2736 C CA . ARG B 1 61 ? 16.564 -15.089 26.894 1.000 62.554 116 ARG B CA 1
ATOM 2737 C C . ARG B 1 61 ? 16.834 -13.677 26.386 1.000 59.063 116 ARG B C 1
ATOM 2738 O O . ARG B 1 61 ? 16.694 -13.400 25.193 1.000 59.026 116 ARG B O 1
ATOM 2746 N N . GLY B 1 62 ? 17.196 -12.798 27.325 1.000 57.059 117 GLY B N 1
ATOM 2747 C CA . GLY B 1 62 ? 17.389 -11.388 27.042 1.000 55.728 117 GLY B CA 1
ATOM 2748 C C . GLY B 1 62 ? 18.538 -11.137 26.069 1.000 55.389 117 GLY B C 1
ATOM 2749 O O . GLY B 1 62 ? 18.597 -10.074 25.459 1.000 56.433 117 GLY B O 1
ATOM 2750 N N . SER B 1 63 ? 19.437 -12.119 25.909 1.000 53.772 118 SER B N 1
ATOM 2751 C CA . SER B 1 63 ? 20.560 -11.981 24.992 1.000 53.476 118 SER B CA 1
ATOM 2752 C C . SER B 1 63 ? 20.097 -11.714 23.554 1.000 51.333 118 SER B C 1
ATOM 2753 O O . SER B 1 63 ? 20.865 -11.190 22.761 1.000 50.160 118 SER B O 1
ATOM 2756 N N . LEU B 1 64 ? 18.859 -12.089 23.201 1.000 51.498 119 LEU B N 1
ATOM 2757 C CA . LEU B 1 64 ? 18.335 -11.813 21.869 1.000 52.659 119 LEU B CA 1
ATOM 2758 C C . LEU B 1 64 ? 17.974 -10.337 21.708 1.000 50.927 119 LEU B C 1
ATOM 2759 O O . LEU B 1 64 ? 17.955 -9.841 20.585 1.000 49.588 119 LEU B O 1
ATOM 2764 N N . TYR B 1 65 ? 17.610 -9.677 22.816 1.000 49.201 120 TYR B N 1
ATOM 2765 C CA . TYR B 1 65 ? 16.853 -8.434 22.767 1.000 47.987 120 TYR B CA 1
ATOM 2766 C C . TYR B 1 65 ? 17.572 -7.265 23.446 1.000 47.053 120 TYR B C 1
ATOM 2767 O O . TYR B 1 65 ? 17.248 -6.100 23.184 1.000 44.582 120 TYR B O 1
ATOM 2776 N N . MET B 1 66 ? 18.524 -7.556 24.341 1.000 47.924 121 MET B N 1
ATOM 2777 C CA . MET B 1 66 ? 19.000 -6.540 25.270 1.000 49.648 121 MET B CA 1
ATOM 2778 C C . MET B 1 66 ? 19.771 -5.445 24.537 1.000 46.918 121 MET B C 1
ATOM 2779 O O . MET B 1 66 ? 19.669 -4.277 24.906 1.000 42.741 121 MET B O 1
ATOM 2784 N N . HIS B 1 67 ? 20.538 -5.823 23.508 1.000 46.394 122 HIS B N 1
ATOM 2785 C CA . HIS B 1 67 ? 21.292 -4.856 22.732 1.000 46.513 122 HIS B CA 1
ATOM 2786 C C . HIS B 1 67 ? 20.361 -3.772 22.187 1.000 44.073 122 HIS B C 1
ATOM 2787 O O . HIS B 1 67 ? 20.660 -2.581 22.293 1.000 42.456 122 HIS B O 1
ATOM 2794 N N . TYR B 1 68 ? 19.244 -4.210 21.590 1.000 41.828 123 TYR B N 1
ATOM 2795 C CA . TYR B 1 68 ? 18.290 -3.315 20.964 1.000 40.864 123 TYR B CA 1
ATOM 2796 C C . TYR B 1 68 ? 17.693 -2.367 22.005 1.000 38.752 123 TYR B C 1
ATOM 2797 O O . TYR B 1 68 ? 17.611 -1.159 21.776 1.000 37.104 123 TYR B O 1
ATOM 2806 N N . VAL B 1 69 ? 17.267 -2.922 23.144 1.000 37.408 124 VAL B N 1
ATOM 2807 C CA . VAL B 1 69 ? 16.650 -2.139 24.205 1.000 36.213 124 VAL B CA 1
ATOM 2808 C C . VAL B 1 69 ? 17.636 -1.078 24.697 1.000 34.342 124 VAL B C 1
ATOM 2809 O O . VAL B 1 69 ? 17.284 0.098 24.824 1.000 31.697 124 VAL B O 1
ATOM 2813 N N . VAL B 1 70 ? 18.876 -1.505 24.960 1.000 34.658 125 VAL B N 1
ATOM 2814 C CA . VAL B 1 70 ? 19.904 -0.610 25.468 1.000 36.358 125 VAL B CA 1
ATOM 2815 C C . VAL B 1 70 ? 20.144 0.530 24.475 1.000 39.581 125 VAL B C 1
ATOM 2816 O O . VAL B 1 70 ? 20.281 1.688 24.883 1.000 37.361 125 VAL B O 1
ATOM 2820 N N . GLU B 1 71 ? 20.186 0.209 23.175 1.000 39.218 126 GLU B N 1
ATOM 2821 C CA . GLU B 1 71 ? 20.483 1.226 22.175 1.000 42.709 126 GLU B CA 1
ATOM 2822 C C . GLU B 1 71 ? 19.370 2.271 22.145 1.000 37.779 126 GLU B C 1
ATOM 2823 O O . GLU B 1 71 ? 19.665 3.461 22.022 1.000 34.959 126 GLU B O 1
ATOM 2829 N N . ARG B 1 72 ? 18.107 1.829 22.263 1.000 34.914 127 ARG B N 1
ATOM 2830 C CA . ARG B 1 72 ? 16.980 2.746 22.210 1.000 33.389 127 ARG B CA 1
ATOM 2831 C C . ARG B 1 72 ? 17.011 3.658 23.432 1.000 32.837 127 ARG B C 1
ATOM 2832 O O . ARG B 1 72 ? 16.742 4.852 23.321 1.000 32.684 127 ARG B O 1
ATOM 2840 N N . LEU B 1 73 ? 17.342 3.095 24.603 1.000 32.372 128 LEU B N 1
ATOM 2841 C CA . LEU B 1 73 ? 17.409 3.885 25.819 1.000 32.478 128 LEU B CA 1
ATOM 2842 C C . LEU B 1 73 ? 18.507 4.940 25.720 1.000 34.652 128 LEU B C 1
ATOM 2843 O O . LEU B 1 73 ? 18.279 6.098 26.075 1.000 33.455 128 LEU B O 1
ATOM 2848 N N . GLU B 1 74 ? 19.678 4.531 25.213 1.000 37.409 129 GLU B N 1
ATOM 2849 C CA . GLU B 1 74 ? 20.824 5.417 25.102 1.000 39.933 129 GLU B CA 1
ATOM 2850 C C . GLU B 1 74 ? 20.498 6.605 24.202 1.000 36.966 129 GLU B C 1
ATOM 2851 O O . GLU B 1 74 ? 20.779 7.736 24.578 1.000 37.451 129 GLU B O 1
ATOM 2857 N N . GLU B 1 75 ? 19.914 6.347 23.025 1.000 36.745 130 GLU B N 1
ATOM 2858 C CA . GLU B 1 75 ? 19.689 7.418 22.062 1.000 39.391 130 GLU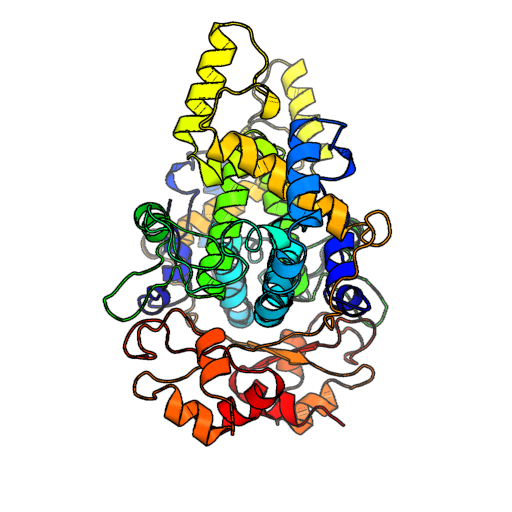 B CA 1
ATOM 2859 C C . GLU B 1 75 ? 18.648 8.414 22.586 1.000 36.739 130 GLU B C 1
ATOM 2860 O O . GLU B 1 75 ? 18.636 9.548 22.115 1.000 34.120 130 GLU B O 1
ATOM 2866 N N . ARG B 1 76 ? 17.821 8.028 23.578 1.000 33.891 131 ARG B N 1
ATOM 2867 C CA . ARG B 1 76 ? 16.851 8.943 24.178 1.000 33.805 131 ARG B CA 1
ATOM 2868 C C . ARG B 1 76 ? 17.367 9.513 25.498 1.000 32.693 131 ARG B C 1
ATOM 2869 O O . ARG B 1 76 ? 16.684 10.313 26.140 1.000 32.484 131 ARG B O 1
ATOM 2877 N N . ASN B 1 77 ? 18.572 9.102 25.894 1.000 32.965 132 ASN B N 1
ATOM 2878 C CA . ASN B 1 77 ? 19.181 9.527 27.145 1.000 34.402 132 ASN B CA 1
ATOM 2879 C C . ASN B 1 77 ? 18.276 9.187 28.325 1.000 32.795 132 ASN B C 1
ATOM 2880 O O . ASN B 1 77 ? 18.145 9.977 29.252 1.000 31.583 132 ASN B O 1
ATOM 2885 N N . MET B 1 78 ? 17.669 8.000 28.295 1.000 31.508 133 MET B N 1
ATOM 2886 C CA . MET B 1 78 ? 16.805 7.557 29.380 1.000 30.250 133 MET B CA 1
ATOM 2887 C C . MET B 1 78 ? 17.610 6.660 30.315 1.000 30.749 133 MET B C 1
ATOM 2888 O O . MET B 1 78 ? 18.635 6.111 29.910 1.000 30.774 133 MET B O 1
ATOM 2893 N N . PRO B 1 79 ? 17.204 6.502 31.595 1.000 31.996 134 PRO B N 1
ATOM 2894 C CA . PRO B 1 79 ? 17.953 5.658 32.534 1.000 33.068 134 PRO B CA 1
ATOM 2895 C C . PRO B 1 79 ? 18.111 4.230 32.011 1.000 32.185 134 PRO B C 1
ATOM 2896 O O . PRO B 1 79 ? 17.127 3.584 31.655 1.000 31.471 134 PRO B O 1
ATOM 2900 N N . LEU B 1 80 ? 19.352 3.738 31.958 1.000 33.874 135 LEU B N 1
ATOM 2901 C CA . LEU B 1 80 ? 19.598 2.400 31.441 1.000 35.595 135 LEU B CA 1
ATOM 2902 C C . LEU B 1 80 ? 19.105 1.328 32.416 1.000 35.948 135 LEU B C 1
ATOM 2903 O O . LEU B 1 80 ? 19.050 0.163 32.042 1.000 36.234 135 LEU B O 1
ATOM 2908 N N . GLU B 1 81 ? 18.741 1.709 33.647 1.000 35.650 136 GLU B N 1
ATOM 2909 C CA . GLU B 1 81 ? 18.088 0.770 34.557 1.000 36.019 136 GLU B CA 1
ATOM 2910 C C . GLU B 1 81 ? 16.802 0.225 33.927 1.000 35.708 136 GLU B C 1
ATOM 2911 O O . GLU B 1 81 ? 16.337 -0.858 34.292 1.000 34.749 136 GLU B O 1
ATOM 2917 N N . LEU B 1 82 ? 16.220 0.977 32.980 1.000 31.948 137 LEU B N 1
ATOM 2918 C CA . LEU B 1 82 ? 14.980 0.552 32.343 1.000 32.780 137 LEU B CA 1
ATOM 2919 C C . LEU B 1 82 ? 15.201 -0.663 31.444 1.000 32.779 137 LEU B C 1
ATOM 2920 O O . LEU B 1 82 ? 14.242 -1.360 31.124 1.000 34.682 137 LEU B O 1
ATOM 2925 N N . ALA B 1 83 ? 16.456 -0.934 31.051 1.000 33.512 138 ALA B N 1
ATOM 2926 C CA . ALA B 1 83 ? 16.772 -2.140 30.296 1.000 35.751 138 ALA B CA 1
ATOM 2927 C C . ALA B 1 83 ? 16.556 -3.400 31.139 1.000 37.233 138 ALA B C 1
ATOM 2928 O O . ALA B 1 83 ? 16.552 -4.510 30.598 1.000 39.308 138 ALA B O 1
ATOM 2930 N N . LEU B 1 84 ? 16.418 -3.228 32.462 1.000 36.417 139 LEU B N 1
ATOM 2931 C CA . LEU B 1 84 ? 16.128 -4.336 33.364 1.000 37.308 139 LEU B CA 1
ATOM 2932 C C . LEU B 1 84 ? 14.626 -4.498 33.587 1.000 37.196 139 LEU B C 1
ATOM 2933 O O . LEU B 1 84 ? 14.209 -5.477 34.194 1.000 35.809 139 LEU B O 1
ATOM 2938 N N . LEU B 1 85 ? 13.808 -3.550 33.115 1.000 35.241 140 LEU B N 1
ATOM 2939 C CA . LEU B 1 85 ? 12.381 -3.630 33.384 1.000 36.492 140 LEU B CA 1
ATOM 2940 C C . LEU B 1 85 ? 11.770 -4.905 32.796 1.000 36.419 140 LEU B C 1
ATOM 2941 O O . LEU B 1 85 ? 10.931 -5.520 33.447 1.000 36.813 140 LEU B O 1
ATOM 2946 N N . PRO B 1 86 ? 12.127 -5.363 31.572 1.000 35.668 141 PRO B N 1
ATOM 2947 C CA . PRO B 1 86 ? 11.584 -6.619 31.047 1.000 37.874 141 PRO B CA 1
ATOM 2948 C C . PRO B 1 86 ? 11.967 -7.851 31.873 1.000 39.544 141 PRO B C 1
ATOM 2949 O O . PRO B 1 86 ? 11.257 -8.861 31.846 1.000 40.523 141 PRO B O 1
ATOM 2953 N N . VAL B 1 87 ? 13.081 -7.767 32.614 1.000 38.979 142 VAL B N 1
ATOM 2954 C CA . VAL B 1 87 ? 13.427 -8.828 33.549 1.000 41.929 142 VAL B CA 1
ATOM 2955 C C . VAL B 1 87 ? 12.294 -8.978 34.560 1.000 41.694 142 VAL B C 1
ATOM 2956 O O . VAL B 1 87 ? 11.790 -10.079 34.747 1.000 43.887 142 VAL B O 1
ATOM 2960 N N A ILE B 1 88 ? 11.920 -7.863 35.202 0.500 41.032 143 ILE B N 1
ATOM 2961 N N B ILE B 1 88 ? 11.870 -7.870 35.179 0.500 41.154 143 ILE B N 1
ATOM 2962 C CA A ILE B 1 88 ? 10.907 -7.843 36.245 0.500 41.363 143 ILE B CA 1
ATOM 2963 C CA B ILE B 1 88 ? 10.919 -7.945 36.278 0.500 41.625 143 ILE B CA 1
ATOM 2964 C C A ILE B 1 88 ? 9.541 -8.177 35.651 0.500 41.882 143 ILE B C 1
ATOM 2965 C C B ILE B 1 88 ? 9.477 -7.938 35.759 0.500 42.433 143 ILE B C 1
ATOM 2966 O O A ILE B 1 88 ? 8.751 -8.911 36.248 0.500 40.949 143 ILE B O 1
ATOM 2967 O O B ILE B 1 88 ? 8.564 -8.232 36.531 0.500 43.517 143 ILE B O 1
ATOM 2976 N N . GLU B 1 89 ? 9.266 -7.623 34.468 1.000 40.270 144 GLU B N 1
ATOM 2977 C CA . GLU B 1 89 ? 7.950 -7.732 33.850 1.000 41.493 144 GLU B CA 1
ATOM 2978 C C . GLU B 1 89 ? 7.705 -9.124 33.262 1.000 40.910 144 GLU B C 1
ATOM 2979 O O . GLU B 1 89 ? 6.615 -9.663 33.417 1.000 40.726 144 GLU B O 1
ATOM 2985 N N . SER B 1 90 ? 8.682 -9.673 32.527 1.000 42.462 145 SER B N 1
ATOM 2986 C CA . SER B 1 90 ? 8.427 -10.829 31.677 1.000 42.788 145 SER B CA 1
ATOM 2987 C C . SER B 1 90 ? 9.555 -11.860 31.700 1.000 43.892 145 SER B C 1
ATOM 2988 O O . SER B 1 90 ? 9.478 -12.838 30.958 1.000 45.203 145 SER B O 1
ATOM 2991 N N . ALA B 1 91 ? 10.601 -11.640 32.508 1.000 44.147 146 ALA B N 1
ATOM 2992 C CA . ALA B 1 91 ? 11.810 -12.447 32.447 1.000 45.985 146 ALA B CA 1
ATOM 2993 C C . ALA B 1 91 ? 12.381 -12.460 31.024 1.000 45.633 146 ALA B C 1
ATOM 2994 O O . ALA B 1 91 ? 12.991 -13.435 30.599 1.000 46.280 146 ALA B O 1
ATOM 2996 N N . TYR B 1 92 ? 12.203 -11.344 30.300 1.000 44.204 147 TYR B N 1
ATOM 2997 C CA . TYR B 1 92 ? 12.635 -11.200 28.915 1.000 43.780 147 TYR B CA 1
ATOM 2998 C C . TYR B 1 92 ? 12.033 -12.282 28.010 1.000 44.460 147 TYR B C 1
ATOM 2999 O O . TYR B 1 92 ? 12.606 -12.621 26.979 1.000 45.840 147 TYR B O 1
ATOM 3008 N N . ASN B 1 93 ? 10.840 -12.763 28.364 1.000 46.034 148 ASN B N 1
ATOM 3009 C CA . ASN B 1 93 ? 10.092 -13.703 27.548 1.000 49.619 148 ASN B CA 1
ATOM 3010 C C . ASN B 1 93 ? 8.962 -12.949 26.858 1.000 48.279 148 ASN B C 1
ATOM 3011 O O . ASN B 1 93 ? 7.985 -12.592 27.510 1.000 47.919 148 ASN B O 1
ATOM 3016 N N . PRO B 1 94 ? 9.029 -12.698 25.532 1.000 48.615 149 PRO B N 1
ATOM 3017 C CA . PRO B 1 94 ? 7.978 -11.943 24.852 1.000 50.148 149 PRO B CA 1
ATOM 3018 C C . PRO B 1 94 ? 6.643 -12.680 24.732 1.000 51.867 149 PRO B C 1
ATOM 3019 O O . PRO B 1 94 ? 5.639 -12.076 24.367 1.000 51.865 149 PRO B O 1
ATOM 3023 N N . PHE B 1 95 ? 6.639 -13.985 25.040 1.000 54.965 150 PHE B N 1
ATOM 3024 C CA . PHE B 1 95 ? 5.424 -14.784 25.041 1.000 55.819 150 PHE B CA 1
ATOM 3025 C C . PHE B 1 95 ? 4.740 -14.772 26.404 1.000 56.902 150 PHE B C 1
ATOM 3026 O O . PHE B 1 95 ? 3.651 -15.326 26.537 1.000 56.073 150 PHE B O 1
ATOM 3034 N N . ALA B 1 96 ? 5.371 -14.157 27.413 1.000 56.330 151 ALA B N 1
ATOM 3035 C CA . ALA B 1 96 ? 4.812 -14.166 28.754 1.000 55.345 151 ALA B CA 1
ATOM 3036 C C . ALA B 1 96 ? 3.468 -13.445 28.728 1.000 55.698 151 ALA B C 1
ATOM 3037 O O . ALA B 1 96 ? 3.332 -12.389 28.100 1.000 52.181 151 ALA B O 1
ATOM 3039 N N A LEU B 1 97 ? 2.479 -14.032 29.412 0.500 54.579 152 LEU B N 1
ATOM 3040 N N B LEU B 1 97 ? 2.487 -14.047 29.406 0.500 54.168 152 LEU B N 1
ATOM 3041 C CA A LEU B 1 97 ? 1.141 -13.472 29.487 0.500 55.276 152 LEU B CA 1
ATOM 3042 C CA B LEU B 1 97 ? 1.155 -13.485 29.507 0.500 54.525 152 LEU B CA 1
ATOM 3043 C C A LEU B 1 97 ? 0.690 -13.492 30.945 0.500 55.890 152 LEU B C 1
ATOM 3044 C C B LEU B 1 97 ? 0.732 -13.492 30.970 0.500 55.433 152 LEU B C 1
ATOM 3045 O O A LEU B 1 97 ? 0.587 -14.559 31.547 0.500 57.682 152 LEU B O 1
ATOM 3046 O O B LEU B 1 97 ? 0.691 -14.547 31.598 0.500 57.081 152 LEU B O 1
ATOM 3055 N N . SER B 1 98 ? 0.428 -12.305 31.502 1.000 54.488 153 SER B N 1
ATOM 3056 C CA . SER B 1 98 ? 0.028 -12.177 32.893 1.000 53.675 153 SER B CA 1
ATOM 3057 C C . SER B 1 98 ? -1.448 -12.527 33.032 1.000 54.794 153 SER B C 1
ATOM 3058 O O . SER B 1 98 ? -2.166 -12.631 32.040 1.000 53.653 153 SER B O 1
ATOM 3061 N N . ARG B 1 99 ? -1.902 -12.610 34.286 1.000 59.740 154 ARG B N 1
ATOM 3062 C CA . ARG B 1 99 ? -3.293 -12.902 34.597 1.000 64.422 154 ARG B CA 1
ATOM 3063 C C . ARG B 1 99 ? -4.187 -11.724 34.209 1.000 65.410 154 ARG B C 1
ATOM 3064 O O . ARG B 1 99 ? -5.398 -11.888 34.096 1.000 67.742 154 ARG B O 1
ATOM 3072 N N . SER B 1 100 ? -3.588 -10.541 34.007 1.000 64.811 155 SER B N 1
ATOM 3073 C CA . SER B 1 100 ? -4.303 -9.361 33.542 1.000 63.122 155 SER B CA 1
ATOM 3074 C C . SER B 1 100 ? -4.225 -9.233 32.022 1.000 61.048 155 SER B C 1
ATOM 3075 O O . SER B 1 100 ? -4.604 -8.197 31.480 1.000 63.310 155 SER B O 1
ATOM 3078 N N . ASN B 1 101 ? -3.697 -10.264 31.349 1.000 57.969 156 ASN B N 1
ATOM 3079 C CA . ASN B 1 101 ? -3.551 -10.281 29.900 1.000 57.166 156 ASN B CA 1
ATOM 3080 C C . ASN B 1 101 ? -2.540 -9.224 29.432 1.000 52.793 156 ASN B C 1
ATOM 3081 O O . ASN B 1 101 ? -2.671 -8.679 28.335 1.000 49.424 156 ASN B O 1
ATOM 3086 N N . ALA B 1 102 ? -1.520 -8.943 30.256 1.000 49.089 157 ALA B N 1
ATOM 3087 C CA . ALA B 1 102 ? -0.390 -8.132 29.822 1.000 47.991 157 ALA B CA 1
ATOM 3088 C C . ALA B 1 102 ? 0.533 -9.013 28.984 1.000 48.388 157 ALA B C 1
ATOM 3089 O O . ALA B 1 102 ? 0.804 -10.157 29.360 1.000 48.008 157 ALA B O 1
ATOM 3091 N N . ALA B 1 103 ? 1.020 -8.472 27.858 1.000 45.987 158 ALA B N 1
ATOM 3092 C CA . ALA B 1 103 ? 1.743 -9.271 26.876 1.000 46.176 158 ALA B CA 1
ATOM 3093 C C . ALA B 1 103 ? 3.065 -8.612 26.480 1.000 45.079 158 ALA B C 1
ATOM 3094 O O . ALA B 1 103 ? 3.210 -7.389 26.523 1.000 43.579 158 ALA B O 1
ATOM 3096 N N . GLY B 1 104 ? 4.016 -9.457 26.061 1.000 44.396 159 GLY B N 1
ATOM 3097 C CA . GLY B 1 104 ? 5.282 -9.009 25.498 1.000 44.161 159 GLY B CA 1
ATOM 3098 C C . GLY B 1 104 ? 6.331 -8.716 26.570 1.000 42.216 159 GLY B C 1
ATOM 3099 O O . GLY B 1 104 ? 6.043 -8.764 27.762 1.000 41.808 159 GLY B O 1
ATOM 3100 N N . LEU B 1 105 ? 7.540 -8.364 26.118 1.000 40.566 160 LEU B N 1
ATOM 3101 C CA . LEU B 1 105 ? 8.646 -8.004 26.995 1.000 40.092 160 LEU B CA 1
ATOM 3102 C C . LEU B 1 105 ? 8.216 -6.974 28.039 1.000 39.194 160 LEU B C 1
ATOM 3103 O O . LEU B 1 105 ? 8.641 -7.056 29.192 1.000 39.471 160 LEU B O 1
ATOM 3108 N N . TRP B 1 106 ? 7.396 -6.000 27.611 1.000 37.058 161 TRP B N 1
ATOM 3109 C CA . TRP B 1 106 ? 7.089 -4.811 28.393 1.000 35.877 161 TRP B CA 1
ATOM 3110 C C . TRP B 1 106 ? 5.734 -4.922 29.090 1.000 37.377 161 TRP B C 1
ATOM 3111 O O . TRP B 1 106 ? 5.342 -4.004 29.810 1.000 37.084 161 TRP B O 1
ATOM 3122 N N . GLN B 1 107 ? 5.017 -6.033 28.843 1.000 38.062 162 GLN B N 1
ATOM 3123 C CA . GLN B 1 107 ? 3.789 -6.373 29.541 1.000 38.488 162 GLN B CA 1
ATOM 3124 C C . GLN B 1 107 ? 2.756 -5.255 29.405 1.000 38.394 162 GLN B C 1
ATOM 3125 O O . GLN B 1 107 ? 2.282 -4.694 30.398 1.000 37.514 162 GLN B O 1
ATOM 3131 N N . PHE B 1 108 ? 2.377 -4.979 28.150 1.000 38.644 163 PHE B N 1
ATOM 3132 C CA . PHE B 1 108 ? 1.276 -4.082 27.846 1.000 39.008 163 PHE B CA 1
ATOM 3133 C C . PHE B 1 108 ? -0.044 -4.836 28.009 1.000 39.078 163 PHE B C 1
ATOM 3134 O O . PHE B 1 108 ? -0.212 -5.909 27.440 1.000 39.305 163 PHE B O 1
ATOM 3142 N N . ILE B 1 109 ? -0.996 -4.258 28.748 1.000 37.645 164 ILE B N 1
ATOM 3143 C CA . ILE B 1 109 ? -2.364 -4.746 28.704 1.000 39.535 164 ILE B CA 1
ATOM 3144 C C . ILE B 1 109 ? -2.991 -4.294 27.379 1.000 41.366 164 ILE B C 1
ATOM 3145 O O . ILE B 1 109 ? -2.467 -3.401 26.698 1.000 38.830 164 ILE B O 1
ATOM 3150 N N . PRO B 1 110 ? -4.103 -4.928 26.939 1.000 42.327 165 PRO B N 1
ATOM 3151 C CA . PRO B 1 110 ? -4.697 -4.616 25.642 1.000 43.453 165 PRO B CA 1
ATOM 3152 C C . PRO B 1 110 ? -4.991 -3.133 25.417 1.000 42.894 165 PRO B C 1
ATOM 3153 O O . PRO B 1 110 ? -4.668 -2.598 24.359 1.000 42.196 165 PRO B O 1
ATOM 3157 N N . ALA B 1 111 ? -5.590 -2.470 26.412 1.000 43.169 166 ALA B N 1
ATOM 3158 C CA . ALA B 1 111 ? -6.037 -1.092 26.253 1.000 44.865 166 ALA B CA 1
ATOM 3159 C C . ALA B 1 111 ? -4.844 -0.152 26.054 1.000 45.980 166 ALA B C 1
ATOM 3160 O O . ALA B 1 111 ? -4.870 0.745 25.209 1.000 47.282 166 ALA B O 1
ATOM 3162 N N . THR B 1 112 ? -3.788 -0.359 26.844 1.000 46.236 167 THR B N 1
ATOM 3163 C CA . THR B 1 112 ? -2.596 0.460 26.725 1.000 45.749 167 THR B CA 1
ATOM 3164 C C . THR B 1 112 ? -1.916 0.167 25.387 1.000 45.646 167 THR B C 1
ATOM 3165 O O . THR B 1 112 ? -1.444 1.084 24.712 1.000 44.795 167 THR B O 1
ATOM 3169 N N . GLY B 1 113 ? -1.886 -1.113 24.997 1.000 45.304 168 GLY B N 1
ATOM 3170 C CA . GLY B 1 113 ? -1.415 -1.498 23.674 1.000 45.040 168 GLY B CA 1
ATOM 3171 C C . GLY B 1 113 ? -2.143 -0.755 22.548 1.000 46.597 168 GLY B C 1
ATOM 3172 O O . GLY B 1 113 ? -1.514 -0.258 21.612 1.000 48.547 168 GLY B O 1
ATOM 3173 N N . GLN B 1 114 ? -3.475 -0.683 22.648 1.000 46.680 169 GLN B N 1
ATOM 3174 C CA . GLN B 1 114 ? -4.292 -0.010 21.649 1.000 48.136 169 GLN B CA 1
ATOM 3175 C C . GLN B 1 114 ? -3.965 1.485 21.602 1.000 45.197 169 GLN B C 1
ATOM 3176 O O . GLN B 1 114 ? -3.935 2.059 20.516 1.000 40.667 169 GLN B O 1
ATOM 3182 N N . HIS B 1 115 ? -3.705 2.110 22.764 1.000 43.686 170 HIS B N 1
ATOM 3183 C CA . HIS B 1 115 ? -3.302 3.513 22.811 1.000 43.209 170 HIS B CA 1
ATOM 3184 C C . HIS B 1 115 ? -2.120 3.756 21.873 1.000 41.131 170 HIS B C 1
ATOM 3185 O O . HIS B 1 115 ? -2.088 4.757 21.158 1.000 38.839 170 HIS B O 1
ATOM 3192 N N . PHE B 1 116 ? -1.164 2.818 21.868 1.000 40.500 171 PHE B N 1
ATOM 3193 C CA . PHE B 1 116 ? 0.048 2.941 21.074 1.000 41.390 171 PHE B CA 1
ATOM 3194 C C . PHE B 1 116 ? -0.129 2.289 19.699 1.000 41.615 171 PHE B C 1
ATOM 3195 O O . PHE B 1 116 ? 0.849 2.080 18.982 1.000 39.998 171 PHE B O 1
ATOM 3203 N N . ASN B 1 117 ? -1.381 1.983 19.318 1.000 41.986 172 ASN B N 1
ATOM 3204 C CA . ASN B 1 117 ? -1.710 1.442 18.006 1.000 43.123 172 ASN B CA 1
ATOM 3205 C C . ASN B 1 117 ? -0.968 0.130 17.773 1.000 43.560 172 ASN B C 1
ATOM 3206 O O . ASN B 1 117 ? -0.596 -0.184 16.642 1.000 43.115 172 ASN B O 1
ATOM 3211 N N . LEU B 1 118 ? -0.748 -0.634 18.848 1.000 45.413 173 LEU B N 1
ATOM 3212 C CA . LEU B 1 118 ? -0.247 -1.990 18.719 1.000 47.265 173 LEU B CA 1
ATOM 3213 C C . LEU B 1 118 ? -1.461 -2.893 18.505 1.000 51.789 173 LEU B C 1
ATOM 3214 O O . LEU B 1 118 ? -2.178 -3.212 19.447 1.000 48.918 173 LEU B O 1
ATOM 3219 N N . ARG B 1 119 ? -1.717 -3.238 17.237 1.000 59.729 174 ARG B N 1
ATOM 3220 C CA . ARG B 1 119 ? -2.954 -3.894 16.847 1.000 65.398 174 ARG B CA 1
ATOM 3221 C C . ARG B 1 119 ? -2.913 -5.340 17.326 1.000 63.784 174 ARG B C 1
ATOM 3222 O O . ARG B 1 119 ? -1.851 -5.961 17.362 1.000 59.567 174 ARG B O 1
ATOM 3230 N N . GLN B 1 120 ? -4.090 -5.850 17.708 1.000 66.524 175 GLN B N 1
ATOM 3231 C CA . GLN B 1 120 ? -4.216 -7.190 18.259 1.000 68.265 175 GLN B CA 1
ATOM 3232 C C . GLN B 1 120 ? -5.272 -7.959 17.471 1.000 71.992 175 GLN B C 1
ATOM 3233 O O . GLN B 1 120 ? -6.465 -7.808 17.723 1.000 70.948 175 GLN B O 1
ATOM 3239 N N . THR B 1 121 ? -4.813 -8.749 16.493 1.000 76.215 176 THR B N 1
ATOM 3240 C CA . THR B 1 121 ? -5.689 -9.558 15.660 1.000 79.259 176 THR B CA 1
ATOM 3241 C C . THR B 1 121 ? -5.467 -11.024 16.016 1.000 81.540 176 THR B C 1
ATOM 3242 O O . THR B 1 121 ? -4.734 -11.338 16.953 1.000 78.065 176 THR B O 1
ATOM 3246 N N . ASN B 1 122 ? -6.077 -11.928 15.245 1.000 85.553 177 ASN B N 1
ATOM 3247 C CA . ASN B 1 122 ? -5.823 -13.348 15.435 1.000 87.481 177 ASN B CA 1
ATOM 3248 C C . ASN B 1 122 ? -4.440 -13.710 14.885 1.000 85.398 177 ASN B C 1
ATOM 3249 O O . ASN B 1 122 ? -3.860 -14.711 15.300 1.000 88.178 177 ASN B O 1
ATOM 3254 N N . PHE B 1 123 ? -3.899 -12.885 13.975 1.000 81.667 178 PHE B N 1
ATOM 3255 C CA . PHE B 1 123 ? -2.631 -13.161 13.308 1.000 79.209 178 PHE B CA 1
ATOM 3256 C C . PHE B 1 123 ? -1.467 -12.361 13.900 1.000 72.100 178 PHE B C 1
ATOM 3257 O O . PHE B 1 123 ? -0.317 -12.768 13.753 1.000 69.498 178 PHE B O 1
ATOM 3265 N N . TYR B 1 124 ? -1.749 -11.206 14.519 1.000 66.637 179 TYR B N 1
ATOM 3266 C CA . TYR B 1 124 ? -0.690 -10.295 14.927 1.000 62.703 179 TYR B CA 1
ATOM 3267 C C . TYR B 1 124 ? -1.017 -9.644 16.271 1.000 58.985 179 TYR B C 1
ATOM 3268 O O . TYR B 1 124 ? -2.132 -9.181 16.473 1.000 58.682 179 TYR B O 1
ATOM 3277 N N . ASP B 1 125 ? -0.033 -9.599 17.179 1.000 56.941 180 ASP B N 1
ATOM 3278 C CA . ASP B 1 125 ? -0.147 -8.843 18.422 1.000 54.791 180 ASP B CA 1
ATOM 3279 C C . ASP B 1 125 ? 1.089 -7.953 18.562 1.000 49.845 180 ASP B C 1
ATOM 3280 O O . ASP B 1 125 ? 2.196 -8.424 18.861 1.000 48.418 180 ASP B O 1
ATOM 3285 N N . GLY B 1 126 ? 0.870 -6.652 18.349 1.000 48.995 181 GLY B N 1
ATOM 3286 C CA . GLY B 1 126 ? 1.945 -5.674 18.354 1.000 47.631 181 GLY B CA 1
ATOM 3287 C C . GLY B 1 126 ? 2.613 -5.530 19.718 1.000 45.685 181 GLY B C 1
ATOM 3288 O O . GLY B 1 126 ? 3.728 -5.026 19.809 1.000 43.546 181 GLY B O 1
ATOM 3289 N N . ARG B 1 127 ? 1.921 -5.960 20.779 1.000 44.923 182 ARG B N 1
ATOM 3290 C CA . ARG B 1 127 ? 2.494 -5.905 22.114 1.000 44.740 182 ARG B CA 1
ATOM 3291 C C . ARG B 1 127 ? 3.699 -6.839 22.216 1.000 45.664 182 ARG B C 1
ATOM 3292 O O . ARG B 1 127 ? 4.619 -6.572 22.986 1.000 45.124 182 ARG B O 1
ATOM 3300 N N . ARG B 1 128 ? 3.680 -7.935 21.443 1.000 46.846 183 ARG B N 1
ATOM 3301 C CA . ARG B 1 128 ? 4.765 -8.898 21.472 1.000 49.646 183 ARG B CA 1
ATOM 3302 C C . ARG B 1 128 ? 5.907 -8.444 20.561 1.000 49.106 183 ARG B C 1
ATOM 3303 O O . ARG B 1 128 ? 7.060 -8.803 20.799 1.000 50.022 183 ARG B O 1
ATOM 3311 N N . ASP B 1 129 ? 5.579 -7.682 19.513 1.000 47.859 184 ASP B N 1
ATOM 3312 C CA . ASP B 1 129 ? 6.560 -7.151 18.573 1.000 46.560 184 ASP B CA 1
ATOM 3313 C C . ASP B 1 129 ? 7.682 -6.441 19.332 1.000 43.797 184 ASP B C 1
ATOM 3314 O O . ASP B 1 129 ? 7.427 -5.494 20.070 1.000 42.087 184 ASP B O 1
ATOM 3319 N N . ILE B 1 130 ? 8.931 -6.877 19.116 1.000 42.813 185 ILE B N 1
ATOM 3320 C CA . ILE B 1 130 ? 10.054 -6.394 19.906 1.000 41.288 185 ILE B CA 1
ATOM 3321 C C . ILE B 1 130 ? 10.265 -4.893 19.686 1.000 41.120 185 ILE B C 1
ATOM 3322 O O . ILE B 1 130 ? 10.412 -4.149 20.652 1.000 40.876 185 ILE B O 1
ATOM 3327 N N . THR B 1 131 ? 10.310 -4.439 18.426 1.000 40.740 186 THR B N 1
ATOM 3328 C CA . THR B 1 131 ? 10.661 -3.052 18.140 1.000 40.228 186 THR B CA 1
ATOM 3329 C C . THR B 1 131 ? 9.495 -2.118 18.468 1.000 39.543 186 THR B C 1
ATOM 3330 O O . THR B 1 131 ? 9.701 -1.060 19.057 1.000 38.941 186 THR B O 1
ATOM 3334 N N . ALA B 1 132 ? 8.273 -2.502 18.078 1.000 38.772 187 ALA B N 1
ATOM 3335 C CA . ALA B 1 132 ? 7.103 -1.668 18.303 1.000 38.679 187 ALA B CA 1
ATOM 3336 C C . ALA B 1 132 ? 6.807 -1.535 19.799 1.000 37.985 187 ALA B C 1
ATOM 3337 O O . ALA B 1 132 ? 6.507 -0.438 20.265 1.000 36.180 187 ALA B O 1
ATOM 3339 N N . SER B 1 133 ? 6.876 -2.643 20.550 1.000 38.151 188 SER B N 1
ATOM 3340 C CA . SER B 1 133 ? 6.582 -2.598 21.976 1.000 36.321 188 SER B CA 1
ATOM 3341 C C . SER B 1 133 ? 7.674 -1.832 22.725 1.000 34.673 188 SER B C 1
ATOM 3342 O O . SER B 1 133 ? 7.374 -1.093 23.650 1.000 34.354 188 SER B O 1
ATOM 3345 N N . THR B 1 134 ? 8.939 -1.984 22.322 1.000 36.031 189 THR B N 1
ATOM 3346 C CA . THR B 1 134 ? 10.039 -1.292 22.986 1.000 34.908 189 THR B CA 1
ATOM 3347 C C . THR B 1 134 ? 9.909 0.221 22.812 1.000 34.786 189 THR B C 1
ATOM 3348 O O . THR B 1 134 ? 10.024 0.970 23.781 1.000 32.325 189 THR B O 1
ATOM 3352 N N . ASN B 1 135 ? 9.650 0.677 21.583 1.000 34.484 190 ASN B N 1
ATOM 3353 C CA . ASN B 1 135 ? 9.560 2.109 21.339 1.000 35.543 190 ASN B CA 1
ATOM 3354 C C . ASN B 1 135 ? 8.340 2.674 22.062 1.000 33.216 190 ASN B C 1
ATOM 3355 O O . ASN B 1 135 ? 8.405 3.772 22.604 1.000 31.120 190 ASN B O 1
ATOM 3360 N N . ALA B 1 136 ? 7.252 1.896 22.122 1.000 32.500 191 ALA B N 1
ATOM 3361 C CA . ALA B 1 136 ? 6.038 2.323 22.794 1.000 32.441 191 ALA B CA 1
ATOM 3362 C C . ALA B 1 136 ? 6.268 2.417 24.303 1.000 31.360 191 ALA B C 1
ATOM 3363 O O . ALA B 1 136 ? 5.821 3.366 24.937 1.000 29.945 191 ALA B O 1
ATOM 3365 N N . ALA B 1 137 ? 6.947 1.420 24.879 1.000 31.017 192 ALA B N 1
ATOM 3366 C CA . ALA B 1 137 ? 7.216 1.392 26.309 1.000 31.273 192 ALA B CA 1
ATOM 3367 C C . ALA B 1 137 ? 8.090 2.576 26.721 1.000 30.145 192 ALA B C 1
ATOM 3368 O O . ALA B 1 137 ? 7.815 3.208 27.731 1.000 29.986 192 ALA B O 1
ATOM 3370 N N . LEU B 1 138 ? 9.144 2.885 25.953 1.000 30.075 193 LEU B N 1
ATOM 3371 C CA . LEU B 1 138 ? 10.015 3.999 26.310 1.000 30.624 193 LEU B CA 1
ATOM 3372 C C . LEU B 1 138 ? 9.253 5.320 26.213 1.000 29.456 193 LEU B C 1
ATOM 3373 O O . LEU B 1 138 ? 9.426 6.193 27.059 1.000 29.077 193 LEU B O 1
ATOM 3378 N N . THR B 1 139 ? 8.409 5.472 25.187 1.000 28.770 194 THR B N 1
ATOM 3379 C CA . THR B 1 139 ? 7.585 6.665 25.073 1.000 28.382 194 THR B CA 1
ATOM 3380 C C . THR B 1 139 ? 6.629 6.792 26.262 1.000 27.895 194 THR B C 1
ATOM 3381 O O . THR B 1 139 ? 6.451 7.881 26.809 1.000 26.931 194 THR B O 1
ATOM 3385 N N . TYR B 1 140 ? 5.998 5.680 26.650 1.000 27.537 195 TYR B N 1
ATOM 3386 C CA . TYR B 1 140 ? 5.048 5.673 27.752 1.000 28.209 195 TYR B CA 1
ATOM 3387 C C . TYR B 1 140 ? 5.753 6.077 29.045 1.000 26.195 195 TYR B C 1
ATOM 3388 O O . TYR B 1 140 ? 5.270 6.920 29.795 1.000 26.052 195 TYR B O 1
ATOM 3397 N N . LEU B 1 141 ? 6.907 5.457 29.301 1.000 27.694 196 LEU B N 1
ATOM 3398 C CA . LEU B 1 141 ? 7.712 5.750 30.475 1.000 27.725 196 LEU B CA 1
ATOM 3399 C C . LEU B 1 141 ? 8.136 7.217 30.484 1.000 28.296 196 LEU B C 1
ATOM 3400 O O . LEU B 1 141 ? 8.007 7.883 31.512 1.000 28.320 196 LEU B O 1
ATOM 3405 N N . GLU B 1 142 ? 8.613 7.729 29.341 1.000 27.919 197 GLU B N 1
ATOM 3406 C CA . GLU B 1 142 ? 9.000 9.132 29.271 1.000 29.259 197 GLU B CA 1
ATOM 3407 C C . GLU B 1 142 ? 7.807 10.032 29.584 1.000 28.859 197 GLU B C 1
ATOM 3408 O O . GLU B 1 142 ? 7.936 10.983 30.346 1.000 28.310 197 GLU B O 1
ATOM 3414 N N . ARG B 1 143 ? 6.641 9.726 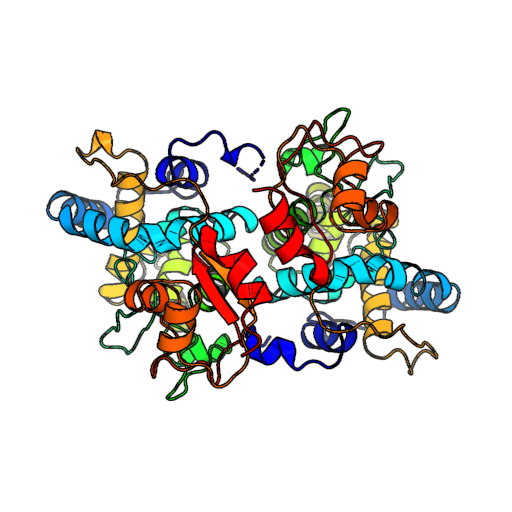29.005 1.000 31.517 198 ARG B N 1
ATOM 3415 C CA . ARG B 1 143 ? 5.461 10.543 29.218 1.000 32.936 198 ARG B CA 1
ATOM 3416 C C . ARG B 1 143 ? 5.046 10.511 30.691 1.000 31.855 198 ARG B C 1
ATOM 3417 O O . ARG B 1 143 ? 4.654 11.539 31.240 1.000 27.885 198 ARG B O 1
ATOM 3425 N N . LEU B 1 144 ? 5.133 9.341 31.336 1.000 29.787 199 LEU B N 1
ATOM 3426 C CA . LEU B 1 144 ? 4.748 9.230 32.736 1.000 29.890 199 LEU B CA 1
ATOM 3427 C C . LEU B 1 144 ? 5.704 10.042 33.607 1.000 29.438 199 LEU B C 1
ATOM 3428 O O . LEU B 1 144 ? 5.282 10.764 34.501 1.000 31.744 199 LEU B O 1
ATOM 3433 N N . HIS B 1 145 ? 6.998 9.938 33.302 1.000 30.278 200 HIS B N 1
ATOM 3434 C CA . HIS B 1 145 ? 8.027 10.692 33.996 1.000 30.964 200 HIS B CA 1
ATOM 3435 C C . HIS B 1 145 ? 7.751 12.198 33.910 1.000 30.917 200 HIS B C 1
ATOM 3436 O O . HIS B 1 145 ? 7.875 12.907 34.914 1.000 30.337 200 HIS B O 1
ATOM 3443 N N . ASP B 1 146 ? 7.367 12.672 32.715 1.000 29.364 201 ASP B N 1
ATOM 3444 C CA . ASP B 1 146 ? 7.092 14.087 32.498 1.000 30.638 201 ASP B CA 1
ATOM 3445 C C . ASP B 1 146 ? 5.818 14.493 33.235 1.000 32.084 201 ASP B C 1
ATOM 3446 O O . ASP B 1 146 ? 5.712 15.608 33.737 1.000 32.587 201 ASP B O 1
ATOM 3451 N N . MET B 1 147 ? 4.848 13.579 33.309 1.000 33.390 202 MET B N 1
ATOM 3452 C CA . MET B 1 147 ? 3.587 13.846 33.980 1.000 37.201 202 MET B CA 1
ATOM 3453 C C . MET B 1 147 ? 3.794 13.999 35.490 1.000 34.925 202 MET B C 1
ATOM 3454 O O . MET B 1 147 ? 3.062 14.746 36.133 1.000 33.998 202 MET B O 1
ATOM 3459 N N . PHE B 1 148 ? 4.792 13.312 36.060 1.000 33.768 203 PHE B N 1
ATOM 3460 C CA . PHE B 1 148 ? 5.053 13.403 37.493 1.000 35.439 203 PHE B CA 1
ATOM 3461 C C . PHE B 1 148 ? 6.312 14.217 37.777 1.000 37.455 203 PHE B C 1
ATOM 3462 O O . PHE B 1 148 ? 7.096 13.849 38.643 1.000 37.371 203 PHE B O 1
ATOM 3470 N N . ASN B 1 149 ? 6.504 15.307 37.022 1.000 40.498 204 ASN B N 1
ATOM 3471 C CA . ASN B 1 149 ? 7.524 16.304 37.309 1.000 43.646 204 ASN B CA 1
ATOM 3472 C C . ASN B 1 149 ? 8.910 15.661 37.387 1.000 40.301 204 ASN B C 1
ATOM 3473 O O . ASN B 1 149 ? 9.708 16.014 38.255 1.000 43.038 204 ASN B O 1
ATOM 3478 N N . GLY B 1 150 ? 9.193 14.710 36.486 1.000 36.354 205 GLY B N 1
ATOM 3479 C CA . GLY B 1 150 ? 10.539 14.179 36.320 1.000 34.611 205 GLY B CA 1
ATOM 3480 C C . GLY B 1 150 ? 10.904 13.089 37.327 1.000 37.032 205 GLY B C 1
ATOM 3481 O O . GLY B 1 150 ? 12.068 12.706 37.426 1.000 38.114 205 GLY B O 1
ATOM 3482 N N . ASP B 1 151 ? 9.907 12.542 38.035 1.000 35.874 206 ASP B N 1
ATOM 3483 C CA . ASP B 1 151 ? 10.156 11.581 39.099 1.000 34.941 206 ASP B CA 1
ATOM 3484 C C . ASP B 1 151 ? 9.973 10.173 38.542 1.000 32.618 206 ASP B C 1
ATOM 3485 O O . ASP B 1 151 ? 8.844 9.749 38.278 1.000 31.671 206 ASP B O 1
ATOM 3490 N N . TRP B 1 152 ? 11.087 9.445 38.391 1.000 32.789 207 TRP B N 1
ATOM 3491 C CA . TRP B 1 152 ? 11.068 8.114 37.802 1.000 33.440 207 TRP B CA 1
ATOM 3492 C C . TRP B 1 152 ? 10.359 7.102 38.695 1.000 33.759 207 TRP B C 1
ATOM 3493 O O . TRP B 1 152 ? 9.871 6.104 38.184 1.000 34.854 207 TRP B O 1
ATOM 3504 N N . MET B 1 153 ? 10.332 7.337 40.012 1.000 35.999 208 MET B N 1
ATOM 3505 C CA . MET B 1 153 ? 9.700 6.403 40.935 1.000 38.868 208 MET B CA 1
ATOM 3506 C C . MET B 1 153 ? 8.194 6.385 40.675 1.000 35.946 208 MET B C 1
ATOM 3507 O O . MET B 1 153 ? 7.584 5.320 40.559 1.000 35.094 208 MET B O 1
ATOM 3512 N N . LEU B 1 154 ? 7.608 7.588 40.601 1.000 34.836 209 LEU B N 1
ATOM 3513 C CA . LEU B 1 154 ? 6.189 7.736 40.337 1.000 33.090 209 LEU B CA 1
ATOM 3514 C C . LEU B 1 154 ? 5.876 7.237 38.929 1.000 31.941 209 LEU B C 1
ATOM 3515 O O . LEU B 1 154 ? 4.835 6.621 38.725 1.000 32.636 209 LEU B O 1
ATOM 3520 N N . ALA B 1 155 ? 6.793 7.473 37.977 1.000 30.707 210 ALA B N 1
ATOM 3521 C CA . ALA B 1 155 ? 6.595 7.038 36.602 1.000 30.162 210 ALA B CA 1
ATOM 3522 C C . ALA B 1 155 ? 6.491 5.515 36.546 1.000 30.179 210 ALA B C 1
ATOM 3523 O O . ALA B 1 155 ? 5.587 4.975 35.906 1.000 29.750 210 ALA B O 1
ATOM 3525 N N . LEU B 1 156 ? 7.421 4.834 37.227 1.000 29.655 211 LEU B N 1
ATOM 3526 C CA . LEU B 1 156 ? 7.418 3.383 37.299 1.000 31.400 211 LEU B CA 1
ATOM 3527 C C . LEU B 1 156 ? 6.136 2.876 37.957 1.000 30.641 211 LEU B C 1
ATOM 3528 O O . LEU B 1 156 ? 5.525 1.927 37.467 1.000 31.695 211 LEU B O 1
ATOM 3533 N N . ALA B 1 157 ? 5.730 3.508 39.065 1.000 30.020 212 ALA B N 1
ATOM 3534 C CA . ALA B 1 157 ? 4.504 3.114 39.742 1.000 32.101 212 ALA B CA 1
ATOM 3535 C C . ALA B 1 157 ? 3.314 3.237 38.791 1.000 31.640 212 ALA B C 1
ATOM 3536 O O . ALA B 1 157 ? 2.466 2.349 38.751 1.000 31.061 212 ALA B O 1
ATOM 3538 N N . ALA B 1 158 ? 3.261 4.336 38.021 1.000 30.049 213 ALA B N 1
ATOM 3539 C CA . ALA B 1 158 ? 2.161 4.566 37.093 1.000 30.131 213 ALA B CA 1
ATOM 3540 C C . ALA B 1 158 ? 2.215 3.574 35.932 1.000 29.775 213 ALA B C 1
ATOM 3541 O O . ALA B 1 158 ? 1.176 3.163 35.432 1.000 32.285 213 ALA B O 1
ATOM 3543 N N . TYR B 1 159 ? 3.419 3.174 35.515 1.000 30.196 214 TYR B N 1
ATOM 3544 C CA . TYR B 1 159 ? 3.552 2.162 34.478 1.000 31.013 214 TYR B CA 1
ATOM 3545 C C . TYR B 1 159 ? 2.840 0.878 34.916 1.000 32.190 214 TYR B C 1
ATOM 3546 O O . TYR B 1 159 ? 2.172 0.238 34.107 1.000 30.603 214 TYR B O 1
ATOM 3555 N N . ASN B 1 160 ? 2.971 0.534 36.205 1.000 33.776 215 ASN B N 1
ATOM 3556 C CA . ASN B 1 160 ? 2.447 -0.721 36.730 1.000 34.035 215 ASN B CA 1
ATOM 3557 C C . ASN B 1 160 ? 0.965 -0.579 37.081 1.000 35.432 215 ASN B C 1
ATOM 3558 O O . ASN B 1 160 ? 0.175 -1.477 36.789 1.000 35.652 215 ASN B O 1
ATOM 3563 N N . ALA B 1 161 ? 0.589 0.547 37.706 1.000 35.786 216 ALA B N 1
ATOM 3564 C CA . ALA B 1 161 ? -0.723 0.686 38.320 1.000 36.981 216 ALA B CA 1
ATOM 3565 C C . ALA B 1 161 ? -1.647 1.615 37.527 1.000 38.603 216 ALA B C 1
ATOM 3566 O O . ALA B 1 161 ? -2.856 1.591 37.751 1.000 38.916 216 ALA B O 1
ATOM 3568 N N . GLY B 1 162 ? -1.096 2.430 36.619 1.000 37.415 217 GLY B N 1
ATOM 3569 C CA . GLY B 1 162 ? -1.874 3.393 35.853 1.000 37.892 217 GLY B CA 1
ATOM 3570 C C . GLY B 1 162 ? -1.727 4.804 36.411 1.000 38.556 217 GLY B C 1
ATOM 3571 O O . GLY B 1 162 ? -1.627 4.966 37.619 1.000 36.546 217 GLY B O 1
ATOM 3572 N N . GLU B 1 163 ? -1.710 5.811 35.524 1.000 40.374 218 GLU B N 1
ATOM 3573 C CA . GLU B 1 163 ? -1.439 7.192 35.907 1.000 42.505 218 GLU B CA 1
ATOM 3574 C C . GLU B 1 163 ? -2.549 7.718 36.817 1.000 41.080 218 GLU B C 1
ATOM 3575 O O . GLU B 1 163 ? -2.286 8.499 37.736 1.000 38.344 218 GLU B O 1
ATOM 3581 N N . GLY B 1 164 ? -3.785 7.265 36.557 1.000 42.571 219 GLY B N 1
ATOM 3582 C CA . GLY B 1 164 ? -4.945 7.670 37.334 1.000 42.635 219 GLY B CA 1
ATOM 3583 C C . GLY B 1 164 ? -4.834 7.190 38.778 1.000 42.337 219 GLY B C 1
ATOM 3584 O O . GLY B 1 164 ? -5.052 7.960 39.710 1.000 42.301 219 GLY B O 1
ATOM 3585 N N . THR B 1 165 ? -4.469 5.917 38.953 1.000 41.306 220 THR B N 1
ATOM 3586 C CA . THR B 1 165 ? -4.305 5.346 40.279 1.000 41.590 220 THR B CA 1
ATOM 3587 C C . THR B 1 165 ? -3.277 6.153 41.072 1.000 38.478 220 THR B C 1
ATOM 3588 O O . THR B 1 165 ? -3.511 6.486 42.227 1.000 38.205 220 THR B O 1
ATOM 3592 N N . VAL B 1 166 ? -2.142 6.483 40.453 1.000 36.861 221 VAL B N 1
ATOM 3593 C CA . VAL B 1 166 ? -1.074 7.148 41.180 1.000 36.976 221 VAL B CA 1
ATOM 3594 C C . VAL B 1 166 ? -1.505 8.576 41.513 1.000 38.746 221 VAL B C 1
ATOM 3595 O O . VAL B 1 166 ? -1.288 9.035 42.634 1.000 38.420 221 VAL B O 1
ATOM 3599 N N . SER B 1 167 ? -2.118 9.262 40.537 1.000 40.134 222 SER B N 1
ATOM 3600 C CA . SER B 1 167 ? -2.587 10.624 40.732 1.000 42.696 222 SER B CA 1
ATOM 3601 C C . SER B 1 167 ? -3.598 10.692 41.873 1.000 42.443 222 SER B C 1
ATOM 3602 O O . SER B 1 167 ? -3.509 11.574 42.726 1.000 43.842 222 SER B O 1
ATOM 3605 N N . ARG B 1 168 ? -4.563 9.769 41.875 1.000 42.493 223 ARG B N 1
ATOM 3606 C CA . ARG B 1 168 ? -5.584 9.747 42.910 1.000 43.938 223 ARG B CA 1
ATOM 3607 C C . ARG B 1 168 ? -4.951 9.474 44.274 1.000 42.981 223 ARG B C 1
ATOM 3608 O O . ARG B 1 168 ? -5.403 10.027 45.273 1.000 42.084 223 ARG B O 1
ATOM 3616 N N . ALA B 1 169 ? -3.901 8.636 44.316 1.000 40.824 224 ALA B N 1
ATOM 3617 C CA . ALA B 1 169 ? -3.217 8.328 45.566 1.000 39.284 224 ALA B CA 1
ATOM 3618 C C . ALA B 1 169 ? -2.487 9.566 46.083 1.000 40.025 224 ALA B C 1
ATOM 3619 O O . ALA B 1 169 ? -2.451 9.806 47.291 1.000 39.491 224 ALA B O 1
ATOM 3621 N N . ILE B 1 170 ? -1.918 10.355 45.163 1.000 39.724 225 ILE B N 1
ATOM 3622 C CA . ILE B 1 170 ? -1.256 11.603 45.516 1.000 41.946 225 ILE B CA 1
ATOM 3623 C C . ILE B 1 170 ? -2.286 12.565 46.113 1.000 43.645 225 ILE B C 1
ATOM 3624 O O . ILE B 1 170 ? -2.061 13.134 47.181 1.000 42.656 225 ILE B O 1
ATOM 3629 N N . GLU B 1 171 ? -3.416 12.733 45.418 1.000 48.754 226 GLU B N 1
ATOM 3630 C CA . GLU B 1 171 ? -4.459 13.654 45.844 1.000 54.074 226 GLU B CA 1
ATOM 3631 C C . GLU B 1 171 ? -4.974 13.243 47.221 1.000 54.036 226 GLU B C 1
ATOM 3632 O O . GLU B 1 171 ? -5.213 14.086 48.078 1.000 53.736 226 GLU B O 1
ATOM 3638 N N . ARG B 1 172 ? -5.122 11.934 47.424 1.000 53.187 227 ARG B N 1
ATOM 3639 C CA . ARG B 1 172 ? -5.643 11.389 48.666 1.000 52.808 227 ARG B CA 1
ATOM 3640 C C . ARG B 1 172 ? -4.689 11.691 49.824 1.000 50.571 227 ARG B C 1
ATOM 3641 O O . ARG B 1 172 ? -5.144 12.051 50.906 1.000 51.726 227 ARG B O 1
ATOM 3649 N N . ASN B 1 173 ? -3.373 11.564 49.609 1.000 47.040 228 ASN B N 1
ATOM 3650 C CA . ASN B 1 173 ? -2.417 11.865 50.665 1.000 46.383 228 ASN B CA 1
ATOM 3651 C C . ASN B 1 173 ? -2.395 13.366 50.955 1.000 48.934 228 ASN B C 1
ATOM 3652 O O . ASN B 1 173 ? -2.274 13.759 52.113 1.000 46.501 228 ASN B O 1
ATOM 3657 N N . GLU B 1 174 ? -2.508 14.192 49.904 1.000 52.935 229 GLU B N 1
ATOM 3658 C CA . GLU B 1 174 ? -2.532 15.642 50.052 1.000 56.523 229 GLU B CA 1
ATOM 3659 C C . GLU B 1 174 ? -3.647 16.075 51.004 1.000 56.340 229 GLU B C 1
ATOM 3660 O O . GLU B 1 174 ? -3.417 16.909 51.872 1.000 58.938 229 GLU B O 1
ATOM 3666 N N . LYS B 1 175 ? -4.845 15.504 50.838 1.000 57.069 230 LYS B N 1
ATOM 3667 C CA . LYS B 1 175 ? -6.006 15.839 51.653 1.000 60.249 230 LYS B CA 1
ATOM 3668 C C . LYS B 1 175 ? -5.753 15.492 53.122 1.000 59.448 230 LYS B C 1
ATOM 3669 O O . LYS B 1 175 ? -6.240 16.181 54.013 1.000 57.992 230 LYS B O 1
ATOM 3675 N N . LEU B 1 176 ? -5.004 14.406 53.358 1.000 56.602 231 LEU B N 1
ATOM 3676 C CA . LEU B 1 176 ? -4.691 13.933 54.698 1.000 55.925 231 LEU B CA 1
ATOM 3677 C C . LEU B 1 176 ? -3.469 14.657 55.262 1.000 56.513 231 LEU B C 1
ATOM 3678 O O . LEU B 1 176 ? -3.120 14.464 56.425 1.000 58.686 231 LEU B O 1
ATOM 3683 N N . GLY B 1 177 ? -2.817 15.487 54.439 1.000 56.715 232 GLY B N 1
ATOM 3684 C CA . GLY B 1 177 ? -1.628 16.210 54.861 1.000 57.262 232 GLY B CA 1
ATOM 3685 C C . GLY B 1 177 ? -0.406 15.301 54.975 1.000 55.395 232 GLY B C 1
ATOM 3686 O O . GLY B 1 177 ? 0.490 15.581 55.764 1.000 57.999 232 GLY B O 1
ATOM 3687 N N . LEU B 1 178 ? -0.381 14.223 54.178 1.000 53.998 233 LEU B N 1
ATOM 3688 C CA . LEU B 1 178 ? 0.736 13.290 54.145 1.000 51.727 233 LEU B CA 1
ATOM 3689 C C . LEU B 1 178 ? 1.624 13.606 52.941 1.000 52.458 233 LEU B C 1
ATOM 3690 O O . LEU B 1 178 ? 1.142 14.127 51.940 1.000 51.330 233 LEU B O 1
ATOM 3695 N N . PRO B 1 179 ? 2.933 13.265 52.984 1.000 53.278 234 PRO B N 1
ATOM 3696 C CA . PRO B 1 179 ? 3.811 13.377 51.817 1.000 51.748 234 PRO B CA 1
ATOM 3697 C C . PRO B 1 179 ? 3.328 12.531 50.642 1.000 50.251 234 PRO B C 1
ATOM 3698 O O . PRO B 1 179 ? 2.637 11.532 50.826 1.000 46.841 234 PRO B O 1
ATOM 3702 N N . THR B 1 180 ? 3.722 12.939 49.431 1.000 48.191 235 THR B N 1
ATOM 3703 C CA . THR B 1 180 ? 3.156 12.396 48.207 1.000 45.774 235 THR B CA 1
ATOM 3704 C C . THR B 1 180 ? 4.227 11.716 47.359 1.000 43.202 235 THR B C 1
ATOM 3705 O O . THR B 1 180 ? 3.977 11.395 46.200 1.000 43.409 235 THR B O 1
ATOM 3709 N N . ASP B 1 181 ? 5.412 11.489 47.936 1.000 42.049 236 ASP B N 1
ATOM 3710 C CA . ASP B 1 181 ? 6.452 10.729 47.261 1.000 42.303 236 ASP B CA 1
ATOM 3711 C C . ASP B 1 181 ? 5.986 9.280 47.142 1.000 40.345 236 ASP B C 1
ATOM 3712 O O . ASP B 1 181 ? 5.132 8.837 47.917 1.000 40.277 236 ASP B O 1
ATOM 3717 N N . TYR B 1 182 ? 6.572 8.551 46.184 1.000 35.450 237 TYR B N 1
ATOM 3718 C CA . TYR B 1 182 ? 6.151 7.198 45.859 1.000 34.025 237 TYR B CA 1
ATOM 3719 C C . TYR B 1 182 ? 6.046 6.320 47.112 1.000 34.896 237 TYR B C 1
ATOM 3720 O O . TYR B 1 182 ? 5.080 5.581 47.263 1.000 32.822 237 TYR B O 1
ATOM 3729 N N . TRP B 1 183 ? 7.057 6.396 47.986 1.000 35.716 238 TRP B N 1
ATOM 3730 C CA . TRP B 1 183 ? 7.221 5.486 49.112 1.000 39.471 238 TRP B CA 1
ATOM 3731 C C . TRP B 1 183 ? 6.077 5.610 50.123 1.000 39.798 238 TRP B C 1
ATOM 3732 O O . TRP B 1 183 ? 5.781 4.644 50.828 1.000 42.167 238 TRP B O 1
ATOM 3743 N N . ASN B 1 184 ? 5.419 6.774 50.163 1.000 40.131 239 ASN B N 1
ATOM 3744 C CA . ASN B 1 184 ? 4.361 7.051 51.122 1.000 42.787 239 ASN B CA 1
ATOM 3745 C C . ASN B 1 184 ? 2.968 6.809 50.538 1.000 41.513 239 ASN B C 1
ATOM 3746 O O . ASN B 1 184 ? 1.983 6.919 51.270 1.000 39.486 239 ASN B O 1
ATOM 3751 N N . LEU B 1 185 ? 2.877 6.473 49.242 1.000 38.205 240 LEU B N 1
ATOM 3752 C CA . LEU B 1 185 ? 1.585 6.273 48.600 1.000 38.540 240 LEU B CA 1
ATOM 3753 C C . LEU B 1 185 ? 1.066 4.875 48.936 1.000 39.222 240 LEU B C 1
ATOM 3754 O O . LEU B 1 185 ? 1.807 3.898 48.843 1.000 40.049 240 LEU B O 1
ATOM 3759 N N . PRO B 1 186 ? -0.219 4.739 49.333 1.000 41.515 241 PRO B N 1
ATOM 3760 C CA . PRO B 1 186 ? -0.799 3.437 49.666 1.000 45.610 241 PRO B CA 1
ATOM 3761 C C . PRO B 1 186 ? -1.298 2.728 48.408 1.000 44.948 241 PRO B C 1
ATOM 3762 O O . PRO B 1 186 ? -2.482 2.773 48.084 1.000 48.665 241 PRO B O 1
ATOM 3766 N N . LEU B 1 187 ? -0.367 2.093 47.696 1.000 44.376 242 LEU B N 1
ATOM 3767 C CA . LEU B 1 187 ? -0.647 1.505 46.398 1.000 42.432 242 LEU B CA 1
ATOM 3768 C C . LEU B 1 187 ? -0.849 0.007 46.575 1.000 41.865 242 LEU B C 1
ATOM 3769 O O . LEU B 1 187 ? -0.443 -0.545 47.596 1.000 40.739 242 LEU B O 1
ATOM 3774 N N . PRO B 1 188 ? -1.491 -0.682 45.603 1.000 42.103 243 PRO B N 1
ATOM 3775 C CA . PRO B 1 188 ? -1.615 -2.139 45.647 1.000 43.604 243 PRO B CA 1
ATOM 3776 C C . PRO B 1 188 ? -0.246 -2.789 45.812 1.000 43.479 243 PRO B C 1
ATOM 3777 O O . PRO B 1 188 ? 0.760 -2.240 45.357 1.000 41.442 243 PRO B O 1
ATOM 3781 N N . GLN B 1 189 ? -0.233 -3.967 46.445 1.000 42.311 244 GLN B N 1
ATOM 3782 C CA . GLN B 1 189 ? 1.003 -4.611 46.854 1.000 43.942 244 GLN B CA 1
ATOM 3783 C C . GLN B 1 189 ? 1.927 -4.837 45.659 1.000 41.679 244 GLN B C 1
ATOM 3784 O O . GLN B 1 189 ? 3.136 -4.711 45.793 1.000 40.395 244 GLN B O 1
ATOM 3790 N N . GLU B 1 190 ? 1.357 -5.192 44.505 1.000 41.572 245 GLU B N 1
ATOM 3791 C CA . GLU B 1 190 ? 2.142 -5.390 43.295 1.000 43.128 245 GLU B CA 1
ATOM 3792 C C . GLU B 1 190 ? 2.941 -4.124 42.970 1.000 38.517 245 GLU B C 1
ATOM 3793 O O . GLU B 1 190 ? 4.104 -4.215 42.597 1.000 37.312 245 GLU B O 1
ATOM 3799 N N . THR B 1 191 ? 2.321 -2.951 43.131 1.000 37.612 246 THR B N 1
ATOM 3800 C CA . THR B 1 191 ? 2.967 -1.690 42.790 1.000 36.490 246 THR B CA 1
ATOM 3801 C C . THR B 1 191 ? 3.943 -1.272 43.888 1.000 36.504 246 THR B C 1
ATOM 3802 O O . THR B 1 191 ? 4.949 -0.619 43.607 1.000 34.141 246 THR B O 1
ATOM 3806 N N . GLN B 1 192 ? 3.640 -1.650 45.137 1.000 38.228 247 GLN B N 1
ATOM 3807 C CA . GLN B 1 192 ? 4.526 -1.416 46.270 1.000 38.587 247 GLN B CA 1
ATOM 3808 C C . GLN B 1 192 ? 5.848 -2.146 46.083 1.000 37.645 247 GLN B C 1
ATOM 3809 O O . GLN B 1 192 ? 6.887 -1.642 46.503 1.000 36.791 247 GLN B O 1
ATOM 3815 N N . ASP B 1 193 ? 5.793 -3.342 45.480 1.000 38.130 248 ASP B N 1
ATOM 3816 C CA . ASP B 1 193 ? 6.974 -4.175 45.303 1.000 39.655 248 ASP B CA 1
ATOM 3817 C C . ASP B 1 193 ? 7.682 -3.827 43.995 1.000 38.057 248 ASP B C 1
ATOM 3818 O O . ASP B 1 193 ? 8.873 -4.075 43.860 1.000 38.305 248 ASP B O 1
ATOM 3823 N N . TYR B 1 194 ? 6.948 -3.256 43.037 1.000 38.520 249 TYR B N 1
ATOM 3824 C CA . TYR B 1 194 ? 7.429 -3.040 41.677 1.000 37.946 249 TYR B CA 1
ATOM 3825 C C . TYR B 1 194 ? 8.693 -2.185 41.663 1.000 34.169 249 TYR B C 1
ATOM 3826 O O . TYR B 1 194 ? 9.711 -2.605 41.128 1.000 33.825 249 TYR B O 1
ATOM 3835 N N . VAL B 1 195 ? 8.621 -0.991 42.261 1.000 34.701 250 VAL B N 1
ATOM 3836 C CA . VAL B 1 195 ? 9.714 -0.032 42.186 1.000 35.957 250 VAL B CA 1
ATOM 3837 C C . VAL B 1 195 ? 10.933 -0.575 42.926 1.000 36.745 250 VAL B C 1
ATOM 3838 O O . VAL B 1 195 ? 12.020 -0.611 42.359 1.000 35.909 250 VAL B O 1
ATOM 3842 N N . PRO B 1 196 ? 10.817 -1.009 44.205 1.000 39.416 251 PRO B N 1
ATOM 3843 C CA . PRO B 1 196 ? 11.956 -1.614 44.902 1.000 39.295 251 PRO B CA 1
ATOM 3844 C C . PRO B 1 196 ? 12.578 -2.820 44.200 1.000 38.140 251 PRO B C 1
ATOM 3845 O O . PRO B 1 196 ? 13.781 -3.011 44.291 1.000 39.976 251 PRO B O 1
ATOM 3849 N N . LYS B 1 197 ? 11.780 -3.630 43.497 1.000 39.254 252 LYS B N 1
ATOM 3850 C CA . LYS B 1 197 ? 12.329 -4.725 42.705 1.000 41.169 252 LYS B CA 1
ATOM 3851 C C . LYS B 1 197 ? 13.302 -4.204 41.651 1.000 38.447 252 LYS B C 1
ATOM 3852 O O . LYS B 1 197 ? 14.372 -4.770 41.468 1.000 37.632 252 LYS B O 1
ATOM 3858 N N . LEU B 1 198 ? 12.929 -3.136 40.936 1.000 38.212 253 LEU B N 1
ATOM 3859 C CA . LEU B 1 198 ? 13.775 -2.626 39.864 1.000 38.072 253 LEU B CA 1
ATOM 3860 C C . LEU B 1 198 ? 15.029 -1.994 40.460 1.000 36.087 253 LEU B C 1
ATOM 3861 O O . LEU B 1 198 ? 16.131 -2.216 39.962 1.000 38.906 253 LEU B O 1
ATOM 3866 N N . LEU B 1 199 ? 14.853 -1.220 41.534 1.000 35.523 254 LEU B N 1
ATOM 3867 C CA . LEU B 1 199 ? 15.979 -0.592 42.201 1.000 37.606 254 LEU B CA 1
ATOM 3868 C C . LEU B 1 199 ? 16.927 -1.674 42.722 1.000 40.825 254 LEU B C 1
ATOM 3869 O O . LEU B 1 199 ? 18.128 -1.591 42.498 1.000 40.481 254 LEU B O 1
ATOM 3874 N N . ALA B 1 200 ? 16.384 -2.696 43.397 1.000 40.693 255 ALA B N 1
ATOM 3875 C CA . ALA B 1 200 ? 17.205 -3.764 43.949 1.000 42.791 255 ALA B CA 1
ATOM 3876 C C . ALA B 1 200 ? 18.007 -4.437 42.837 1.000 42.107 255 ALA B C 1
ATOM 3877 O O . ALA B 1 200 ? 19.219 -4.619 42.961 1.000 44.483 255 ALA B O 1
ATOM 3879 N N . LEU B 1 201 ? 17.331 -4.796 41.740 1.000 41.971 256 LEU B N 1
ATOM 3880 C CA . LEU B 1 201 ? 17.993 -5.487 40.643 1.000 41.790 256 LEU B CA 1
ATOM 3881 C C . LEU B 1 201 ? 19.077 -4.592 40.048 1.000 42.248 256 LEU B C 1
ATOM 3882 O O . LEU B 1 201 ? 20.147 -5.086 39.701 1.000 43.266 256 LEU B O 1
ATOM 3887 N N . SER B 1 202 ? 18.807 -3.279 39.953 1.000 41.340 257 SER B N 1
ATOM 3888 C CA . SER B 1 202 ? 19.766 -2.352 39.371 1.000 41.971 257 SER B CA 1
ATOM 3889 C C . SER B 1 202 ? 21.016 -2.248 40.249 1.000 44.095 257 SER B C 1
ATOM 3890 O O . SER B 1 202 ? 22.117 -2.110 39.724 1.000 44.748 257 SER B O 1
ATOM 3893 N N . GLN B 1 203 ? 20.851 -2.346 41.574 1.000 45.665 258 GLN B N 1
ATOM 3894 C CA . GLN B 1 203 ? 21.980 -2.297 42.494 1.000 48.750 258 GLN B CA 1
ATOM 3895 C C . GLN B 1 203 ? 22.882 -3.514 42.294 1.000 50.058 258 GLN B C 1
ATOM 3896 O O . GLN B 1 203 ? 24.105 -3.385 42.332 1.000 50.405 258 GLN B O 1
ATOM 3902 N N . ILE B 1 204 ? 22.279 -4.689 42.077 1.000 50.380 259 ILE B N 1
ATOM 3903 C CA . ILE B 1 204 ? 23.047 -5.907 41.859 1.000 50.715 259 ILE B CA 1
ATOM 3904 C C . ILE B 1 204 ? 23.790 -5.820 40.523 1.000 49.606 259 ILE B C 1
ATOM 3905 O O . ILE B 1 204 ? 24.953 -6.206 40.426 1.000 48.253 259 ILE B O 1
ATOM 3910 N N . VAL B 1 205 ? 23.117 -5.303 39.493 1.000 46.784 260 VAL B N 1
ATOM 3911 C CA . VAL B 1 205 ? 23.726 -5.199 38.179 1.000 47.946 260 VAL B CA 1
ATOM 3912 C C . VAL B 1 205 ? 24.850 -4.161 38.204 1.000 48.375 260 VAL B C 1
ATOM 3913 O O . VAL B 1 205 ? 25.821 -4.287 37.463 1.000 49.986 260 VAL B O 1
ATOM 3917 N N . MET B 1 206 ? 24.729 -3.144 39.063 1.000 46.968 261 MET B N 1
ATOM 3918 C CA . MET B 1 206 ? 25.726 -2.085 39.141 1.000 49.115 261 MET B CA 1
ATOM 3919 C C . MET B 1 206 ? 27.042 -2.628 39.694 1.000 52.062 261 MET B C 1
ATOM 3920 O O . MET B 1 206 ? 28.101 -2.245 39.215 1.000 54.292 261 MET B O 1
ATOM 3925 N N . ALA B 1 207 ? 26.970 -3.493 40.717 1.000 53.308 262 ALA B N 1
ATOM 3926 C CA . ALA B 1 207 ? 28.155 -3.988 41.406 1.000 55.151 262 ALA B CA 1
ATOM 3927 C C . ALA B 1 207 ? 27.979 -5.465 41.750 1.000 55.083 262 ALA B C 1
ATOM 3928 O O . ALA B 1 207 ? 27.864 -5.814 42.924 1.000 54.687 262 ALA B O 1
ATOM 3930 N N . PRO B 1 208 ? 27.949 -6.373 40.745 1.000 53.549 263 PRO B N 1
ATOM 3931 C CA . PRO B 1 208 ? 27.537 -7.760 40.971 1.000 55.757 263 PRO B CA 1
ATOM 3932 C C . PRO B 1 208 ? 28.467 -8.546 41.895 1.000 57.691 263 PRO B C 1
ATOM 3933 O O . PRO B 1 208 ? 27.991 -9.300 42.739 1.000 57.732 263 PRO B O 1
ATOM 3937 N N . ASP B 1 209 ? 29.779 -8.329 41.755 1.000 60.762 264 ASP B N 1
ATOM 3938 C CA . ASP B 1 209 ? 30.771 -8.966 42.607 1.000 66.413 264 ASP B CA 1
ATOM 3939 C C . ASP B 1 209 ? 30.450 -8.724 44.078 1.000 65.278 264 ASP B C 1
ATOM 3940 O O . ASP B 1 209 ? 30.583 -9.637 44.888 1.000 64.702 264 ASP B O 1
ATOM 3945 N N . SER B 1 210 ? 30.021 -7.502 44.416 1.000 64.230 265 SER B N 1
ATOM 3946 C CA . SER B 1 210 ? 29.799 -7.128 45.804 1.000 65.858 265 SER B CA 1
ATOM 3947 C C . SER B 1 210 ? 28.632 -7.907 46.418 1.000 66.136 265 SER B C 1
ATOM 3948 O O . SER B 1 210 ? 28.457 -7.868 47.635 1.000 65.150 265 SER B O 1
ATOM 3951 N N . TYR B 1 211 ? 27.850 -8.614 45.586 1.000 65.178 266 TYR B N 1
ATOM 3952 C CA . TYR B 1 211 ? 26.731 -9.413 46.059 1.000 63.422 266 TYR B CA 1
ATOM 3953 C C . TYR B 1 211 ? 26.950 -10.899 45.787 1.000 64.017 266 TYR B C 1
ATOM 3954 O O . TYR B 1 211 ? 26.064 -11.699 46.075 1.000 64.035 266 TYR B O 1
ATOM 3963 N N . GLY B 1 212 ? 28.124 -11.261 45.250 1.000 63.631 267 GLY B N 1
ATOM 3964 C CA . GLY B 1 212 ? 28.422 -12.643 44.909 1.000 63.960 267 GLY B CA 1
ATOM 3965 C C . GLY B 1 212 ? 27.641 -13.126 43.686 1.000 61.737 267 GLY B C 1
ATOM 3966 O O . GLY B 1 212 ? 27.306 -14.306 43.592 1.000 62.935 267 GLY B O 1
ATOM 3967 N N . ILE B 1 213 ? 27.388 -12.201 42.750 1.000 58.333 268 ILE B N 1
ATOM 3968 C CA . ILE B 1 213 ? 26.705 -12.499 41.501 1.000 58.198 268 ILE B CA 1
ATOM 3969 C C . ILE B 1 213 ? 27.710 -12.381 40.361 1.000 56.979 268 ILE B C 1
ATOM 3970 O O . ILE B 1 213 ? 28.542 -11.480 40.354 1.000 55.307 268 ILE B O 1
ATOM 3975 N N . SER B 1 214 ? 27.618 -13.337 39.428 1.000 58.583 269 SER B N 1
ATOM 3976 C CA . SER B 1 214 ? 28.273 -13.278 38.133 1.000 59.811 269 SER B CA 1
ATOM 3977 C C . SER B 1 214 ? 27.193 -13.286 37.054 1.000 61.456 269 SER B C 1
ATOM 3978 O O . SER B 1 214 ? 26.321 -14.153 37.058 1.000 64.677 269 SER B O 1
ATOM 3981 N N . LEU B 1 215 ? 27.241 -12.294 36.157 1.000 59.355 270 LEU B N 1
ATOM 3982 C CA . LEU B 1 215 ? 26.200 -12.086 35.164 1.000 58.011 270 LEU B CA 1
ATOM 3983 C C . LEU B 1 215 ? 26.528 -12.863 33.890 1.000 58.848 270 LEU B C 1
ATOM 3984 O O . LEU B 1 215 ? 27.687 -12.917 33.483 1.000 59.605 270 LEU B O 1
ATOM 3989 N N . ASN B 1 216 ? 25.489 -13.456 33.283 1.000 61.113 271 ASN B N 1
ATOM 3990 C CA . ASN B 1 216 ? 25.597 -14.198 32.035 1.000 67.360 271 ASN B CA 1
ATOM 3991 C C . ASN B 1 216 ? 26.202 -13.299 30.962 1.000 66.425 271 ASN B C 1
ATOM 3992 O O . ASN B 1 216 ? 25.651 -12.237 30.694 1.000 66.267 271 ASN B O 1
ATOM 3997 N N . PRO B 1 217 ? 27.341 -13.657 30.331 1.000 66.309 272 PRO B N 1
ATOM 3998 C CA . PRO B 1 217 ? 27.946 -12.786 29.322 1.000 68.633 272 PRO B CA 1
ATOM 3999 C C . PRO B 1 217 ? 27.020 -12.591 28.122 1.000 66.917 272 PRO B C 1
ATOM 4000 O O . PRO B 1 217 ? 26.450 -13.553 27.616 1.000 68.461 272 PRO B O 1
ATOM 4004 N N . ILE B 1 218 ? 26.839 -11.329 27.722 1.000 67.129 273 ILE B N 1
ATOM 4005 C CA . ILE B 1 218 ? 26.026 -10.967 26.572 1.000 65.787 273 ILE B CA 1
ATOM 4006 C C . ILE B 1 218 ? 26.840 -9.992 25.726 1.000 65.357 273 ILE B C 1
ATOM 4007 O O . ILE B 1 218 ? 27.277 -8.960 26.235 1.000 65.752 273 ILE B O 1
ATOM 4012 N N . ASN B 1 219 ? 27.049 -10.354 24.451 1.000 66.257 274 ASN B N 1
ATOM 4013 C CA . ASN B 1 219 ? 27.805 -9.554 23.503 1.000 68.036 274 ASN B CA 1
ATOM 4014 C C . ASN B 1 219 ? 27.258 -8.135 23.436 1.000 65.379 274 ASN B C 1
ATOM 4015 O O . ASN B 1 219 ? 26.044 -7.944 23.453 1.000 61.189 274 ASN B O 1
ATOM 4020 N N . ASN B 1 220 ? 28.166 -7.157 23.317 1.000 64.451 275 ASN B N 1
ATOM 4021 C CA . ASN B 1 220 ? 27.773 -5.794 23.021 1.000 65.660 275 ASN B CA 1
ATOM 4022 C C . ASN B 1 220 ? 27.733 -5.616 21.504 1.000 65.695 275 ASN B C 1
ATOM 4023 O O . ASN B 1 220 ? 28.509 -4.844 20.953 1.000 65.273 275 ASN B O 1
ATOM 4028 N N . GLU B 1 221 ? 26.828 -6.342 20.843 1.000 64.615 276 GLU B N 1
ATOM 4029 C CA . GLU B 1 221 ? 26.799 -6.438 19.390 1.000 66.646 276 GLU B CA 1
ATOM 4030 C C . GLU B 1 221 ? 25.357 -6.682 18.966 1.000 60.622 276 GLU B C 1
ATOM 4031 O O . GLU B 1 221 ? 24.619 -7.350 19.675 1.000 56.009 276 GLU B O 1
ATOM 4037 N N . PRO B 1 222 ? 24.879 -6.114 17.838 1.000 59.240 277 PRO B N 1
ATOM 4038 C CA . PRO B 1 222 ? 23.503 -6.360 17.408 1.000 58.193 277 PRO B CA 1
ATOM 4039 C C . PRO B 1 222 ? 23.264 -7.850 17.150 1.000 59.235 277 PRO B C 1
ATOM 4040 O O . PRO B 1 222 ? 24.162 -8.565 16.718 1.000 58.459 277 PRO B O 1
ATOM 4044 N N . TYR B 1 223 ? 22.053 -8.315 17.463 1.000 59.616 278 TYR B N 1
ATOM 4045 C CA . TYR B 1 223 ? 21.654 -9.690 17.219 1.000 62.590 278 TYR B CA 1
ATOM 4046 C C . TYR B 1 223 ? 20.883 -9.780 15.900 1.000 62.374 278 TYR B C 1
ATOM 4047 O O . TYR B 1 223 ? 21.126 -10.687 15.105 1.000 65.892 278 TYR B O 1
ATOM 4056 N N . PHE B 1 224 ? 19.959 -8.836 15.669 1.000 57.914 279 PHE B N 1
ATOM 4057 C CA . PHE B 1 224 ? 19.022 -8.944 14.560 1.000 58.326 279 PHE B CA 1
ATOM 4058 C C . PHE B 1 224 ? 18.991 -7.662 13.730 1.000 59.297 279 PHE B C 1
ATOM 4059 O O . PHE B 1 224 ? 19.516 -6.631 14.143 1.000 58.519 279 PHE B O 1
ATOM 4067 N N . GLN B 1 225 ? 18.343 -7.760 12.563 1.000 57.906 280 GLN B N 1
ATOM 4068 C CA . GLN B 1 225 ? 18.053 -6.625 11.704 1.000 58.724 280 GLN B CA 1
ATOM 4069 C C . GLN B 1 225 ? 16.652 -6.795 11.121 1.000 57.210 280 GLN B C 1
ATOM 4070 O O . GLN B 1 225 ? 16.232 -7.908 10.818 1.000 58.043 280 GLN B O 1
ATOM 4076 N N . ALA B 1 226 ? 15.933 -5.681 10.976 1.000 56.645 281 ALA B N 1
ATOM 4077 C CA . ALA B 1 226 ? 14.609 -5.693 10.376 1.000 57.454 281 ALA B CA 1
ATOM 4078 C C . ALA B 1 226 ? 14.745 -5.790 8.856 1.000 57.354 281 ALA B C 1
ATOM 4079 O O . ALA B 1 226 ? 15.600 -5.132 8.271 1.000 54.542 281 ALA B O 1
ATOM 4081 N N . VAL B 1 227 ? 13.922 -6.643 8.237 1.000 58.789 282 VAL B N 1
ATOM 4082 C CA . VAL B 1 227 ? 13.874 -6.774 6.788 1.000 62.566 282 VAL B CA 1
ATOM 4083 C C . VAL B 1 227 ? 12.410 -6.758 6.346 1.000 63.724 282 VAL B C 1
ATOM 4084 O O . VAL B 1 227 ? 11.535 -7.263 7.042 1.000 63.062 282 VAL B O 1
ATOM 4088 N N . ARG B 1 228 ? 12.173 -6.160 5.174 1.000 68.697 283 ARG B N 1
ATOM 4089 C CA . ARG B 1 228 ? 10.840 -5.995 4.616 1.000 71.925 283 ARG B CA 1
ATOM 4090 C C . ARG B 1 228 ? 10.340 -7.344 4.100 1.000 72.438 283 ARG B C 1
ATOM 4091 O O . ARG B 1 228 ? 11.096 -8.091 3.481 1.000 70.854 283 ARG B O 1
ATOM 4099 N N . VAL B 1 229 ? 9.065 -7.649 4.367 1.000 74.467 284 VAL B N 1
ATOM 4100 C CA . VAL B 1 229 ? 8.425 -8.852 3.849 1.000 77.703 284 VAL B CA 1
ATOM 4101 C C . VAL B 1 229 ? 6.967 -8.541 3.502 1.000 81.432 284 VAL B C 1
ATOM 4102 O O . VAL B 1 229 ? 6.295 -7.770 4.191 1.000 80.755 284 VAL B O 1
ATOM 4106 N N . LYS B 1 230 ? 6.470 -9.198 2.447 1.000 86.506 285 LYS B N 1
ATOM 4107 C CA . LYS B 1 230 ? 5.097 -9.033 1.996 1.000 89.489 285 LYS B CA 1
ATOM 4108 C C . LYS B 1 230 ? 4.152 -9.844 2.883 1.000 90.337 285 LYS B C 1
ATOM 4109 O O . LYS B 1 230 ? 4.565 -10.782 3.565 1.000 88.163 285 LYS B O 1
ATOM 4115 N N . ARG B 1 231 ? 2.869 -9.462 2.844 1.000 91.934 286 ARG B N 1
ATOM 4116 C CA . ARG B 1 231 ? 1.796 -10.166 3.530 1.000 92.738 286 ARG B CA 1
ATOM 4117 C C . ARG B 1 231 ? 1.584 -11.546 2.907 1.000 93.314 286 ARG B C 1
ATOM 4118 O O . ARG B 1 231 ? 1.609 -11.677 1.686 1.000 93.709 286 ARG B O 1
ATOM 4126 N N . GLY B 1 232 ? 1.354 -12.562 3.750 1.000 93.539 287 GLY B N 1
ATOM 4127 C CA . GLY B 1 232 ? 0.975 -13.887 3.281 1.000 96.568 287 GLY B CA 1
ATOM 4128 C C . GLY B 1 232 ? 2.182 -14.793 3.034 1.000 97.579 287 GLY B C 1
ATOM 4129 O O . GLY B 1 232 ? 2.201 -15.569 2.078 1.000 100.075 287 GLY B O 1
ATOM 4130 N N . ILE B 1 233 ? 3.169 -14.711 3.935 1.000 95.257 288 ILE B N 1
ATOM 4131 C CA . ILE B 1 233 ? 4.378 -15.519 3.877 1.000 94.762 288 ILE B CA 1
ATOM 4132 C C . ILE B 1 233 ? 4.525 -16.260 5.206 1.000 94.741 288 ILE B C 1
ATOM 4133 O O . ILE B 1 233 ? 4.515 -15.632 6.267 1.000 95.561 288 ILE B O 1
ATOM 4138 N N . ASP B 1 234 ? 4.666 -17.589 5.142 1.000 95.324 289 ASP B N 1
ATOM 4139 C CA . ASP B 1 234 ? 4.805 -18.399 6.341 1.000 95.592 289 ASP B CA 1
ATOM 4140 C C . ASP B 1 234 ? 6.233 -18.299 6.875 1.000 92.000 289 ASP B C 1
ATOM 4141 O O . ASP B 1 234 ? 7.190 -18.145 6.114 1.000 88.877 289 ASP B O 1
ATOM 4146 N N . LEU B 1 235 ? 6.351 -18.406 8.203 1.000 92.141 290 LEU B N 1
ATOM 4147 C CA . LEU B 1 235 ? 7.642 -18.367 8.874 1.000 92.719 290 LEU B CA 1
ATOM 4148 C C . LEU B 1 235 ? 8.483 -19.579 8.476 1.000 92.007 290 LEU B C 1
ATOM 4149 O O . LEU B 1 235 ? 9.697 -19.464 8.354 1.000 91.539 290 LEU B O 1
ATOM 4154 N N . SER B 1 236 ? 7.836 -20.732 8.270 1.000 90.286 291 SER B N 1
ATOM 4155 C CA . SER B 1 236 ? 8.523 -21.947 7.854 1.000 89.274 291 SER B CA 1
ATOM 4156 C C . SER B 1 236 ? 9.214 -21.759 6.502 1.000 87.146 291 SER B C 1
ATOM 4157 O O . SER B 1 236 ? 10.317 -22.262 6.302 1.000 86.618 291 SER B O 1
ATOM 4160 N N . SER B 1 237 ? 8.562 -21.039 5.581 1.000 85.697 292 SER B N 1
ATOM 4161 C CA . SER B 1 237 ? 9.106 -20.782 4.254 1.000 84.375 292 SER B CA 1
ATOM 4162 C C . SER B 1 237 ? 10.337 -19.880 4.341 1.000 84.863 292 SER B C 1
ATOM 4163 O O . SER B 1 237 ? 11.302 -20.066 3.598 1.000 81.459 292 SER B O 1
ATOM 4166 N N . VAL B 1 238 ? 10.274 -18.881 5.232 1.000 84.929 293 VAL B N 1
ATOM 4167 C CA . VAL B 1 238 ? 11.373 -17.949 5.437 1.000 86.570 293 VAL B CA 1
ATOM 4168 C C . VAL B 1 238 ? 12.558 -18.691 6.061 1.000 86.143 293 VAL B C 1
ATOM 4169 O O . VAL B 1 238 ? 13.703 -18.468 5.680 1.000 86.582 293 VAL B O 1
ATOM 4173 N N . ALA B 1 239 ? 12.272 -19.573 7.023 1.000 85.973 294 ALA B N 1
ATOM 4174 C CA . ALA B 1 239 ? 13.302 -20.354 7.693 1.000 87.050 294 ALA B CA 1
ATOM 4175 C C . ALA B 1 239 ? 14.004 -21.272 6.695 1.000 90.834 294 ALA B C 1
ATOM 4176 O O . ALA B 1 239 ? 15.220 -21.438 6.756 1.000 91.593 294 ALA B O 1
ATOM 4178 N N . ALA B 1 240 ? 13.222 -21.866 5.784 1.000 93.441 295 ALA B N 1
ATOM 4179 C CA . ALA B 1 240 ? 13.754 -22.757 4.764 1.000 97.243 295 ALA B CA 1
ATOM 4180 C C . ALA B 1 240 ? 14.666 -21.989 3.811 1.000 96.276 295 ALA B C 1
ATOM 4181 O O . ALA B 1 240 ? 15.759 -22.453 3.503 1.000 97.017 295 ALA B O 1
ATOM 4183 N N . LEU B 1 241 ? 14.212 -20.811 3.362 1.000 96.519 296 LEU B N 1
ATOM 4184 C CA . LEU B 1 241 ? 14.937 -19.990 2.401 1.000 97.088 296 LEU B CA 1
ATOM 4185 C C . LEU B 1 241 ? 16.332 -19.637 2.928 1.000 97.883 296 LEU B C 1
ATOM 4186 O O . LEU B 1 241 ? 17.299 -19.672 2.170 1.000 98.004 296 LEU B O 1
ATOM 4191 N N . ALA B 1 242 ? 16.444 -19.308 4.222 1.000 100.362 297 ALA B N 1
ATOM 4192 C CA . ALA B 1 242 ? 17.696 -18.834 4.799 1.000 103.025 297 ALA B CA 1
ATOM 4193 C C . ALA B 1 242 ? 18.348 -19.887 5.702 1.000 104.554 297 ALA B C 1
ATOM 4194 O O . ALA B 1 242 ? 19.306 -19.582 6.406 1.000 104.054 297 ALA B O 1
ATOM 4196 N N . ASN B 1 243 ? 17.829 -21.122 5.676 1.000 106.487 298 ASN B N 1
ATOM 4197 C CA . ASN B 1 243 ? 18.432 -22.245 6.375 1.000 111.285 298 ASN B CA 1
ATOM 4198 C C . ASN B 1 243 ? 18.516 -21.927 7.866 1.000 111.081 298 ASN B C 1
ATOM 4199 O O . ASN B 1 243 ? 19.583 -22.059 8.464 1.000 109.106 298 ASN B O 1
ATOM 4204 N N . LEU B 1 244 ? 17.390 -21.501 8.453 1.000 112.204 299 LEU B N 1
ATOM 4205 C CA . LEU B 1 244 ? 17.355 -21.114 9.854 1.000 111.905 299 LEU B CA 1
ATOM 4206 C C . LEU B 1 244 ? 16.426 -22.028 10.640 1.000 111.390 299 LEU B C 1
ATOM 4207 O O . LEU B 1 244 ? 15.566 -22.686 10.062 1.000 110.855 299 LEU B O 1
ATOM 4212 N N . ASP B 1 245 ? 16.617 -22.020 11.965 1.000 112.285 300 ASP B N 1
ATOM 4213 C CA . ASP B 1 245 ? 15.667 -22.580 12.908 1.000 116.895 300 ASP B CA 1
ATOM 4214 C C . ASP B 1 245 ? 14.414 -21.712 12.912 1.000 116.156 300 ASP B C 1
ATOM 4215 O O . ASP B 1 245 ? 14.496 -20.511 13.195 1.000 116.730 300 ASP B O 1
ATOM 4220 N N . GLU B 1 246 ? 13.262 -22.341 12.631 1.000 115.666 301 GLU B N 1
ATOM 4221 C CA . GLU B 1 246 ? 11.966 -21.681 12.706 1.000 114.952 301 GLU B CA 1
ATOM 4222 C C . GLU B 1 246 ? 11.732 -21.141 14.114 1.000 109.707 301 GLU B C 1
ATOM 4223 O O . GLU B 1 246 ? 11.128 -20.087 14.270 1.000 105.406 301 GLU B O 1
ATOM 4229 N N . ASP B 1 247 ? 12.200 -21.880 15.127 1.000 107.026 302 ASP B N 1
ATOM 4230 C CA . ASP B 1 247 ? 11.966 -21.528 16.516 1.000 104.977 302 ASP B CA 1
ATOM 4231 C C . ASP B 1 247 ? 12.664 -20.210 16.852 1.000 102.941 302 ASP B C 1
ATOM 4232 O O . ASP B 1 247 ? 12.071 -19.361 17.512 1.000 100.452 302 ASP B O 1
ATOM 4237 N N . GLU B 1 248 ? 13.917 -20.041 16.408 1.000 101.094 303 GLU B N 1
ATOM 4238 C CA . GLU B 1 248 ? 14.650 -18.810 16.676 1.000 98.710 303 GLU B CA 1
ATOM 4239 C C . GLU B 1 248 ? 13.960 -17.637 15.981 1.000 92.873 303 GLU B C 1
ATOM 4240 O O . GLU B 1 248 ? 13.839 -16.545 16.547 1.000 92.209 303 GLU B O 1
ATOM 4246 N N . LEU B 1 249 ? 13.509 -17.883 14.745 1.000 86.950 304 LEU B N 1
ATOM 4247 C CA . LEU B 1 249 ? 12.802 -16.878 13.971 1.000 81.970 304 LEU B CA 1
ATOM 4248 C C . LEU B 1 249 ? 11.507 -16.468 14.677 1.000 78.124 304 LEU B C 1
ATOM 4249 O O . LEU B 1 249 ? 11.117 -15.303 14.627 1.000 74.032 304 LEU B O 1
ATOM 4254 N N . TYR B 1 250 ? 10.840 -17.426 15.329 1.000 73.934 305 TYR B N 1
ATOM 4255 C CA . TYR B 1 250 ? 9.624 -17.140 16.071 1.000 72.984 305 TYR B CA 1
ATOM 4256 C C . TYR B 1 250 ? 9.958 -16.319 17.315 1.000 67.767 305 TYR B C 1
ATOM 4257 O O . TYR B 1 250 ? 9.221 -15.407 17.667 1.000 65.547 305 TYR B O 1
ATOM 4266 N N . GLN B 1 251 ? 11.073 -16.645 17.976 1.000 65.201 306 GLN B N 1
ATOM 4267 C CA . GLN B 1 251 ? 11.503 -15.907 19.154 1.000 62.724 306 GLN B CA 1
ATOM 4268 C C . GLN B 1 251 ? 11.813 -14.451 18.797 1.000 58.563 306 GLN B C 1
ATOM 4269 O O . GLN B 1 251 ? 11.646 -13.563 19.633 1.000 54.160 306 GLN B O 1
ATOM 4275 N N . LEU B 1 252 ? 12.260 -14.206 17.558 1.000 57.507 307 LEU B N 1
ATOM 4276 C CA . LEU B 1 252 ? 12.560 -12.855 17.105 1.000 55.234 307 LEU B CA 1
ATOM 4277 C C . LEU B 1 252 ? 11.301 -12.143 16.613 1.000 54.678 307 LEU B C 1
ATOM 4278 O O . LEU B 1 252 ? 11.282 -10.916 16.541 1.000 55.735 307 LEU B O 1
ATOM 4283 N N . ASN B 1 253 ? 10.256 -12.904 16.275 1.000 54.218 308 ASN B N 1
ATOM 4284 C CA . ASN B 1 253 ? 9.037 -12.333 15.723 1.000 55.771 308 ASN B CA 1
ATOM 4285 C C . ASN B 1 253 ? 7.830 -12.916 16.441 1.000 56.908 308 ASN B C 1
ATOM 4286 O O . ASN B 1 253 ? 6.993 -13.555 15.809 1.000 59.125 308 ASN B O 1
ATOM 4291 N N . PRO B 1 254 ? 7.702 -12.709 17.772 1.000 54.679 309 PRO B N 1
ATOM 4292 C CA . PRO B 1 254 ? 6.619 -13.322 18.540 1.000 55.807 309 PRO B CA 1
ATOM 4293 C C . PRO B 1 254 ? 5.239 -12.720 18.269 1.000 56.683 309 PRO B C 1
ATOM 4294 O O . PRO B 1 254 ? 4.229 -13.291 18.686 1.000 56.783 309 PRO B O 1
ATOM 4298 N N . ALA B 1 255 ? 5.193 -11.573 17.575 1.000 54.797 310 ALA B N 1
ATOM 4299 C CA . ALA B 1 255 ? 3.937 -10.917 17.253 1.000 55.782 310 ALA B CA 1
ATOM 4300 C C . ALA B 1 255 ? 3.094 -11.779 16.315 1.000 59.243 310 ALA B C 1
ATOM 4301 O O . ALA B 1 255 ? 1.869 -11.684 16.347 1.000 60.743 310 ALA B O 1
ATOM 4303 N N . TYR B 1 256 ? 3.739 -12.602 15.479 1.000 60.920 311 TYR B N 1
ATOM 4304 C CA . TYR B 1 256 ? 3.021 -13.423 14.515 1.000 65.412 311 TYR B CA 1
ATOM 4305 C C . TYR B 1 256 ? 2.516 -14.710 15.170 1.000 70.089 311 TYR B C 1
ATOM 4306 O O . TYR B 1 256 ? 3.254 -15.679 15.294 1.000 71.059 311 TYR B O 1
ATOM 4315 N N . LYS B 1 257 ? 1.227 -14.709 15.536 1.000 74.956 312 LYS B N 1
ATOM 4316 C CA . LYS B 1 257 ? 0.641 -15.755 16.355 1.000 81.826 312 LYS B CA 1
ATOM 4317 C C . LYS B 1 257 ? 0.515 -17.010 15.498 1.000 89.045 312 LYS B C 1
ATOM 4318 O O . LYS B 1 257 ? 1.151 -18.021 15.785 1.000 91.401 312 LYS B O 1
ATOM 4324 N N . ARG B 1 258 ? -0.266 -16.920 14.413 1.000 94.102 313 ARG B N 1
ATOM 4325 C CA . ARG B 1 258 ? -0.435 -18.048 13.508 1.000 99.070 313 ARG B CA 1
ATOM 4326 C C . ARG B 1 258 ? 0.870 -18.326 12.760 1.000 98.047 313 ARG B C 1
ATOM 4327 O O . ARG B 1 258 ? 0.977 -19.354 12.106 1.000 96.852 313 ARG B O 1
ATOM 4335 N N . ARG B 1 259 ? 1.861 -17.426 12.872 1.000 96.782 314 ARG B N 1
ATOM 4336 C CA . ARG B 1 259 ? 3.195 -17.620 12.315 1.000 96.012 314 ARG B CA 1
ATOM 4337 C C . ARG B 1 259 ? 3.166 -17.442 10.796 1.000 95.848 314 ARG B C 1
ATOM 4338 O O . ARG B 1 259 ? 4.084 -17.874 10.099 1.000 96.979 314 ARG B O 1
ATOM 4346 N N . VAL B 1 260 ? 2.105 -16.801 10.288 1.000 93.858 315 VAL B N 1
ATOM 4347 C CA . VAL B 1 260 ? 2.091 -16.250 8.942 1.000 92.744 315 VAL B CA 1
ATOM 4348 C C . VAL B 1 260 ? 2.127 -14.728 9.074 1.000 89.478 315 VAL B C 1
ATOM 4349 O O . VAL B 1 260 ? 1.531 -14.171 9.997 1.000 86.760 315 VAL B O 1
ATOM 4353 N N . THR B 1 261 ? 2.846 -14.075 8.154 1.000 86.097 316 THR B N 1
ATOM 4354 C CA . THR B 1 261 ? 2.965 -12.627 8.145 1.000 85.405 316 THR B CA 1
ATOM 4355 C C . THR B 1 261 ? 1.660 -12.018 7.639 1.000 87.096 316 THR B C 1
ATOM 4356 O O . THR B 1 261 ? 1.399 -12.005 6.440 1.000 88.178 316 THR B O 1
ATOM 4360 N N . MET B 1 262 ? 0.842 -11.519 8.578 1.000 88.541 317 MET B N 1
ATOM 4361 C CA . MET B 1 262 ? -0.438 -10.911 8.253 1.000 90.508 317 MET B CA 1
ATOM 4362 C C . MET B 1 262 ? -0.806 -9.889 9.335 1.000 86.270 317 MET B C 1
ATOM 4363 O O . MET B 1 262 ? -0.464 -10.053 10.505 1.000 83.585 317 MET B O 1
ATOM 4368 N N . ASP B 1 263 ? -1.487 -8.804 8.928 1.000 85.673 318 ASP B N 1
ATOM 4369 C CA . ASP B 1 263 ? -1.990 -7.775 9.832 1.000 84.804 318 ASP B CA 1
ATOM 4370 C C . ASP B 1 263 ? -0.850 -7.029 10.533 1.000 79.650 318 ASP B C 1
ATOM 4371 O O . ASP B 1 263 ? -1.100 -6.122 11.322 1.000 76.401 318 ASP B O 1
ATOM 4376 N N . GLY B 1 264 ? 0.396 -7.406 10.238 1.000 77.077 319 GLY B N 1
ATOM 4377 C CA . GLY B 1 264 ? 1.545 -6.857 10.930 1.000 74.283 319 GLY B CA 1
ATOM 4378 C C . GLY B 1 264 ? 2.174 -5.685 10.185 1.000 72.307 319 GLY B C 1
ATOM 4379 O O . GLY B 1 264 ? 1.563 -5.100 9.293 1.000 71.080 319 GLY B O 1
ATOM 4380 N N . PRO B 1 265 ? 3.429 -5.314 10.531 1.000 71.781 320 PRO B N 1
ATOM 4381 C CA . PRO B 1 265 ? 4.116 -4.192 9.891 1.000 71.480 320 PRO B CA 1
ATOM 4382 C C . PRO B 1 265 ? 4.700 -4.470 8.510 1.000 72.409 320 PRO B C 1
ATOM 4383 O O . PRO B 1 265 ? 5.220 -3.552 7.881 1.000 70.924 320 PRO B O 1
ATOM 4387 N N . GLN B 1 266 ? 4.655 -5.735 8.066 1.000 73.798 321 GLN B N 1
ATOM 4388 C CA . GLN B 1 266 ? 5.241 -6.161 6.799 1.000 75.390 321 GLN B CA 1
ATOM 4389 C C . GLN B 1 266 ? 6.767 -6.170 6.920 1.000 72.490 321 GLN B C 1
ATOM 4390 O O . GLN B 1 266 ? 7.482 -5.539 6.138 1.000 67.969 321 GLN B O 1
ATOM 4396 N N . GLN B 1 267 ? 7.246 -6.908 7.927 1.000 70.469 322 GLN B N 1
ATOM 4397 C CA . GLN B 1 267 ? 8.619 -6.799 8.383 1.000 69.302 322 GLN B CA 1
ATOM 4398 C C . GLN B 1 267 ? 8.922 -7.955 9.333 1.000 67.595 322 GLN B C 1
ATOM 4399 O O . GLN B 1 267 ? 8.077 -8.337 10.140 1.000 69.385 322 GLN B O 1
ATOM 4405 N N . LEU B 1 268 ? 10.130 -8.516 9.208 1.000 65.832 323 LEU B N 1
ATOM 4406 C CA . LEU B 1 268 ? 10.610 -9.574 10.083 1.000 65.180 323 LEU B CA 1
ATOM 4407 C C . LEU B 1 268 ? 11.971 -9.171 10.637 1.000 61.114 323 LEU B C 1
ATOM 4408 O O . LEU B 1 268 ? 12.791 -8.625 9.908 1.000 58.323 323 LEU B O 1
ATOM 4413 N N . LEU B 1 269 ? 12.185 -9.436 11.931 1.000 59.378 324 LEU B N 1
ATOM 4414 C CA . LEU B 1 269 ? 13.514 -9.386 12.519 1.000 58.006 324 LEU B CA 1
ATOM 4415 C C . LEU B 1 269 ? 14.218 -10.696 12.195 1.000 57.697 324 LEU B C 1
ATOM 4416 O O . LEU B 1 269 ? 13.660 -11.769 12.386 1.000 58.048 324 LEU B O 1
ATOM 4421 N N . VAL B 1 270 ? 15.448 -10.607 11.694 1.000 59.841 325 VAL B N 1
ATOM 4422 C CA . VAL B 1 270 ? 16.186 -11.802 11.324 1.000 62.120 325 VAL B CA 1
ATOM 4423 C C . VAL B 1 270 ? 17.601 -11.660 11.864 1.000 62.527 325 VAL B C 1
ATOM 4424 O O . VAL B 1 270 ? 18.085 -10.545 12.046 1.000 61.309 325 VAL B O 1
ATOM 4428 N N . PRO B 1 271 ? 18.301 -12.775 12.164 1.000 66.715 326 PRO B N 1
ATOM 4429 C CA . PRO B 1 271 ? 19.702 -12.702 12.567 1.000 69.129 326 PRO B CA 1
ATOM 4430 C C . PRO B 1 271 ? 20.476 -11.856 11.559 1.000 70.721 326 PRO B C 1
ATOM 4431 O O . PRO B 1 271 ? 20.251 -11.956 10.348 1.000 69.551 326 PRO B O 1
ATOM 4435 N N . MET B 1 272 ? 21.348 -10.997 12.100 1.000 73.468 327 MET B N 1
ATOM 4436 C CA . MET B 1 272 ? 22.169 -10.070 11.334 1.000 76.077 327 MET B CA 1
ATOM 4437 C C . MET B 1 272 ? 22.806 -10.748 10.114 1.000 75.757 327 MET B C 1
ATOM 4438 O O . MET B 1 272 ? 22.806 -10.182 9.024 1.000 70.863 327 MET B O 1
ATOM 4443 N N . GLU B 1 273 ? 23.341 -11.962 10.306 1.000 78.044 328 GLU B N 1
ATOM 4444 C CA . GLU B 1 273 ? 24.133 -12.645 9.292 1.000 82.623 328 GLU B CA 1
ATOM 4445 C C . GLU B 1 273 ? 23.302 -13.035 8.067 1.000 80.679 328 GLU B C 1
ATOM 4446 O O . GLU B 1 273 ? 23.875 -13.256 7.002 1.000 87.041 328 GLU B O 1
ATOM 4452 N N . LYS B 1 274 ? 21.972 -13.123 8.208 1.000 76.378 329 LYS B N 1
ATOM 4453 C CA . LYS B 1 274 ? 21.109 -13.572 7.123 1.000 76.292 329 LYS B CA 1
ATOM 4454 C C . LYS B 1 274 ? 20.391 -12.399 6.448 1.000 74.649 329 LYS B C 1
ATOM 4455 O O . LYS B 1 274 ? 19.730 -12.603 5.433 1.000 73.529 329 LYS B O 1
ATOM 4461 N N . ALA B 1 275 ? 20.527 -11.182 6.999 1.000 71.672 330 ALA B N 1
ATOM 4462 C CA . ALA B 1 275 ? 19.634 -10.084 6.663 1.000 69.487 330 ALA B CA 1
ATOM 4463 C C . ALA B 1 275 ? 19.781 -9.671 5.200 1.000 66.317 330 ALA B C 1
ATOM 4464 O O . ALA B 1 275 ? 18.776 -9.458 4.530 1.000 63.120 330 ALA B O 1
ATOM 4466 N N . ALA B 1 276 ? 21.020 -9.553 4.712 1.000 64.461 331 ALA B N 1
ATOM 4467 C CA . ALA B 1 276 ? 21.259 -9.112 3.345 1.000 66.509 331 ALA B CA 1
ATOM 4468 C C . ALA B 1 276 ? 20.597 -10.069 2.353 1.000 67.823 331 ALA B C 1
ATOM 4469 O O . ALA B 1 276 ? 19.863 -9.647 1.457 1.000 63.565 331 ALA B O 1
ATOM 4471 N N . PHE B 1 277 ? 20.838 -11.372 2.544 1.000 71.699 332 PHE B N 1
ATOM 4472 C CA . PHE B 1 277 ? 20.296 -12.386 1.655 1.000 73.825 332 PHE B CA 1
ATOM 4473 C C . PHE B 1 277 ? 18.769 -12.360 1.678 1.000 72.171 332 PHE B C 1
ATOM 4474 O O . PHE B 1 277 ? 18.130 -12.483 0.635 1.000 69.883 332 PHE B O 1
ATOM 4482 N N . LEU B 1 278 ? 18.192 -12.237 2.875 1.000 71.282 333 LEU B N 1
ATOM 4483 C CA . LEU B 1 278 ? 16.745 -12.276 3.010 1.000 73.011 333 LEU B CA 1
ATOM 4484 C C . LEU B 1 278 ? 16.123 -11.032 2.381 1.000 72.863 333 LEU B C 1
ATOM 4485 O O . LEU B 1 278 ? 15.085 -11.148 1.743 1.000 73.349 333 LEU B O 1
ATOM 4490 N N . THR B 1 279 ? 16.762 -9.862 2.532 1.000 70.346 334 THR B N 1
ATOM 4491 C CA . THR B 1 279 ? 16.288 -8.645 1.888 1.000 69.522 334 THR B CA 1
ATOM 4492 C C . THR B 1 279 ? 16.114 -8.901 0.393 1.000 71.583 334 THR B C 1
ATOM 4493 O O . THR B 1 279 ? 15.065 -8.598 -0.172 1.000 69.640 334 THR B O 1
ATOM 4497 N N . ALA B 1 280 ? 17.143 -9.484 -0.232 1.000 74.303 335 ALA B N 1
ATOM 4498 C CA . ALA B 1 280 ? 17.139 -9.698 -1.667 1.000 75.370 335 ALA B CA 1
ATOM 4499 C C . ALA B 1 280 ? 16.099 -10.753 -2.058 1.000 79.732 335 ALA B C 1
ATOM 4500 O O . ALA B 1 280 ? 15.387 -10.572 -3.046 1.000 80.552 335 ALA B O 1
ATOM 4502 N N . SER B 1 281 ? 16.003 -11.848 -1.288 1.000 82.104 336 SER B N 1
ATOM 4503 C CA . SER B 1 281 ? 15.340 -13.050 -1.783 1.000 87.868 336 SER B CA 1
ATOM 4504 C C . SER B 1 281 ? 13.913 -13.191 -1.251 1.000 92.655 336 SER B C 1
ATOM 4505 O O . SER B 1 281 ? 13.263 -14.195 -1.538 1.000 95.686 336 SER B O 1
ATOM 4508 N N . LEU B 1 282 ? 13.399 -12.183 -0.528 1.000 95.564 337 LEU B N 1
ATOM 4509 C CA . LEU B 1 282 ? 12.078 -12.298 0.084 1.000 100.066 337 LEU B CA 1
ATOM 4510 C C . LEU B 1 282 ? 10.988 -11.868 -0.901 1.000 106.632 337 LEU B C 1
ATOM 4511 O O . LEU B 1 282 ? 9.914 -11.440 -0.483 1.000 111.783 337 LEU B O 1
ATOM 4516 N N . ASP B 1 283 ? 11.247 -12.013 -2.205 1.000 111.104 338 ASP B N 1
ATOM 4517 C CA . ASP B 1 283 ? 10.267 -11.676 -3.225 1.000 112.820 338 ASP B CA 1
ATOM 4518 C C . ASP B 1 283 ? 9.621 -12.959 -3.755 1.000 114.232 338 ASP B C 1
ATOM 4519 O O . ASP B 1 283 ? 9.461 -13.121 -4.965 1.000 115.952 338 ASP B O 1
ATOM 4524 N N . THR B 1 284 ? 9.233 -13.862 -2.841 1.000 112.576 339 THR B N 1
ATOM 4525 C CA . THR B 1 284 ? 8.635 -15.136 -3.213 1.000 112.674 339 THR B CA 1
ATOM 4526 C C . THR B 1 284 ? 7.107 -14.992 -3.205 1.000 111.384 339 THR B C 1
ATOM 4527 O O . THR B 1 284 ? 6.477 -15.568 -2.293 1.000 109.794 339 THR B O 1
#

Organism: Pseudomonas aeruginosa (strain ATCC 15692 / DSM 22644 / CIP 104116 / JCM 14847 / LMG 12228 / 1C / PRS 101 / PAO1) (NCBI:txid208964)

Radius of gyration: 24.25 Å; Cα contacts (8 Å, |Δi|>4): 900; chains: 2; bounding box: 46×65×64 Å

B-factor: mean 47.55, std 20.51, range [20.27, 128.39]

Foldseek 3Di:
DDADDPVVLQPDFFLLSSLLVLADCQVVDDDDVLLVVLLVVCLVVVVLLQQLQVLLLQQLLVLSVVCRVVSHHSLVSCLLSVVPSNQQQDQDPQRQGGSLRHRPVLCVVLPQDDDPFFGSCNQRPSVSVSNVVQLVVLCVVVPNASLLSQLCSVQNSVQLVVQQVVCVVVVHDSPNQRGPHPVCSNNSSSNSNSVSVCSNPVVVSVHDHDTRGNDNFWDKAFADQPDFLVNLCVQQVHDSVVQCSQGVRGPVSRRNDDHRIGIDGPVRRVVSNVVRD/DDADVCLVVDPALLRLLLVLADCQVVDDDDVLLVVLLVVCLVVVVLQQQLQVLCLQALLVLQVLCRNVSHHSLVSCLLSVVPSNQQQDQDPQRQGASLRHRPVLCVVLPQDDDLFFGNCNQRPSVSVSNVVQLVVLCVVVVNDSLLSQLCSVQNSVQLVVQQVVCVVVVHDSPNQPGPHPPCSNNRSSNSNSVSVCSNPVVVSVDDHDGHHSDHFWDKAAADFFAALVNLCVQQVHDSVVQCSQVVRGPVRGRPPDPRIGIDGPVRRVVCNVPRPD

InterPro domains:
  IPR000189 Prokaryotic transglycosylase, active site [PS00922] (140-168)
  IPR008258 Transglycosylase SLT domain 1 [PF01464] (130-230)
  IPR010511 Lytic murein transglycosylase D , lipid attachment domain [PF06474] (1-33)
  IPR018392 LysM domain [PF01476] (351-393)
  IPR018392 LysM domain [PF01476] (421-462)
  IPR018392 LysM domain [PF01476] (486-526)
  IPR018392 LysM domain [PS51782] (349-392)
  IPR018392 LysM domain [PS51782] (419-462)
  IPR018392 LysM domain [PS51782] (484-527)
  IPR018392 LysM domain [SM00257] (350-393)
  IPR018392 LysM domain [SM00257] (420-463)
  IPR018392 LysM domain [SM00257] (485-528)
  IPR018392 LysM domain [cd00118] (349-392)
  IPR018392 LysM domain [cd00118] (419-462)
  IPR018392 LysM domain [cd00118] (484-527)
  IPR023346 Lysozyme-like domain superfamily [SSF53955] (120-279)
  IPR036779 LysM domain superfamily [G3DSA:3.10.350.10] (348-395)
  IPR036779 LysM domain superfamily [G3DSA:3.10.350.10] (417-467)
  IPR036779 LysM domain superfamily [G3DSA:3.10.350.10] (483-529)
  IPR036779 LysM domain superfamily [SSF54106] (349-393)

Nearest PDB structures (foldseek):
  8rhi-assembly1_A  TM=9.922E-01  e=2.081E-44  Pseudomonas aeruginosa
  8rhf-assembly2_A  TM=9.888E-01  e=2.807E-43  Pseudomonas aeruginosa
  8rhe-assembly2_B  TM=9.893E-01  e=6.573E-43  Pseudomonas aeruginosa
  8rhf-assembly1_B  TM=9.882E-01  e=2.078E-42  Pseudomonas aeruginosa
  8rhi-assembly1_B  TM=9.884E-01  e=9.798E-41  Pseudomonas aeruginosa

Sequence (553 aa):
HHHHSSGENLYFQGIWDRMRDGFQLQDAISTNPRIERQRLWFLSNQSFLEEQSSARGSLYMHYVVERLEERNMPLELALLPVIIESAYNPFALSRSNAAGLWQFIPATGQHFNLRQTNFYDGRRRDITASTNAALTYLERLHDMFNGDWMLALAAYNAGEGTVSRAIERNEKLGLPTDYWNLPLPQETQDYVPKLLALSQIVMAPDSSYGISLNPINNNEPYFQAVVRVKRGIDLSSVAALANLDEDELYQLNPAYKRRVTMMDGPQQLLVPMEKAAFLTASLDHHHHGENLYFQGIWDRMRDGFQLQDAISTNPRIERQRLWFLSNQSFLEQSSARGSLYMHYVVERLEERNMPLELALLPVIIESAYNPFALLSRSNAAGLWQFIPATGQHFNLRQTNFYDGRRDITASTNAALTYLERLHDMFNGDWMLALAAYNAGEGTVSRAIERNEKLGLPTDYWNLPLPQETQDYVPKLLALSQIVMAPDSYGISLNPINNEPYFQAVRVKRGIDLSSVAALANLDEDELYQLNPAYKRRVTMDGPQQLLVPMEKAAFLTASLDT

Secondary structure (DSSP, 8-state):
-----HHHHTT-SBHHHHHHHT--STTT----HHHHHHHHHHHHTHHHHHHHHHHHTTTHHHHHHHHHHTT--GGGGGHHHHHHTT-TT-B-TT--BTTTTB-HHHHHHTT--B-SSBBTTT-HHHHHHHHHHHHHHHHHHTTT-HHHHHHHHHH-HHHHHHHHHHHHHHT---SGGGS---HHHHHHHHHHHHHHHHHH-GGGGT--PPP-BSS--EEEEE--TT--HHHHHHHHT--HHHHHHH-TTBGGG--SSS-SEEEEEHHHHHHHHHHH-/-----GGGS-SSHHHHHHHT--STTT----HHHHHHHHHHHH-HHHHHHHHHHHTTTHHHHHHHHHHTT--GGGGGHHHHHHTT-TT-B-TT--BTTTTB-HHHHHHTT--B-SSBBTTT-HHHHHHHHHHHHHHHHHHTTT-HHHHHHHHHH-HHHHHHHHHHHHHHT---SGGGS---HHHHHHHHHHHHHHHHHHSGGGGT--PPP--SS--EEEEE--SS-BHHHHHHHTT--HHHHHHH-TTBSSSB--SS-SEEEEEGGGHHHHHHH---

Solvent-accessible surface area: 24440 Å² total; per-residue (Å²): 109,100,26,59,19,52,7,42,11,82,123,44,158,16,0,15,67,5,0,56,49,18,22,68,16,41,151,83,28,81,136,32,103,61,2,99,139,10,53,117,109,8,61,80,55,80,74,54,11,58,106,0,3,60,72,0,31,17,2,2,18,37,0,0,54,30,0,40,46,23,20,2,1,5,0,1,0,0,0,0,3,34,38,9,20,0,47,3,75,25,110,43,247,79,75,8,2,0,0,0,23,5,76,53,73,28,0,93,86,10,62,9,87,54,52,124,62,8,4,1,14,28,20,2,30,37,0,0,17,10,0,0,4,32,0,23,47,1,24,42,94,16,142,39,46,30,32,14,0,0,0,0,23,40,28,25,72,28,41,0,35,152,9,28,103,96,0,109,158,94,67,83,78,43,60,2,62,78,2,70,13,72,111,120,2,36,20,10,0,1,74,0,0,0,0,0,34,2,0,75,40,22,127,92,69,69,15,91,29,60,132,23,108,8,69,58,72,19,40,45,8,130,11,163,92,79,51,73,2,53,56,0,3,74,79,3,128,22,87,68,74,41,1,37,67,1,11,1,3,8,72,172,84,41,15,112,43,6,44,74,70,5,10,0,13,68,151,54,0,16,111,0,49,62,46,53,150,165,122,16,58,63,56,44,144,178,39,178,11,0,16,57,3,0,50,53,10,24,87,12,39,154,84,33,72,128,40,85,26,2,92,129,23,53,106,111,11,49,92,58,70,63,55,12,74,102,0,1,57,70,0,37,20,1,0,17,36,0,0,52,33,0,21,39,16,12,2,0,4,0,0,0,0,0,0,1,32,37,8,24,0,44,0,60,24,104,47,254,83,77,8,0,0,0,0,22,4,77,45,72,29,0,94,87,15,21,4,99,50,43,86,55,11,7,0,11,29,17,1,21,19,0,0,16,10,0,0,10,38,0,18,109,0,17,46,80,17,143,39,47,22,33,15,0,0,0,0,23,38,28,25,81,26,45,0,36,148,10,29,86,162,3,109,171,121,67,91,80,42,60,1,54,77,2,87,15,78,113,122,3,29,31,10,0,1,76,0,2,0,0,0,33,1,0,85,44,18,129,84,71,62,16,97,24,44,130,12,107,33,86,50,76,21,48,47,6,181,4,120,79,53,23,70,0,58,61,2,6,78,64,5,133,37,101,64,98,41,0,35,56,1,9,0,3,4,71,144,84,29,0,65,41,4,11,46,53,0,8,0,19,52,172,61,2,17,105,0,55,72,28,11,111,109